Protein AF-0000000084924061 (afdb_homodimer)

Sequence (498 aa):
MNITATIIAKNEEKNISDCLASLDWADEIIVVDSGSSDRTPEICRKHPKVRYFEHEWEGFGKQKNFAADQAVNDWVFNIDADERVSPELRDSILSTDFARYDGFRVARENYFGRRWIKHCGWYPDHNLRLYNRSRCRFAERLVHESVECPGPVSTLQGNLIHFTYEGIGDYVARMDRYSTLAAEEIARSGRRPGVFSIVFRPCFTFFKMYVLRMGVLEGSTGLLLSLLYAVYTFLKYAKSVELIEERQRMNITATIIAKNEEKNISDCLASLDWADEIIVVDSGSSDRTPEICRKHPKVRYFEHEWEGFGKQKNFAADQAVNDWVFNIDADERVSPELRDSILSTDFARYDGFRVARENYFGRRWIKHCGWYPDHNLRLYNRSRCRFAERLVHESVECPGPVSTLQGNLIHFTYEGIGDYVARMDRYSTLAAEEIARSGRRPGVFSIVFRPCFTFFKMYVLRMGVLEGSTGLLLSLLYAVYTFLKYAKSVELIEERQR

Nearest PDB structures (foldseek):
  2z87-assembly2_A  TM=6.799E-01  e=1.524E-09  Escherichia coli
  2z86-assembly2_D  TM=6.685E-01  e=1.524E-09  Escherichia coli
  2z87-assembly3_B  TM=6.493E-01  e=1.596E-08  Escherichia coli
  8vh8-assembly2_B  TM=6.708E-01  e=5.841E-08  Pasteurella multocida
  7d46-assembly1_F  TM=7.046E-01  e=6.593E-04  Homo sapiens

Organism: Geobacter metallireducens (strain ATCC 53774 / DSM 7210 / GS-15) (NCBI:txid269799)

pLDDT: mean 93.76, std 6.55, range [52.44, 98.75]

Foldseek 3Di:
DAEEEEEEDAQLVVQQLQAVVLCPVHQAYEYEYADHPDCNVVSQVPDPRYDYHYDHDDADQVRRLVRCVVDPDQKYFYDYSQKHFDPQQSVQVVPDDVVQWFWEKAAAQEDAANDGDCWLPNPRDIATGIGGSVAKGFDPDHPDGHIDGPTHYYYTDGHIYGHDHNHDVRLVVVLLVVLLVLLVVCLVVVDADDPCQLPVVLVVQLCCRVPVRVLVVVPPVSNVVSNSRSVSSNSSNVNNNVVNVVVVD/DAEEEEEEDAQLVVQQLQAVVLCPVHQAYEYEYADHPDCNVVSQVPDPRYDYHYDHDDADQVRRLVRCVVDPDQKYFYDYSQKHFDPQQSVQVVPDDVPQWFWEKAAAQEDAANHGDCWLPNPRDIATGIGGSVAWGFDPDHPDGHIDGPTHYYYTDGHIYGHDHNHDVRLVVVLLVVLLVLLVVCLVVVDADDPCQLPVVLVVQLCCRVPVRVLVVVPPVSNVVSNSRSVSSNSSNVNNNVVNVVVVD

Radius of gyration: 28.19 Å; Cα contacts (8 Å, |Δi|>4): 1007; chains: 2; bounding box: 49×84×60 Å

Secondary structure (DSSP, 8-state):
--EEEEEEESS-TTTHHHHHHTTTT-SEEEEEES---SSHHHHHHHSTTEEEEE-----HHHHHHHHHHT-SSSEEEE--TTEEE-HHHHHHHHHS-TTT-SEEEEEEEEEETTEE--STT-SS-EEEEEEETTT-EE---SS---EE-SS-EEEEEEEEEEEEESSHHHHHHHHHHHHHHHHHHHHHHT----HHHHHHHHHHHHHIIIIIT-GGGGHHHHHHHHHHHHHHHHHHHHHHHHHHHHHH-/--EEEEEEESS-TTTHHHHHHTTTT-SEEEEEES---SSHHHHHHHSTTEEEEE-----HHHHHHHHHHH-SSSEEEE--TTEEE-HHHHHHHHHS-TTT-SEEEEEEEEEETTEE--STT-SS-EEEEEEETTT-EE---SS---EE-SS-EEEEEEEEEEEEESSHHHHHHHHHHHHHHHHHHHHHHT----HHHHHHHHHHHHHIIIIIT-GGGGHHHHHHHHHHHHHHHHHHHHHHHHHHHHHH-

Solvent-accessible surface area (backbone atoms only — not comparable to full-atom values): 25368 Å² total; per-residue (Å²): 134,65,35,20,32,32,28,61,42,60,60,36,55,90,31,38,64,61,22,53,62,43,44,70,84,43,74,34,34,37,37,35,26,48,72,48,86,54,58,32,61,60,56,44,64,67,36,88,60,42,47,73,42,80,45,82,81,70,46,59,15,50,45,54,43,53,42,57,68,69,44,90,42,56,31,34,36,57,46,53,38,54,27,32,54,32,72,56,22,51,53,34,61,76,66,52,71,71,86,79,36,43,29,31,25,36,27,34,44,32,17,56,41,91,40,76,43,63,40,51,69,37,39,81,39,70,39,68,31,35,31,28,57,88,68,27,47,51,35,72,45,79,84,50,85,46,60,46,58,86,57,52,67,46,75,50,53,47,36,34,40,26,61,72,27,76,38,67,68,54,44,51,59,48,40,56,56,51,20,51,54,49,11,50,52,42,44,69,70,65,59,77,74,51,71,62,50,37,56,49,49,13,53,46,43,23,47,42,27,28,58,76,32,38,6,59,80,51,49,71,58,17,52,49,52,17,48,51,50,13,49,41,47,25,46,19,44,48,46,20,43,52,51,47,56,59,72,71,105,134,65,34,21,33,32,30,59,43,62,58,36,56,91,30,38,62,61,24,54,62,42,45,70,83,44,74,33,34,37,37,34,26,49,74,48,84,53,58,33,61,60,57,44,63,67,36,89,61,42,47,74,43,80,45,81,80,71,46,59,16,49,46,55,42,52,42,57,68,70,44,90,42,56,32,34,36,58,47,53,39,54,28,33,53,31,71,57,22,50,54,34,62,75,65,53,69,71,88,77,36,44,30,30,25,37,27,33,43,33,18,55,41,90,41,75,43,61,40,51,68,38,39,82,38,70,40,67,31,37,31,29,57,89,68,28,48,51,35,70,45,82,83,53,85,46,62,46,60,85,59,52,66,46,77,50,52,48,37,35,39,27,62,73,26,77,36,66,68,54,43,48,58,49,39,55,56,51,21,51,54,50,10,50,52,42,43,69,70,66,58,77,74,52,72,63,50,36,54,50,50,14,54,47,43,23,46,42,26,26,59,76,32,38,6,59,82,50,48,70,57,18,51,50,50,17,49,52,51,13,49,41,47,25,46,19,44,47,46,20,43,52,51,48,54,60,71,72,106

Structure (mmCIF, N/CA/C/O backbone):
data_AF-0000000084924061-model_v1
#
loop_
_entity.id
_entity.type
_entity.pdbx_description
1 polymer 'UDP-glucose-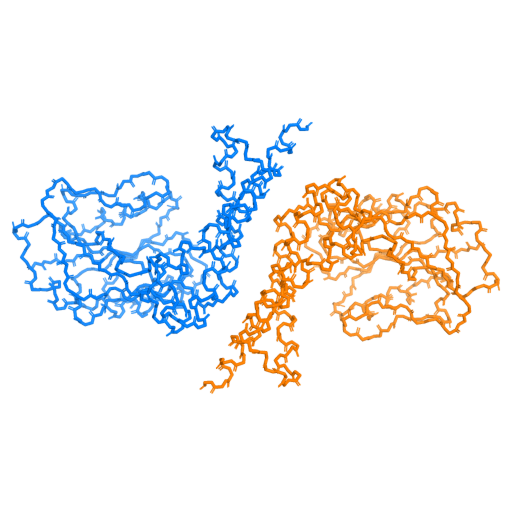-lipopolysaccharide core heptose I 4-beta-glucosyltransferase'
#
loop_
_atom_site.group_PDB
_atom_site.id
_atom_site.type_symbol
_atom_site.label_atom_id
_atom_site.label_alt_id
_atom_site.label_comp_id
_atom_site.label_asym_id
_atom_site.label_entity_id
_atom_site.label_seq_id
_atom_site.pdbx_PDB_ins_code
_atom_site.Cartn_x
_atom_site.Cartn_y
_atom_site.Cartn_z
_atom_site.occupancy
_atom_site.B_iso_or_equiv
_atom_site.auth_seq_id
_atom_site.auth_comp_id
_atom_site.auth_asym_id
_atom_site.auth_atom_id
_atom_site.pdbx_PDB_model_num
ATOM 1 N N . MET A 1 1 ? 3.895 -44.469 -11.18 1 85.31 1 MET A N 1
ATOM 2 C CA . MET A 1 1 ? 5.062 -43.906 -10.508 1 85.31 1 MET A CA 1
ATOM 3 C C . MET A 1 1 ? 4.652 -43.125 -9.25 1 85.31 1 MET A C 1
ATOM 5 O O . MET A 1 1 ? 3.576 -42.531 -9.195 1 85.31 1 MET A O 1
ATOM 9 N N . ASN A 1 2 ? 5.422 -43.312 -8.203 1 96 2 ASN A N 1
ATOM 10 C CA . ASN A 1 2 ? 5.129 -42.625 -6.953 1 96 2 ASN A CA 1
ATOM 11 C C . ASN A 1 2 ? 5.602 -41.188 -6.992 1 96 2 ASN A C 1
ATOM 13 O O . ASN A 1 2 ? 6.688 -40.875 -7.496 1 96 2 ASN A O 1
ATOM 17 N N . ILE A 1 3 ? 4.742 -40.312 -6.52 1 98 3 ILE A N 1
ATOM 18 C CA . ILE A 1 3 ? 5.031 -38.875 -6.59 1 98 3 ILE A CA 1
ATOM 19 C C . ILE A 1 3 ? 4.938 -38.281 -5.199 1 98 3 ILE A C 1
ATOM 21 O O . ILE A 1 3 ? 4.031 -38.594 -4.43 1 98 3 ILE A O 1
ATOM 25 N N . THR A 1 4 ? 5.949 -37.438 -4.867 1 98.56 4 THR A N 1
ATOM 26 C CA . THR A 1 4 ? 5.902 -36.625 -3.658 1 98.56 4 THR A CA 1
ATOM 27 C C . THR A 1 4 ? 5.512 -35.188 -3.988 1 98.56 4 THR A C 1
ATOM 29 O O . THR A 1 4 ? 6.145 -34.562 -4.828 1 98.56 4 THR A O 1
ATOM 32 N N . ALA A 1 5 ? 4.457 -34.688 -3.375 1 98.75 5 ALA A N 1
ATOM 33 C CA . ALA A 1 5 ? 4.121 -33.25 -3.486 1 98.75 5 ALA A CA 1
ATOM 34 C C . ALA A 1 5 ? 4.812 -32.438 -2.398 1 98.75 5 ALA A C 1
ATOM 36 O O . ALA A 1 5 ? 4.875 -32.875 -1.241 1 98.75 5 ALA A O 1
ATOM 37 N N . THR A 1 6 ? 5.383 -31.312 -2.795 1 98.5 6 THR A N 1
ATOM 38 C CA . THR A 1 6 ? 6.074 -30.469 -1.833 1 98.5 6 THR A CA 1
ATOM 39 C C . THR A 1 6 ? 5.438 -29.078 -1.778 1 98.5 6 THR A C 1
ATOM 41 O O . THR A 1 6 ? 5.066 -28.531 -2.812 1 98.5 6 THR A O 1
ATOM 44 N N . ILE A 1 7 ? 5.266 -28.547 -0.544 1 98.38 7 ILE A N 1
ATOM 45 C CA . ILE A 1 7 ? 4.688 -27.234 -0.294 1 98.38 7 ILE A CA 1
ATOM 46 C C . ILE A 1 7 ? 5.562 -26.469 0.694 1 98.38 7 ILE A C 1
ATOM 48 O O . ILE A 1 7 ? 5.965 -27.016 1.729 1 98.38 7 ILE A O 1
ATOM 52 N N . ILE A 1 8 ? 5.891 -25.297 0.336 1 97.19 8 ILE A N 1
ATOM 53 C CA . ILE A 1 8 ? 6.453 -24.391 1.33 1 97.19 8 ILE A CA 1
ATOM 54 C C . ILE A 1 8 ? 5.383 -23.406 1.796 1 97.19 8 ILE A C 1
ATOM 56 O O . ILE A 1 8 ? 4.57 -22.938 0.995 1 97.19 8 ILE A O 1
ATOM 60 N N . ALA A 1 9 ? 5.324 -23.203 3.127 1 96.75 9 ALA A N 1
ATOM 61 C CA . ALA A 1 9 ? 4.191 -22.438 3.625 1 96.75 9 ALA A CA 1
ATOM 62 C C . ALA A 1 9 ? 4.617 -21.5 4.762 1 96.75 9 ALA A C 1
ATOM 64 O O . ALA A 1 9 ? 5.562 -21.812 5.492 1 96.75 9 ALA A O 1
ATOM 65 N N . LYS A 1 10 ? 4.027 -20.406 4.836 1 96.75 10 LYS A N 1
ATOM 66 C CA . LYS A 1 10 ? 4.066 -19.469 5.961 1 96.75 10 LYS A CA 1
ATOM 67 C C . LYS A 1 10 ? 2.727 -18.766 6.125 1 96.75 10 LYS A C 1
ATOM 69 O O . LYS A 1 10 ? 2.326 -17.969 5.266 1 96.75 10 LYS A O 1
ATOM 74 N N . ASN A 1 11 ? 2.016 -18.953 7.168 1 96.44 11 ASN A N 1
ATOM 75 C CA . ASN A 1 11 ? 0.732 -18.344 7.496 1 96.44 11 ASN A CA 1
ATOM 76 C C . ASN A 1 11 ? -0.276 -18.516 6.363 1 96.44 11 ASN A C 1
ATOM 78 O O . ASN A 1 11 ? -0.829 -17.531 5.863 1 96.44 11 ASN A O 1
ATOM 82 N N . GLU A 1 12 ? -0.543 -19.75 6.012 1 96.94 12 GLU A N 1
ATOM 83 C CA . GLU A 1 12 ? -1.422 -20.078 4.891 1 96.94 12 GLU A CA 1
ATOM 84 C C . GLU A 1 12 ? -2.686 -20.781 5.371 1 96.94 12 GLU A C 1
ATOM 86 O O . GLU A 1 12 ? -3.205 -21.672 4.688 1 96.94 12 GLU A O 1
ATOM 91 N N . GLU A 1 13 ? -3.143 -20.406 6.531 1 96.69 13 GLU A N 1
ATOM 92 C CA . GLU A 1 13 ? -4.301 -21.078 7.125 1 96.69 13 GLU A CA 1
ATOM 93 C C . GLU A 1 13 ? -5.504 -21.031 6.184 1 96.69 13 GLU A C 1
ATOM 95 O O . GLU A 1 13 ? -6.289 -21.969 6.129 1 96.69 13 GLU A O 1
ATOM 100 N N . LYS A 1 14 ? -5.617 -20.047 5.383 1 94.81 14 LYS A N 1
ATOM 101 C CA . LYS A 1 14 ? -6.781 -19.844 4.527 1 94.81 14 LYS A CA 1
ATOM 102 C C . LYS A 1 14 ? -6.719 -20.734 3.289 1 94.81 14 LYS A C 1
ATOM 104 O O . LYS A 1 14 ? -7.746 -21.031 2.672 1 94.81 14 LYS A O 1
ATOM 109 N N . ASN A 1 15 ? -5.488 -21.156 2.943 1 96.62 15 ASN A N 1
ATOM 110 C CA . ASN A 1 15 ? -5.332 -21.797 1.641 1 96.62 15 ASN A CA 1
ATOM 111 C C . ASN A 1 15 ? -4.906 -23.25 1.778 1 96.62 15 ASN A C 1
ATOM 113 O O . ASN A 1 15 ? -5.191 -24.078 0.904 1 96.62 15 ASN A O 1
ATOM 117 N N . ILE A 1 16 ? -4.254 -23.578 2.836 1 97.81 16 ILE A N 1
ATOM 118 C CA . ILE A 1 16 ? -3.484 -24.812 2.93 1 97.81 16 ILE A CA 1
ATOM 119 C C . ILE A 1 16 ? -4.426 -26.016 2.867 1 97.81 16 ILE A C 1
ATOM 121 O O . ILE A 1 16 ? -4.098 -27.047 2.262 1 97.81 16 ILE A O 1
ATOM 125 N N . SER A 1 17 ? -5.609 -25.938 3.48 1 97.5 17 SER A N 1
ATOM 126 C CA . SER A 1 17 ? -6.539 -27.062 3.51 1 97.5 17 SER A CA 1
ATOM 127 C C . SER A 1 17 ? -6.98 -27.453 2.104 1 97.5 17 SER A C 1
ATOM 129 O O . SER A 1 17 ? -6.941 -28.625 1.737 1 97.5 17 SER A O 1
ATOM 131 N N . ASP A 1 18 ? -7.395 -26.453 1.357 1 97.38 18 ASP A N 1
ATOM 132 C CA . ASP A 1 18 ? -7.855 -26.703 -0.006 1 97.38 18 ASP A CA 1
ATOM 133 C C . ASP A 1 18 ? -6.707 -27.188 -0.89 1 97.38 18 ASP A C 1
ATOM 135 O O . ASP A 1 18 ? -6.914 -28.016 -1.787 1 97.38 18 ASP A O 1
ATOM 139 N N . CYS A 1 19 ? -5.543 -26.656 -0.672 1 98.31 19 CYS A N 1
ATOM 140 C CA . CYS A 1 19 ? -4.371 -27.109 -1.41 1 98.31 19 CYS A CA 1
ATOM 141 C C . CYS A 1 19 ? -4.109 -28.578 -1.16 1 98.31 19 CYS A C 1
ATOM 143 O O . CYS A 1 19 ? -3.984 -29.359 -2.105 1 98.31 19 CYS A O 1
ATOM 145 N N . LEU A 1 20 ? -4.164 -28.969 0.094 1 98.19 20 LEU A N 1
ATOM 146 C CA . LEU A 1 20 ? -3.918 -30.344 0.475 1 98.19 20 LEU A CA 1
ATOM 147 C C . LEU A 1 20 ? -4.988 -31.266 -0.103 1 98.19 20 LEU A C 1
ATOM 149 O O . LEU A 1 20 ? -4.684 -32.375 -0.554 1 98.19 20 LEU A O 1
ATOM 153 N N . ALA A 1 21 ? -6.188 -30.781 -0.096 1 97.75 21 ALA A N 1
ATOM 154 C CA . ALA A 1 21 ? -7.293 -31.578 -0.624 1 97.75 21 ALA A CA 1
ATOM 155 C C . ALA A 1 21 ? -7.086 -31.891 -2.105 1 97.75 21 ALA A C 1
ATOM 157 O O . ALA A 1 21 ? -7.488 -32.938 -2.588 1 97.75 21 ALA A O 1
ATOM 158 N N . SER A 1 22 ? -6.453 -30.984 -2.801 1 98.12 22 SER A N 1
ATOM 159 C CA . SER A 1 22 ? -6.238 -31.156 -4.234 1 98.12 22 SER A CA 1
ATOM 160 C C . SER A 1 22 ? -5.082 -32.125 -4.512 1 98.12 22 SER A C 1
ATOM 162 O O . SER A 1 22 ? -4.805 -32.438 -5.668 1 98.12 22 SER A O 1
ATOM 164 N N . LEU A 1 23 ? -4.395 -32.594 -3.471 1 98.19 23 LEU A N 1
ATOM 165 C CA . LEU A 1 23 ? -3.203 -33.406 -3.619 1 98.19 23 LEU A CA 1
ATOM 166 C C . LEU A 1 23 ? -3.473 -34.844 -3.162 1 98.19 23 LEU A C 1
ATOM 168 O O . LEU A 1 23 ? -2.539 -35.594 -2.855 1 98.19 23 LEU A O 1
ATOM 172 N N . ASP A 1 24 ? -4.711 -35.188 -3.115 1 95 24 ASP A N 1
ATOM 173 C CA . ASP A 1 24 ? -5.105 -36.5 -2.623 1 95 24 ASP A CA 1
ATOM 174 C C . ASP A 1 24 ? -4.473 -37.594 -3.457 1 95 24 ASP A C 1
ATOM 176 O O . ASP A 1 24 ? -4.266 -38.719 -2.965 1 95 24 ASP A O 1
ATOM 180 N N . TRP A 1 25 ? -4.098 -37.344 -4.645 1 96.5 25 TRP A N 1
ATOM 181 C CA . TRP A 1 25 ? -3.561 -38.312 -5.59 1 96.5 25 TRP A CA 1
ATOM 182 C C . TRP A 1 25 ? -2.078 -38.562 -5.328 1 96.5 25 TRP A C 1
ATOM 184 O O . TRP A 1 25 ? -1.51 -39.531 -5.828 1 96.5 25 TRP A O 1
ATOM 194 N N . ALA A 1 26 ? -1.376 -37.719 -4.637 1 97.75 26 ALA A N 1
ATOM 195 C CA . ALA A 1 26 ? 0.053 -37.844 -4.363 1 97.75 26 ALA A CA 1
ATOM 196 C C . ALA A 1 26 ? 0.313 -38.969 -3.363 1 97.75 26 ALA A C 1
ATOM 198 O O . ALA A 1 26 ? -0.487 -39.188 -2.453 1 97.75 26 ALA A O 1
ATOM 199 N N . ASP A 1 27 ? 1.451 -39.594 -3.475 1 97.69 27 ASP A N 1
ATOM 200 C CA . ASP A 1 27 ? 1.808 -40.719 -2.596 1 97.69 27 ASP A CA 1
ATOM 201 C C . ASP A 1 27 ? 2.354 -40.188 -1.264 1 97.69 27 ASP A C 1
ATOM 203 O O . ASP A 1 27 ? 2.273 -40.906 -0.249 1 97.69 27 ASP A O 1
ATOM 207 N N . GLU A 1 28 ? 2.932 -39.062 -1.366 1 97.62 28 GLU A N 1
ATOM 208 C CA . GLU A 1 28 ? 3.52 -38.375 -0.219 1 97.62 28 GLU A CA 1
ATOM 209 C C . GLU A 1 28 ? 3.377 -36.844 -0.348 1 97.62 28 GLU A C 1
ATOM 211 O O . GLU A 1 28 ? 3.438 -36.312 -1.454 1 97.62 28 GLU A O 1
ATOM 216 N N . ILE A 1 29 ? 3.098 -36.219 0.812 1 98.69 29 ILE A N 1
ATOM 217 C CA . ILE A 1 29 ? 3.037 -34.75 0.818 1 98.69 29 ILE A CA 1
ATOM 218 C C . ILE A 1 29 ? 4.004 -34.188 1.864 1 98.69 29 ILE A C 1
ATOM 220 O O . ILE A 1 29 ? 3.961 -34.594 3.029 1 98.69 29 ILE A O 1
ATOM 224 N N . ILE A 1 30 ? 4.875 -33.344 1.433 1 98.69 30 ILE A N 1
ATOM 225 C CA . ILE A 1 30 ? 5.816 -32.688 2.33 1 98.69 30 ILE A CA 1
ATOM 226 C C . ILE A 1 30 ? 5.477 -31.203 2.438 1 98.69 30 ILE A C 1
ATOM 228 O O . ILE A 1 30 ? 5.348 -30.5 1.424 1 98.69 30 ILE A O 1
ATOM 232 N N . VAL A 1 31 ? 5.285 -30.75 3.641 1 98.69 31 VAL A N 1
ATOM 233 C CA . VAL A 1 31 ? 5.074 -29.328 3.891 1 98.69 31 VAL A CA 1
ATOM 234 C C . VAL A 1 31 ? 6.23 -28.766 4.719 1 98.69 31 VAL A C 1
ATOM 236 O O . VAL A 1 31 ? 6.547 -29.297 5.785 1 98.69 31 VAL A O 1
ATOM 239 N N . VAL A 1 32 ? 6.891 -27.812 4.176 1 98.38 32 VAL A N 1
ATOM 240 C CA . VAL A 1 32 ? 7.949 -27.125 4.898 1 98.38 32 VAL A CA 1
ATOM 241 C C . VAL A 1 32 ? 7.461 -25.75 5.328 1 98.38 32 VAL A C 1
ATOM 243 O O . VAL A 1 32 ? 7.188 -24.891 4.484 1 98.38 32 VAL A O 1
ATOM 246 N N . ASP A 1 33 ? 7.402 -25.562 6.621 1 98.06 33 ASP A N 1
ATOM 247 C CA . ASP A 1 33 ? 6.902 -24.328 7.207 1 98.06 33 ASP A CA 1
ATOM 248 C C . ASP A 1 33 ? 8.047 -23.484 7.773 1 98.06 33 ASP A C 1
ATOM 250 O O . ASP A 1 33 ? 8.969 -24.016 8.398 1 98.06 33 ASP A O 1
ATOM 254 N N . SER A 1 34 ? 7.969 -22.234 7.488 1 96.31 34 SER A N 1
ATOM 255 C CA . SER A 1 34 ? 9.031 -21.344 7.934 1 96.31 34 SER A CA 1
ATOM 256 C C . SER A 1 34 ? 8.562 -20.453 9.086 1 96.31 34 SER A C 1
ATOM 258 O O . SER A 1 34 ? 8.773 -19.234 9.062 1 96.31 34 SER A O 1
ATOM 260 N N . GLY A 1 35 ? 7.879 -21.016 9.969 1 95.75 35 GLY A N 1
ATOM 261 C CA . GLY A 1 35 ? 7.512 -20.312 11.188 1 95.75 35 GLY A CA 1
ATOM 262 C C . GLY A 1 35 ? 6.141 -19.672 11.109 1 95.75 35 GLY A C 1
ATOM 263 O O . GLY A 1 35 ? 5.992 -18.469 11.383 1 95.75 35 GLY A O 1
ATOM 264 N N . SER A 1 36 ? 5.141 -20.391 10.781 1 96.44 36 SER A N 1
ATOM 265 C CA . SER A 1 36 ? 3.768 -19.891 10.773 1 96.44 36 SER A CA 1
ATOM 266 C C . SER A 1 36 ? 3.273 -19.625 12.188 1 96.44 36 SER A C 1
ATOM 268 O O . SER A 1 36 ? 3.584 -20.359 13.117 1 96.44 36 SER A O 1
ATOM 270 N N . SER A 1 37 ? 2.559 -18.5 12.297 1 96.38 37 SER A N 1
ATOM 271 C CA . SER A 1 37 ? 1.979 -18.141 13.586 1 96.38 37 SER A CA 1
ATOM 272 C C . SER A 1 37 ? 0.48 -18.422 13.617 1 96.38 37 SER A C 1
ATOM 274 O O . SER A 1 37 ? -0.173 -18.234 14.641 1 96.38 37 SER A O 1
ATOM 276 N N . ASP A 1 38 ? -0.07 -18.844 12.57 1 96.69 38 ASP A N 1
ATOM 277 C CA . ASP A 1 38 ? -1.495 -19.141 12.477 1 96.69 38 ASP A CA 1
ATOM 278 C C . ASP A 1 38 ? -1.747 -20.641 12.562 1 96.69 38 ASP A C 1
ATOM 280 O O . ASP A 1 38 ? -0.943 -21.375 13.141 1 96.69 38 ASP A O 1
ATOM 284 N N . ARG A 1 39 ? -2.906 -21.094 12.133 1 96.75 39 ARG A N 1
ATOM 285 C CA . ARG A 1 39 ? -3.303 -22.484 12.305 1 96.75 39 ARG A CA 1
ATOM 286 C C . ARG A 1 39 ? -2.68 -23.375 11.234 1 96.75 39 ARG A C 1
ATOM 288 O O . ARG A 1 39 ? -2.975 -24.562 11.156 1 96.75 39 ARG A O 1
ATOM 295 N N . THR A 1 40 ? -1.722 -22.891 10.375 1 98.19 40 THR A N 1
ATOM 296 C CA . THR A 1 40 ? -1.124 -23.641 9.273 1 98.19 40 THR A CA 1
ATOM 297 C C . THR A 1 40 ? -0.47 -24.922 9.773 1 98.19 40 THR A C 1
ATOM 299 O O . THR A 1 40 ? -0.755 -26.016 9.266 1 98.19 40 THR A O 1
ATOM 302 N N . PRO A 1 41 ? 0.288 -24.891 10.82 1 97.88 41 PRO A N 1
ATOM 303 C CA . PRO A 1 41 ? 0.912 -26.125 11.305 1 97.88 41 PRO A CA 1
ATOM 304 C C . PRO A 1 41 ? -0.109 -27.156 11.766 1 97.88 41 PRO A C 1
ATOM 306 O O . PRO A 1 41 ? 0.028 -28.344 11.469 1 97.88 41 PRO A O 1
ATOM 309 N N . GLU A 1 42 ? -1.055 -26.703 12.477 1 97.88 42 GLU A N 1
ATOM 310 C CA . GLU A 1 42 ? -2.082 -27.594 13.008 1 97.88 42 GLU A CA 1
ATOM 311 C C . GLU A 1 42 ? -2.799 -28.328 11.883 1 97.88 42 GLU A C 1
ATOM 313 O O . GLU A 1 42 ? -2.996 -29.547 11.961 1 97.88 42 GLU A O 1
ATOM 318 N N . ILE A 1 43 ? -3.176 -27.594 10.883 1 97.75 43 ILE A N 1
ATOM 319 C CA . ILE A 1 43 ? -3.896 -28.172 9.75 1 97.75 43 ILE A CA 1
ATOM 320 C C . ILE A 1 43 ? -3.021 -29.203 9.055 1 97.75 43 ILE A C 1
ATOM 322 O O . ILE A 1 43 ? -3.488 -30.297 8.727 1 97.75 43 ILE A O 1
ATOM 326 N N . CYS A 1 44 ? -1.794 -28.875 8.867 1 97.88 44 CYS A N 1
ATOM 327 C CA . CYS A 1 44 ? -0.865 -29.766 8.18 1 97.88 44 CYS A CA 1
ATOM 328 C C . CYS A 1 44 ? -0.616 -31.031 8.992 1 97.88 44 CYS A C 1
ATOM 330 O O . CYS A 1 44 ? -0.641 -32.125 8.445 1 97.88 44 CYS A O 1
ATOM 332 N N . ARG A 1 45 ? -0.407 -30.953 10.242 1 97.12 45 ARG A N 1
ATOM 333 C CA . ARG A 1 45 ? -0.07 -32.062 11.102 1 97.12 45 ARG A CA 1
ATOM 334 C C . ARG A 1 45 ? -1.244 -33.031 11.227 1 97.12 45 ARG A C 1
ATOM 336 O O . ARG A 1 45 ? -1.05 -34.25 11.43 1 97.12 45 ARG A O 1
ATOM 343 N N . LYS A 1 46 ? -2.402 -32.531 11.055 1 96.31 46 LYS A N 1
ATOM 344 C CA . LYS A 1 46 ? -3.604 -33.375 11.188 1 96.31 46 LYS A CA 1
ATOM 345 C C . LYS A 1 46 ? -3.852 -34.188 9.922 1 96.31 46 LYS A C 1
ATOM 347 O O . LYS A 1 46 ? -4.613 -35.156 9.945 1 96.31 46 LYS A O 1
ATOM 352 N N . HIS A 1 47 ? -3.287 -33.781 8.914 1 95.69 47 HIS A N 1
ATOM 353 C CA . HIS A 1 47 ? -3.494 -34.469 7.652 1 95.69 47 HIS A CA 1
ATOM 354 C C . HIS A 1 47 ? -2.709 -35.781 7.613 1 95.69 47 HIS A C 1
ATOM 356 O O . HIS A 1 47 ? -1.498 -35.781 7.848 1 95.69 47 HIS A O 1
ATOM 362 N N . PRO A 1 48 ? -3.256 -36.844 7.254 1 93.56 48 PRO A N 1
ATOM 363 C CA . PRO A 1 48 ? -2.631 -38.156 7.387 1 93.56 48 PRO A CA 1
ATOM 364 C C . PRO A 1 48 ? -1.473 -38.375 6.414 1 93.56 48 PRO A C 1
ATOM 366 O O . PRO A 1 48 ? -0.558 -39.156 6.691 1 93.56 48 PRO A O 1
ATOM 369 N N . LYS A 1 49 ? -1.459 -37.719 5.34 1 94.56 49 LYS A N 1
ATOM 370 C CA . LYS A 1 49 ? -0.429 -37.969 4.328 1 94.56 49 LYS A CA 1
ATOM 371 C C . LYS A 1 49 ? 0.689 -36.938 4.441 1 94.56 49 LYS A C 1
ATOM 373 O O . LYS A 1 49 ? 1.693 -37 3.73 1 94.56 49 LYS A O 1
ATOM 378 N N . VAL A 1 50 ? 0.562 -36 5.301 1 97.81 50 VAL A N 1
ATOM 379 C CA . VAL A 1 50 ? 1.483 -34.875 5.316 1 97.81 50 VAL A CA 1
ATOM 380 C C . VAL A 1 50 ? 2.633 -35.156 6.277 1 97.81 50 VAL A C 1
ATOM 382 O O . VAL A 1 50 ? 2.408 -35.531 7.438 1 97.81 50 VAL A O 1
ATOM 385 N N . ARG A 1 51 ? 3.803 -35.125 5.824 1 98.19 51 ARG A N 1
ATOM 386 C CA . ARG A 1 51 ? 4.988 -34.969 6.664 1 98.19 51 ARG A CA 1
ATOM 387 C C . ARG A 1 51 ? 5.359 -33.5 6.82 1 98.19 51 ARG A C 1
ATOM 389 O O . ARG A 1 51 ? 5.73 -32.844 5.848 1 98.19 51 ARG A O 1
ATOM 396 N N . TYR A 1 52 ? 5.258 -33.062 8.008 1 98.19 52 TYR A N 1
ATOM 397 C CA . TYR A 1 52 ? 5.406 -31.625 8.32 1 98.19 52 TYR A CA 1
ATOM 398 C C . TYR A 1 52 ? 6.801 -31.328 8.852 1 98.19 52 TYR A C 1
ATOM 400 O O . TYR A 1 52 ? 7.277 -32 9.773 1 98.19 52 TYR A O 1
ATOM 408 N N . PHE A 1 53 ? 7.496 -30.359 8.258 1 98.06 53 PHE A N 1
ATOM 409 C CA . PHE A 1 53 ? 8.82 -29.922 8.68 1 98.06 53 PHE A CA 1
ATOM 410 C C . PHE A 1 53 ? 8.836 -28.438 8.992 1 98.06 53 PHE A C 1
ATOM 412 O O . PHE A 1 53 ? 8.195 -27.641 8.297 1 98.06 53 PHE A O 1
ATOM 419 N N . GLU A 1 54 ? 9.516 -28.078 10.031 1 97.31 54 GLU A N 1
ATOM 420 C CA . GLU A 1 54 ? 9.836 -26.672 10.297 1 97.31 54 GLU A CA 1
ATOM 421 C C . GLU A 1 54 ? 11.281 -26.359 9.906 1 97.31 54 GLU A C 1
ATOM 423 O O . GLU A 1 54 ? 12.203 -27.094 10.258 1 97.31 54 GLU A O 1
ATOM 428 N N . HIS A 1 55 ? 11.398 -25.375 9.125 1 96.75 55 HIS A N 1
ATOM 429 C CA . HIS A 1 55 ? 12.727 -24.984 8.648 1 96.75 55 HIS A CA 1
ATOM 430 C C . HIS A 1 55 ? 12.836 -23.469 8.508 1 96.75 55 HIS A C 1
ATOM 432 O O . HIS A 1 55 ? 11.891 -22.812 8.078 1 96.75 55 HIS A O 1
ATOM 438 N N . GLU A 1 56 ? 13.992 -22.953 8.891 1 94.94 56 GLU A N 1
ATOM 439 C CA . GLU A 1 56 ? 14.227 -21.516 8.766 1 94.94 56 GLU A CA 1
ATOM 440 C C . GLU A 1 56 ? 14.18 -21.078 7.309 1 94.94 56 GLU A C 1
ATOM 442 O O . GLU A 1 56 ? 14.602 -21.812 6.414 1 94.94 56 GLU A O 1
ATOM 447 N N . TRP A 1 57 ? 13.781 -19.875 7.188 1 92.31 57 TRP A N 1
ATOM 448 C CA . TRP A 1 57 ? 13.648 -19.344 5.836 1 92.31 57 TRP A CA 1
ATOM 449 C C . TRP A 1 57 ? 15.016 -18.984 5.258 1 92.31 57 TRP A C 1
ATOM 451 O O . TRP A 1 57 ? 15.727 -18.141 5.816 1 92.31 57 TRP A O 1
ATOM 461 N N . GLU A 1 58 ? 15.352 -19.531 4.188 1 87.5 58 GLU A N 1
ATOM 462 C CA . GLU A 1 58 ? 16.641 -19.266 3.568 1 87.5 58 GLU A CA 1
ATOM 463 C C . GLU A 1 58 ? 16.484 -18.797 2.127 1 87.5 58 GLU A C 1
ATOM 465 O O . GLU A 1 58 ? 17.453 -18.75 1.369 1 87.5 58 GLU A O 1
ATOM 470 N N . GLY A 1 59 ? 15.281 -18.5 1.734 1 87.19 59 GLY A N 1
ATOM 471 C CA . GLY A 1 59 ? 14.977 -18.125 0.36 1 87.19 59 GLY A CA 1
ATOM 472 C C . GLY A 1 59 ? 14.172 -19.188 -0.374 1 87.19 59 GLY A C 1
ATOM 473 O O . GLY A 1 59 ? 14.117 -20.344 0.051 1 87.19 59 GLY A O 1
ATOM 474 N N . PHE A 1 60 ? 13.648 -18.797 -1.478 1 88.12 60 PHE A N 1
ATOM 475 C CA . PHE A 1 60 ? 12.719 -19.672 -2.182 1 88.12 60 PHE A CA 1
ATOM 476 C C . PHE A 1 60 ? 13.43 -20.906 -2.709 1 88.12 60 PHE A C 1
ATOM 478 O O . PHE A 1 60 ? 13.039 -22.031 -2.4 1 88.12 60 PHE A O 1
ATOM 485 N N . GLY A 1 61 ? 14.445 -20.672 -3.434 1 89.06 61 GLY A N 1
ATOM 486 C CA . GLY A 1 61 ? 15.156 -21.781 -4.035 1 89.06 61 GLY A CA 1
ATOM 487 C C . GLY A 1 61 ? 15.656 -22.797 -3.016 1 89.06 61 GLY A C 1
ATOM 488 O O . GLY A 1 61 ? 15.391 -23.984 -3.141 1 89.06 61 GLY A O 1
ATOM 489 N N . LYS A 1 62 ? 16.234 -22.297 -1.979 1 91.62 62 LYS A N 1
ATOM 490 C CA . LYS A 1 62 ? 16.781 -23.156 -0.941 1 91.62 62 LYS A CA 1
ATOM 491 C C . LYS A 1 62 ? 15.672 -23.891 -0.185 1 91.62 62 LYS A C 1
ATOM 493 O O . LYS A 1 62 ? 15.812 -25.078 0.144 1 91.62 62 LYS A O 1
ATOM 498 N N . GLN A 1 63 ? 14.609 -23.188 0.041 1 93.56 63 GLN A N 1
ATOM 499 C CA . GLN A 1 63 ? 13.492 -23.781 0.768 1 93.56 63 GLN A CA 1
ATOM 500 C C . GLN A 1 63 ? 12.852 -24.906 -0.036 1 93.56 63 GLN A C 1
ATOM 502 O O . GLN A 1 63 ? 12.516 -25.953 0.516 1 93.56 63 GLN A O 1
ATOM 507 N N . LYS A 1 64 ? 12.68 -24.672 -1.341 1 95.25 64 LYS A N 1
ATOM 508 C CA . LYS A 1 64 ? 12.047 -25.672 -2.203 1 95.25 64 LYS A CA 1
ATOM 509 C C . LYS A 1 64 ? 12.953 -26.891 -2.385 1 95.25 64 LYS A C 1
ATOM 511 O O . LYS A 1 64 ? 12.477 -28.016 -2.436 1 95.25 64 LYS A O 1
ATOM 516 N N . ASN A 1 65 ? 14.258 -26.625 -2.434 1 95.12 65 ASN A N 1
ATOM 517 C CA . ASN A 1 65 ? 15.195 -27.734 -2.5 1 95.12 65 ASN A CA 1
ATOM 518 C C . ASN A 1 65 ? 15.203 -28.531 -1.202 1 95.12 65 ASN A C 1
ATOM 520 O O . ASN A 1 65 ? 15.281 -29.766 -1.23 1 95.12 65 ASN A O 1
ATOM 524 N N . PHE A 1 66 ? 15.141 -27.828 -0.119 1 96.25 66 PHE A N 1
ATOM 525 C CA . PHE A 1 66 ? 15.055 -28.516 1.162 1 96.25 66 PHE A CA 1
ATOM 526 C C . PHE A 1 66 ? 13.852 -29.453 1.194 1 96.25 66 PHE A C 1
ATOM 528 O O . PHE A 1 66 ? 13.961 -30.594 1.632 1 96.25 66 PHE A O 1
ATOM 535 N N . ALA A 1 67 ? 12.734 -28.938 0.761 1 97.5 67 ALA A N 1
ATOM 536 C CA . ALA A 1 67 ? 11.523 -29.75 0.716 1 97.5 67 ALA A CA 1
ATOM 537 C C . ALA A 1 67 ? 11.719 -30.984 -0.177 1 97.5 67 ALA A C 1
ATOM 539 O O . ALA A 1 67 ? 11.383 -32.094 0.213 1 97.5 67 ALA A O 1
ATOM 540 N N . ALA A 1 68 ? 12.242 -30.797 -1.327 1 97.25 68 ALA A N 1
ATOM 541 C CA . ALA A 1 68 ? 12.484 -31.875 -2.273 1 97.25 68 ALA A CA 1
ATOM 542 C C . ALA A 1 68 ? 13.43 -32.938 -1.682 1 97.25 68 ALA A C 1
ATOM 544 O O . ALA A 1 68 ? 13.281 -34.125 -1.94 1 97.25 68 ALA A O 1
ATOM 545 N N . ASP A 1 69 ? 14.352 -32.438 -0.913 1 97.38 69 ASP A N 1
ATOM 546 C CA . ASP A 1 69 ? 15.359 -33.344 -0.33 1 97.38 69 ASP A CA 1
ATOM 547 C C . ASP A 1 69 ? 14.742 -34.25 0.721 1 97.38 69 ASP A C 1
ATOM 549 O O . ASP A 1 69 ? 15.32 -35.281 1.062 1 97.38 69 ASP A O 1
ATOM 553 N N . GLN A 1 70 ? 13.625 -33.875 1.274 1 98 70 GLN A N 1
ATOM 554 C CA . GLN A 1 70 ? 12.969 -34.719 2.281 1 98 70 GLN A CA 1
ATOM 555 C C . GLN A 1 70 ? 12.133 -35.812 1.632 1 98 70 GLN A C 1
ATOM 557 O O . GLN A 1 70 ? 11.688 -36.75 2.305 1 98 70 GLN A O 1
ATOM 562 N N . ALA A 1 71 ? 11.922 -35.75 0.346 1 98 71 ALA A N 1
ATOM 563 C CA . ALA A 1 71 ? 11.039 -36.656 -0.365 1 98 71 ALA A CA 1
ATOM 564 C C . ALA A 1 71 ? 11.625 -38.062 -0.399 1 98 71 ALA A C 1
ATOM 566 O O . ALA A 1 71 ? 12.836 -38.25 -0.497 1 98 71 ALA A O 1
ATOM 567 N N . VAL A 1 72 ? 10.797 -39.031 -0.354 1 97.19 72 VAL A N 1
ATOM 568 C CA . VAL A 1 72 ? 11.242 -40.438 -0.469 1 97.19 72 VAL A CA 1
ATOM 569 C C . VAL A 1 72 ? 11.195 -40.875 -1.931 1 97.19 72 VAL A C 1
ATOM 571 O O . VAL A 1 72 ? 11.898 -41.812 -2.328 1 97.19 72 VAL A O 1
ATOM 574 N N . ASN A 1 73 ? 10.305 -40.219 -2.713 1 97.69 73 ASN A N 1
ATOM 575 C CA . ASN A 1 73 ? 10.164 -40.531 -4.129 1 97.69 73 ASN A CA 1
ATOM 576 C C . ASN A 1 73 ? 11.039 -39.656 -5 1 97.69 73 ASN A C 1
ATOM 578 O O . ASN A 1 73 ? 11.32 -38.5 -4.633 1 97.69 73 ASN A O 1
ATOM 582 N N . ASP A 1 74 ? 11.414 -40.156 -6.117 1 97.12 74 ASP A N 1
ATOM 583 C CA . ASP A 1 74 ? 12.273 -39.406 -7.023 1 97.12 74 ASP A CA 1
ATOM 584 C C . ASP A 1 74 ? 11.492 -38.281 -7.73 1 97.12 74 ASP A C 1
ATOM 586 O O . ASP A 1 74 ? 12.031 -37.219 -8.023 1 97.12 74 ASP A O 1
ATOM 590 N N . TRP A 1 75 ? 10.227 -38.531 -8.039 1 98.06 75 TRP A N 1
ATOM 591 C CA . TRP A 1 75 ? 9.406 -37.5 -8.703 1 98.06 75 TRP A CA 1
ATOM 592 C C . TRP A 1 75 ? 8.734 -36.594 -7.684 1 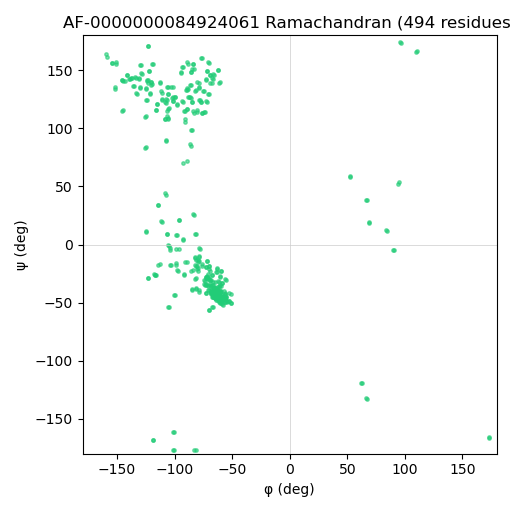98.06 75 TRP A C 1
ATOM 594 O O . TRP A 1 75 ? 8.094 -37.062 -6.742 1 98.06 75 TRP A O 1
ATOM 604 N N . VAL A 1 76 ? 8.984 -35.312 -7.949 1 98.31 76 VAL A N 1
ATOM 605 C CA . VAL A 1 76 ? 8.484 -34.281 -7.027 1 98.31 76 VAL A CA 1
ATOM 606 C C . VAL A 1 76 ? 7.57 -33.312 -7.77 1 98.31 76 VAL A C 1
ATOM 608 O O . VAL A 1 76 ? 7.879 -32.906 -8.883 1 98.31 76 VAL A O 1
ATOM 611 N N . PHE A 1 77 ? 6.414 -33.094 -7.223 1 98.5 77 PHE A N 1
ATOM 612 C CA . PHE A 1 77 ? 5.508 -32.031 -7.695 1 98.5 77 PHE A CA 1
ATOM 613 C C . PHE A 1 77 ? 5.5 -30.859 -6.734 1 98.5 77 PHE A C 1
ATOM 615 O O . PHE A 1 77 ? 4.945 -30.938 -5.641 1 98.5 77 PHE A O 1
ATOM 622 N N . ASN A 1 78 ? 6.098 -29.781 -7.168 1 97.81 78 ASN A N 1
ATOM 623 C CA . ASN A 1 78 ? 6.148 -28.578 -6.344 1 97.81 78 ASN A CA 1
ATOM 624 C C . ASN A 1 78 ? 4.898 -27.719 -6.531 1 97.81 78 ASN A C 1
ATOM 626 O O . ASN A 1 78 ? 4.531 -27.375 -7.66 1 97.81 78 ASN A O 1
ATOM 630 N N . ILE A 1 79 ? 4.238 -27.391 -5.445 1 98.06 79 ILE A N 1
ATOM 631 C CA . ILE A 1 79 ? 3.018 -26.594 -5.508 1 98.06 79 ILE A CA 1
ATOM 632 C C . ILE A 1 79 ? 3.008 -25.562 -4.375 1 98.06 79 ILE A C 1
ATOM 634 O O . ILE A 1 79 ? 3.473 -25.859 -3.27 1 98.06 79 ILE A O 1
ATOM 638 N N . ASP A 1 80 ? 2.506 -24.391 -4.672 1 96.56 80 ASP A N 1
ATOM 639 C CA . ASP A 1 80 ? 2.359 -23.375 -3.635 1 96.56 80 ASP A CA 1
ATOM 640 C C . ASP A 1 80 ? 1.057 -23.562 -2.859 1 96.56 80 ASP A C 1
ATOM 642 O O . ASP A 1 80 ? 0.083 -24.109 -3.395 1 96.56 80 ASP A O 1
ATOM 646 N N . ALA A 1 81 ? 1.07 -23.078 -1.663 1 97 81 ALA A N 1
ATOM 647 C CA . ALA A 1 81 ? -0.065 -23.297 -0.771 1 97 81 ALA A CA 1
ATOM 648 C C . ALA A 1 81 ? -1.326 -22.641 -1.315 1 97 81 ALA A C 1
ATOM 650 O O . ALA A 1 81 ? -2.441 -23.047 -0.987 1 97 81 ALA A O 1
ATOM 651 N N . ASP A 1 82 ? -1.103 -21.625 -2.154 1 96.44 82 ASP A N 1
ATOM 652 C CA . ASP A 1 82 ? -2.256 -20.922 -2.693 1 96.44 82 ASP A CA 1
ATOM 653 C C . ASP A 1 82 ? -2.645 -21.453 -4.066 1 96.44 82 ASP A C 1
ATOM 655 O O . ASP A 1 82 ? -3.316 -20.766 -4.84 1 96.44 82 ASP A O 1
ATOM 659 N N . GLU A 1 83 ? -2.229 -22.641 -4.352 1 97.88 83 GLU A N 1
ATOM 660 C CA . GLU A 1 83 ? -2.545 -23.297 -5.617 1 97.88 83 GLU A CA 1
ATOM 661 C C . GLU A 1 83 ? -3.338 -24.578 -5.398 1 97.88 83 GLU A C 1
ATOM 663 O O . GLU A 1 83 ? -3.326 -25.141 -4.301 1 97.88 83 GLU A O 1
ATOM 668 N N . ARG A 1 84 ? -4.102 -24.969 -6.441 1 98.19 84 ARG A N 1
ATOM 669 C CA . ARG A 1 84 ? -4.855 -26.219 -6.453 1 98.19 84 ARG A CA 1
ATOM 670 C C . ARG A 1 84 ? -4.672 -26.953 -7.773 1 98.19 84 ARG A C 1
ATOM 672 O O . ARG A 1 84 ? -4.609 -26.344 -8.836 1 98.19 84 ARG A O 1
ATOM 679 N N . VAL A 1 85 ? -4.641 -28.266 -7.621 1 98.62 85 VAL A N 1
ATOM 680 C CA . VAL A 1 85 ? -4.535 -29.094 -8.82 1 98.62 85 VAL A CA 1
ATOM 681 C C . VAL A 1 85 ? -5.926 -29.328 -9.398 1 98.62 85 VAL A C 1
ATOM 683 O O . VAL A 1 85 ? -6.809 -29.844 -8.711 1 98.62 85 VAL A O 1
ATOM 686 N N . SER A 1 86 ? -6.129 -28.953 -10.648 1 98.06 86 SER A N 1
ATOM 687 C CA . SER A 1 86 ? -7.395 -29.25 -11.305 1 98.06 86 SER A CA 1
ATOM 688 C C . SER A 1 86 ? -7.531 -30.75 -11.594 1 98.06 86 SER A C 1
ATOM 690 O O . SER A 1 86 ? -6.531 -31.469 -11.672 1 98.06 86 SER A O 1
ATOM 692 N N . PRO A 1 87 ? -8.773 -31.172 -11.727 1 97.69 87 PRO A N 1
ATOM 693 C CA . PRO A 1 87 ? -8.977 -32.562 -12.078 1 97.69 87 PRO A CA 1
ATOM 694 C C . PRO A 1 87 ? -8.273 -32.969 -13.383 1 97.69 87 PRO A C 1
ATOM 696 O O . PRO A 1 87 ? -7.691 -34.031 -13.477 1 97.69 87 PRO A O 1
ATOM 699 N N . GLU A 1 88 ? -8.336 -32.062 -14.336 1 98.06 88 GLU A N 1
ATOM 700 C CA . GLU A 1 88 ? -7.68 -32.312 -15.609 1 98.06 88 GLU A CA 1
ATOM 701 C C . GLU A 1 88 ? -6.172 -32.469 -15.438 1 98.06 88 GLU A C 1
ATOM 703 O O . GLU A 1 88 ? -5.555 -33.344 -16.047 1 98.06 88 GLU A O 1
ATOM 708 N N . LEU A 1 89 ? -5.613 -31.625 -14.688 1 98.25 89 LEU A N 1
ATOM 709 C CA . LEU A 1 89 ? -4.18 -31.688 -14.438 1 98.25 89 LEU A CA 1
ATOM 710 C C . LEU A 1 89 ? -3.812 -32.969 -13.703 1 98.25 89 LEU A C 1
ATOM 712 O O . LEU A 1 89 ? -2.82 -33.625 -14.039 1 98.25 89 LEU A O 1
ATOM 716 N N . ARG A 1 90 ? -4.57 -33.312 -12.672 1 98 90 ARG A N 1
ATOM 717 C CA . ARG A 1 90 ? -4.367 -34.562 -11.953 1 98 90 ARG A CA 1
ATOM 718 C C . ARG A 1 90 ? -4.309 -35.75 -12.914 1 98 90 ARG A C 1
ATOM 720 O O . ARG A 1 90 ? -3.371 -36.531 -12.867 1 98 90 ARG A O 1
ATOM 727 N N . ASP A 1 91 ? -5.301 -35.812 -13.789 1 97.88 91 ASP A N 1
ATOM 728 C CA . ASP A 1 91 ? -5.375 -36.906 -14.742 1 97.88 91 ASP A CA 1
ATOM 729 C C . ASP A 1 91 ? -4.164 -36.938 -15.672 1 97.88 91 ASP A C 1
ATOM 731 O O . ASP A 1 91 ? -3.631 -38 -15.992 1 97.88 91 ASP A O 1
ATOM 735 N N . SER A 1 92 ? -3.771 -35.75 -16.078 1 97.94 92 SER A N 1
ATOM 736 C CA . SER A 1 92 ? -2.611 -35.625 -16.953 1 97.94 92 SER A CA 1
ATOM 737 C C . SER A 1 92 ? -1.336 -36.094 -16.25 1 97.94 92 SER A C 1
ATOM 739 O O . SER A 1 92 ? -0.486 -36.719 -16.859 1 97.94 92 SER A O 1
ATOM 741 N N . ILE A 1 93 ? -1.2 -35.719 -15 1 97.69 93 ILE A N 1
ATOM 742 C CA . ILE A 1 93 ? -0.04 -36.125 -14.211 1 97.69 93 ILE A CA 1
ATOM 743 C C . ILE A 1 93 ? 0.017 -37.625 -14.102 1 97.69 93 ILE A C 1
ATOM 745 O O . ILE A 1 93 ? 1.063 -38.25 -14.344 1 97.69 93 ILE A O 1
ATOM 749 N N . LEU A 1 94 ? -1.081 -38.25 -13.805 1 96 94 LEU A N 1
ATOM 750 C CA . LEU A 1 94 ? -1.144 -39.688 -13.523 1 96 94 LEU A CA 1
ATOM 751 C C . LEU A 1 94 ? -0.963 -40.5 -14.805 1 96 94 LEU A C 1
ATOM 753 O O . LEU A 1 94 ? -0.6 -41.656 -14.75 1 96 94 LEU A O 1
ATOM 757 N N . SER A 1 95 ? -1.201 -39.812 -15.93 1 95.31 95 SER A N 1
ATOM 758 C CA . SER A 1 95 ? -1.149 -40.562 -17.188 1 95.31 95 SER A CA 1
ATOM 759 C C . SER A 1 95 ? 0.125 -40.25 -17.953 1 95.31 95 SER A C 1
ATOM 761 O O . SER A 1 95 ? 0.339 -40.781 -19.047 1 95.31 95 SER A O 1
ATOM 763 N N . THR A 1 96 ? 0.919 -39.406 -17.422 1 93.31 96 THR A N 1
ATOM 764 C CA . THR A 1 96 ? 2.061 -38.938 -18.203 1 93.31 96 THR A CA 1
ATOM 765 C C . THR A 1 96 ? 3.156 -40 -18.25 1 93.31 96 THR A C 1
ATOM 767 O O . THR A 1 96 ? 3.141 -40.938 -17.453 1 93.31 96 THR A O 1
ATOM 770 N N . ASP A 1 97 ? 4.074 -39.875 -19.266 1 90.94 97 ASP A N 1
ATOM 771 C CA . ASP A 1 97 ? 5.172 -40.812 -19.453 1 90.94 97 ASP A CA 1
ATOM 772 C C . ASP A 1 97 ? 6.418 -40.344 -18.688 1 90.94 97 ASP A C 1
ATOM 774 O O . ASP A 1 97 ? 7.172 -39.5 -19.172 1 90.94 97 ASP A O 1
ATOM 778 N N . PHE A 1 98 ? 6.746 -41 -17.641 1 93.94 98 PHE A N 1
ATOM 779 C CA . PHE A 1 98 ? 7.836 -40.625 -16.75 1 93.94 98 PHE A CA 1
ATOM 780 C C . PHE A 1 98 ? 9.172 -41.094 -17.297 1 93.94 98 PHE A C 1
ATOM 782 O O . PHE A 1 98 ? 10.234 -40.656 -16.844 1 93.94 98 PHE A O 1
ATOM 789 N N . ALA A 1 99 ? 9.125 -41.938 -18.25 1 93.25 99 ALA A N 1
ATOM 790 C CA . ALA A 1 99 ? 10.359 -42.531 -18.781 1 93.25 99 ALA A CA 1
ATOM 791 C C . ALA A 1 99 ? 10.969 -41.625 -19.844 1 93.25 99 ALA A C 1
ATOM 793 O O . ALA A 1 99 ? 12.18 -41.656 -20.078 1 93.25 99 ALA A O 1
ATOM 794 N N . ARG A 1 100 ? 10.203 -40.781 -20.453 1 94.38 100 ARG A N 1
ATOM 795 C CA . ARG A 1 100 ? 10.641 -40.031 -21.625 1 94.38 100 ARG A CA 1
ATOM 796 C C . ARG A 1 100 ? 11.125 -38.625 -21.219 1 94.38 100 ARG A C 1
ATOM 798 O O . ARG A 1 100 ? 11.891 -38 -21.953 1 94.38 100 ARG A O 1
ATOM 805 N N . TYR A 1 101 ? 10.695 -38.156 -20.125 1 95.81 101 TYR A N 1
ATOM 806 C CA . TYR A 1 101 ? 10.961 -36.781 -19.75 1 95.81 101 TYR A CA 1
ATOM 807 C C . TYR A 1 101 ? 11.531 -36.688 -18.344 1 95.81 101 TYR A C 1
ATOM 809 O O . TYR A 1 101 ? 11.312 -37.594 -17.516 1 95.81 101 TYR A O 1
ATOM 817 N N . ASP A 1 102 ? 12.297 -35.594 -18.094 1 96.19 102 ASP A N 1
ATOM 818 C CA . ASP A 1 102 ? 12.859 -35.375 -16.766 1 96.19 102 ASP A CA 1
ATOM 819 C C . ASP A 1 102 ? 12.008 -34.375 -15.977 1 96.19 102 ASP A C 1
ATOM 821 O O . ASP A 1 102 ? 12.164 -34.281 -14.758 1 96.19 102 ASP A O 1
ATOM 825 N N . GLY A 1 103 ? 11.148 -33.656 -16.688 1 97 103 GLY A N 1
ATOM 826 C CA . GLY A 1 103 ? 10.281 -32.719 -16.031 1 97 103 GLY A CA 1
ATOM 827 C C . GLY A 1 103 ? 9.062 -32.344 -16.859 1 97 103 GLY A C 1
ATOM 828 O O . GLY A 1 103 ? 9.031 -32.594 -18.062 1 97 103 GLY A O 1
ATOM 829 N N . PHE A 1 104 ? 8.102 -31.781 -16.203 1 97.81 104 PHE A N 1
ATOM 830 C CA . PHE A 1 104 ? 6.855 -31.406 -16.859 1 97.81 104 PHE A CA 1
ATOM 831 C C . PHE A 1 104 ? 6.422 -30.016 -16.406 1 97.81 104 PHE A C 1
ATOM 833 O O . PHE A 1 104 ? 6.465 -29.688 -15.219 1 97.81 104 PHE A O 1
ATOM 840 N N . ARG A 1 105 ? 5.988 -29.219 -17.391 1 97.19 105 ARG A N 1
ATOM 841 C CA . ARG A 1 105 ? 5.457 -27.891 -17.141 1 97.19 105 ARG A CA 1
ATOM 842 C C . ARG A 1 105 ? 3.938 -27.922 -17.016 1 97.19 105 ARG A C 1
ATOM 844 O O . ARG A 1 105 ? 3.273 -28.75 -17.641 1 97.19 105 ARG A O 1
ATOM 851 N N . VAL A 1 106 ? 3.523 -27.016 -16.203 1 97.25 106 VAL A N 1
ATOM 852 C CA . VAL A 1 106 ? 2.088 -26.859 -16 1 97.25 106 VAL A CA 1
ATOM 853 C C . VAL A 1 106 ? 1.694 -25.391 -16.141 1 97.25 106 VAL A C 1
ATOM 855 O O . VAL A 1 106 ? 2.463 -24.5 -15.766 1 97.25 106 VAL A O 1
ATOM 858 N N . ALA A 1 107 ? 0.507 -25.172 -16.734 1 97.06 107 ALA A N 1
ATOM 859 C CA . ALA A 1 107 ? 0 -23.812 -16.828 1 97.06 107 ALA A CA 1
ATOM 860 C C . ALA A 1 107 ? -0.754 -23.422 -15.562 1 97.06 107 ALA A C 1
ATOM 862 O O . ALA A 1 107 ? -1.425 -24.25 -14.945 1 97.06 107 ALA A O 1
ATOM 863 N N . ARG A 1 108 ? -0.666 -22.156 -15.273 1 97.12 108 ARG A N 1
ATOM 864 C CA . ARG A 1 108 ? -1.386 -21.656 -14.109 1 97.12 108 ARG A CA 1
ATOM 865 C C . ARG A 1 108 ? -2.615 -20.859 -14.531 1 97.12 108 ARG A C 1
ATOM 867 O O . ARG A 1 108 ? -2.547 -20.047 -15.461 1 97.12 108 ARG A O 1
ATOM 874 N N . GLU A 1 109 ? -3.697 -21.219 -13.945 1 96.81 109 GLU A N 1
ATOM 875 C CA . GLU A 1 109 ? -4.91 -20.406 -13.969 1 96.81 109 GLU A CA 1
ATOM 876 C C . GLU A 1 109 ? -4.891 -19.359 -12.867 1 96.81 109 GLU A C 1
ATOM 878 O O . GLU A 1 109 ? -5.312 -19.625 -11.742 1 96.81 109 GLU A O 1
ATOM 883 N N . ASN A 1 110 ? -4.508 -18.156 -13.281 1 97.06 110 ASN A N 1
ATOM 884 C CA . ASN A 1 110 ? -4.336 -17.094 -12.281 1 97.06 110 ASN A CA 1
ATOM 885 C C . ASN A 1 110 ? -5.633 -16.328 -12.055 1 97.06 110 ASN A C 1
ATOM 887 O O . ASN A 1 110 ? -6.309 -15.938 -13.016 1 97.06 110 ASN A O 1
ATOM 891 N N . TYR A 1 111 ? -5.918 -16.156 -10.758 1 96.31 111 TYR A N 1
ATOM 892 C CA . TYR A 1 111 ? -7.168 -15.492 -10.406 1 96.31 111 TYR A CA 1
ATOM 893 C C . TYR A 1 111 ? -6.902 -14.141 -9.758 1 96.31 111 TYR A C 1
ATOM 895 O O . TYR A 1 111 ? -5.977 -14 -8.953 1 96.31 111 TYR A O 1
ATOM 903 N N . PHE A 1 112 ? -7.668 -13.156 -10.094 1 95.25 112 PHE A N 1
ATOM 904 C CA . PHE A 1 112 ? -7.82 -11.898 -9.375 1 95.25 112 PHE A CA 1
ATOM 905 C C . PHE A 1 112 ? -9.18 -11.82 -8.688 1 95.25 112 PHE A C 1
ATOM 907 O O . PHE A 1 112 ? -10.211 -11.656 -9.352 1 95.25 112 PHE A O 1
ATOM 914 N N . GLY A 1 113 ? -9.102 -11.945 -7.41 1 90.88 113 GLY A N 1
ATOM 915 C CA . GLY A 1 113 ? -10.367 -12.227 -6.754 1 90.88 113 GLY A CA 1
ATOM 916 C C . GLY A 1 113 ? -10.977 -13.547 -7.184 1 90.88 113 GLY A C 1
ATOM 917 O O . GLY A 1 113 ? -10.344 -14.594 -7.086 1 90.88 113 GLY A O 1
ATOM 918 N N . ARG A 1 114 ? -12.094 -13.492 -7.727 1 89.06 114 ARG A N 1
ATOM 919 C CA . ARG A 1 114 ? -12.781 -14.711 -8.156 1 89.06 114 ARG A CA 1
ATOM 920 C C . ARG A 1 114 ? -12.75 -14.852 -9.672 1 89.06 114 ARG A C 1
ATOM 922 O O . ARG A 1 114 ? -13.344 -15.773 -10.227 1 89.06 114 ARG A O 1
ATOM 929 N N . ARG A 1 115 ? -12.008 -14.008 -10.234 1 93 115 ARG A N 1
ATOM 930 C CA . ARG A 1 115 ? -12.023 -13.984 -11.688 1 93 115 ARG A CA 1
ATOM 931 C C . ARG A 1 115 ? -10.75 -14.586 -12.266 1 93 115 ARG A C 1
ATOM 933 O O . ARG A 1 115 ? -9.641 -14.156 -11.922 1 93 115 ARG A O 1
ATOM 940 N N . TRP A 1 116 ? -10.898 -15.57 -13.109 1 96.06 116 TRP A N 1
ATOM 941 C CA . TRP A 1 116 ? -9.781 -16.109 -13.875 1 96.06 116 TRP A CA 1
ATOM 942 C C . TRP A 1 116 ? -9.344 -15.133 -14.961 1 96.06 116 TRP A C 1
ATOM 944 O O . TRP A 1 116 ? -10.133 -14.781 -15.844 1 96.06 116 TRP A O 1
ATOM 954 N N . ILE A 1 117 ? -8.117 -14.727 -14.977 1 96.38 117 ILE A N 1
ATOM 955 C CA . ILE A 1 117 ? -7.586 -13.781 -15.961 1 96.38 117 ILE A CA 1
ATOM 956 C C . ILE A 1 117 ? -6.867 -14.547 -17.078 1 96.38 117 ILE A C 1
ATOM 958 O O . ILE A 1 117 ? -5.852 -15.203 -16.828 1 96.38 117 ILE A O 1
ATOM 962 N N . LYS A 1 118 ? -7.281 -14.414 -18.203 1 96.38 118 LYS A N 1
ATOM 963 C CA . LYS A 1 118 ? -6.762 -15.188 -19.328 1 96.38 118 LYS A CA 1
ATOM 964 C C . LYS A 1 118 ? -5.816 -14.352 -20.188 1 96.38 118 LYS A C 1
ATOM 966 O O . LYS A 1 118 ? -5.062 -14.891 -21 1 96.38 118 LYS A O 1
ATOM 971 N N . HIS A 1 119 ? -5.906 -13.102 -20.031 1 96 119 HIS A N 1
ATOM 972 C CA . HIS A 1 119 ? -5.09 -12.172 -20.797 1 96 119 HIS A CA 1
ATOM 973 C C . HIS A 1 119 ? -4.195 -11.344 -19.891 1 96 119 HIS A C 1
ATOM 975 O O . HIS A 1 119 ? -3.803 -11.805 -18.812 1 96 119 HIS A O 1
ATOM 981 N N . CYS A 1 120 ? -3.535 -10.258 -20.406 1 94.06 120 CYS A N 1
ATOM 982 C CA . CYS A 1 120 ? -2.621 -9.422 -19.641 1 94.06 120 CYS A CA 1
ATOM 983 C C . CYS A 1 120 ? -1.345 -10.18 -19.297 1 94.06 120 CYS A C 1
ATOM 985 O O . CYS A 1 120 ? -0.705 -9.898 -18.281 1 94.06 120 CYS A O 1
ATOM 987 N N . GLY A 1 121 ? -1.104 -11.234 -20.031 1 91.31 121 GLY A N 1
ATOM 988 C CA . GLY A 1 121 ? 0.108 -12.008 -19.812 1 91.31 121 GLY A CA 1
ATOM 989 C C . GLY A 1 121 ? -0.03 -13.031 -18.703 1 91.31 121 GLY A C 1
ATOM 990 O O . GLY A 1 121 ? 0.955 -13.648 -18.297 1 91.31 121 GLY A O 1
ATOM 991 N N . TRP A 1 122 ? -1.239 -13.242 -18.266 1 94.94 122 TRP A N 1
ATOM 992 C CA . TRP A 1 122 ? -1.446 -14.102 -17.109 1 94.94 122 TRP A CA 1
ATOM 993 C C . TRP A 1 122 ? -1.628 -15.555 -17.531 1 94.94 122 TRP A C 1
ATOM 995 O O . TRP A 1 122 ? -1.543 -16.469 -16.703 1 94.94 122 TRP A O 1
ATOM 1005 N N . TYR A 1 123 ? -1.886 -15.758 -18.844 1 94.25 123 TYR A N 1
ATOM 1006 C CA . TYR A 1 123 ? -2.105 -17.125 -19.312 1 94.25 123 TYR A CA 1
ATOM 1007 C C . TYR A 1 123 ? -1.705 -17.266 -20.766 1 94.25 123 TYR A C 1
ATOM 1009 O O . TYR A 1 123 ? -2.008 -16.391 -21.594 1 94.25 123 TYR A O 1
ATOM 1017 N N . PRO A 1 124 ? -1.012 -18.281 -21.188 1 92.94 124 PRO A N 1
ATOM 1018 C CA . PRO A 1 124 ? -0.531 -19.344 -20.312 1 92.94 124 PRO A CA 1
ATOM 1019 C C . PRO A 1 124 ? 0.751 -18.969 -19.578 1 92.94 124 PRO A C 1
ATOM 1021 O O . PRO A 1 124 ? 1.62 -18.297 -20.141 1 92.94 124 PRO A O 1
ATOM 1024 N N . ASP A 1 125 ? 0.735 -19.219 -18.359 1 92.94 125 ASP A N 1
ATOM 1025 C CA . ASP A 1 125 ? 1.894 -19.062 -17.484 1 92.94 125 ASP A CA 1
ATOM 1026 C C . ASP A 1 125 ? 2.461 -20.406 -17.078 1 92.94 125 ASP A C 1
ATOM 1028 O O . ASP A 1 125 ? 2.121 -20.938 -16.016 1 92.94 125 ASP A O 1
ATOM 1032 N N . HIS A 1 126 ? 3.383 -20.906 -17.875 1 94.81 126 HIS A N 1
ATOM 1033 C CA . HIS A 1 126 ? 3.902 -22.25 -17.656 1 94.81 126 HIS A CA 1
ATOM 1034 C C . HIS A 1 126 ? 5.062 -22.234 -16.656 1 94.81 126 HIS A C 1
ATOM 1036 O O . HIS A 1 126 ? 5.922 -21.344 -16.719 1 94.81 126 HIS A O 1
ATOM 1042 N N . ASN A 1 127 ? 5.051 -23.141 -15.82 1 94.19 127 ASN A N 1
ATOM 1043 C CA . ASN A 1 127 ? 6.133 -23.359 -14.867 1 94.19 127 ASN A CA 1
ATOM 1044 C C . ASN A 1 127 ? 6.457 -24.844 -14.719 1 94.19 127 ASN A C 1
ATOM 1046 O O . ASN A 1 127 ? 5.562 -25.688 -14.75 1 94.19 127 ASN A O 1
ATOM 1050 N N . LEU A 1 128 ? 7.711 -25.094 -14.562 1 96.06 128 LEU A N 1
ATOM 1051 C CA . LEU A 1 128 ? 8.117 -26.469 -14.297 1 96.06 128 LEU A CA 1
ATOM 1052 C C . LEU A 1 128 ? 7.812 -26.859 -12.859 1 96.06 128 LEU A C 1
ATOM 1054 O O . LEU A 1 128 ? 8.406 -26.312 -11.922 1 96.06 128 LEU A O 1
ATOM 1058 N N . ARG A 1 129 ? 6.852 -27.812 -12.727 1 97 129 ARG A N 1
ATOM 1059 C CA . ARG A 1 129 ? 6.379 -28.094 -11.375 1 97 129 ARG A CA 1
ATOM 1060 C C . ARG A 1 129 ? 6.566 -29.578 -11.031 1 97 129 ARG A C 1
ATOM 1062 O O . ARG A 1 129 ? 6.605 -29.938 -9.859 1 97 129 ARG A O 1
ATOM 1069 N N . LEU A 1 130 ? 6.535 -30.438 -12.039 1 98 130 LEU A N 1
ATOM 1070 C CA . LEU A 1 130 ? 6.789 -31.859 -11.844 1 98 130 LEU A CA 1
ATOM 1071 C C . LEU A 1 130 ? 8.148 -32.25 -12.422 1 98 130 LEU A C 1
ATOM 1073 O O . LEU A 1 130 ? 8.391 -32.062 -13.617 1 98 130 LEU A O 1
ATOM 1077 N N . TYR A 1 131 ? 8.992 -32.812 -11.555 1 97.69 131 TYR A N 1
ATOM 1078 C CA . TYR A 1 131 ? 10.344 -33.062 -12.039 1 97.69 131 TYR A CA 1
ATOM 1079 C C . TYR A 1 131 ? 10.984 -34.219 -11.25 1 97.69 131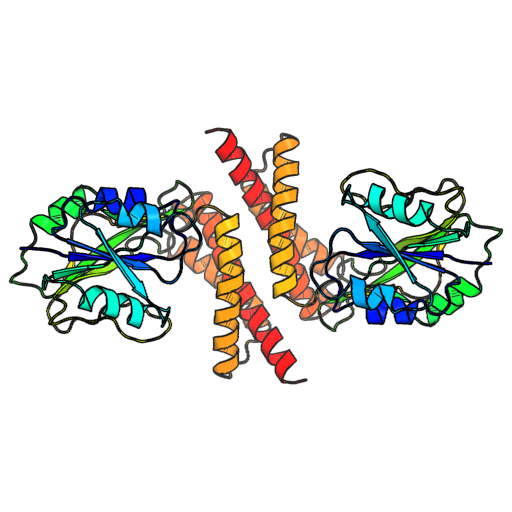 TYR A C 1
ATOM 1081 O O . TYR A 1 131 ? 10.555 -34.531 -10.141 1 97.69 131 TYR A O 1
ATOM 1089 N N . ASN A 1 132 ? 11.938 -34.844 -11.852 1 97.38 132 ASN A N 1
ATOM 1090 C CA . ASN A 1 132 ? 12.781 -35.812 -11.164 1 97.38 132 ASN A CA 1
ATOM 1091 C C . ASN A 1 132 ? 13.883 -35.125 -10.359 1 97.38 132 ASN A C 1
ATOM 1093 O O . ASN A 1 132 ? 14.805 -34.562 -10.93 1 97.38 132 ASN A O 1
ATOM 1097 N N . ARG A 1 133 ? 13.82 -35.281 -9.102 1 96.12 133 ARG A N 1
ATOM 1098 C CA . ARG A 1 133 ? 14.688 -34.5 -8.211 1 96.12 133 ARG A CA 1
ATOM 1099 C C . ARG A 1 133 ? 16.141 -34.938 -8.328 1 96.12 133 ARG A C 1
ATOM 1101 O O . ARG A 1 133 ? 17.047 -34.281 -7.828 1 96.12 133 ARG A O 1
ATOM 1108 N N . SER A 1 134 ? 16.406 -36.125 -8.859 1 94.94 134 SER A N 1
ATOM 1109 C CA . SER A 1 134 ? 17.781 -36.594 -9.055 1 94.94 134 SER A CA 1
ATOM 1110 C C . SER A 1 134 ? 18.422 -35.906 -10.266 1 94.94 134 SER A C 1
ATOM 1112 O O . SER A 1 134 ? 19.656 -35.906 -10.398 1 94.94 134 SER A O 1
ATOM 1114 N N . ARG A 1 135 ? 17.609 -35.375 -11.078 1 95.06 135 ARG A N 1
ATOM 1115 C CA . ARG A 1 135 ? 18.109 -34.812 -12.328 1 95.06 135 ARG A CA 1
ATOM 1116 C C . ARG A 1 135 ? 17.859 -33.281 -12.383 1 95.06 135 ARG A C 1
ATOM 1118 O O . ARG A 1 135 ? 18.531 -32.594 -13.141 1 95.06 135 ARG A O 1
ATOM 1125 N N . CYS A 1 136 ? 16.906 -32.844 -11.719 1 95.12 136 CYS A N 1
ATOM 1126 C CA . CYS A 1 136 ? 16.5 -31.438 -11.75 1 95.12 136 CYS A CA 1
ATOM 1127 C C . CYS A 1 136 ? 16.547 -30.828 -10.352 1 95.12 136 CYS A C 1
ATOM 1129 O O . CYS A 1 136 ? 16.328 -31.531 -9.359 1 95.12 136 CYS A O 1
ATOM 1131 N N . ARG A 1 137 ? 16.844 -29.484 -10.344 1 92.06 137 ARG A N 1
ATOM 1132 C CA . ARG A 1 137 ? 16.859 -28.781 -9.07 1 92.06 137 ARG A CA 1
ATOM 1133 C C . ARG A 1 137 ? 16.5 -27.312 -9.242 1 92.06 137 ARG A C 1
ATOM 1135 O O . ARG A 1 137 ? 16.656 -26.75 -10.328 1 92.06 137 ARG A O 1
ATOM 1142 N N . PHE A 1 138 ? 16.016 -26.719 -8.133 1 91.94 138 PHE A N 1
ATOM 1143 C CA . PHE A 1 138 ? 15.758 -25.281 -8.164 1 91.94 138 PHE A CA 1
ATOM 1144 C C . PHE A 1 138 ? 17.062 -24.5 -8.156 1 91.94 138 PHE A C 1
ATOM 1146 O O . PHE A 1 138 ? 18.016 -24.875 -7.453 1 91.94 138 PHE A O 1
ATOM 1153 N N . ALA A 1 139 ? 16.922 -23.406 -9 1 83.88 139 ALA A N 1
ATOM 1154 C CA . ALA A 1 139 ? 18.047 -22.484 -8.945 1 83.88 139 ALA A CA 1
ATOM 1155 C C . ALA A 1 139 ? 18.078 -21.734 -7.617 1 83.88 139 ALA A C 1
ATOM 1157 O O . ALA A 1 139 ? 17.031 -21.406 -7.059 1 83.88 139 ALA A O 1
ATOM 1158 N N . GLU A 1 140 ? 19.141 -21.734 -7.016 1 72.38 140 GLU A N 1
ATOM 1159 C CA . GLU A 1 140 ? 19.219 -21.109 -5.699 1 72.38 140 GLU A CA 1
ATOM 1160 C C . GLU A 1 140 ? 19.453 -19.594 -5.824 1 72.38 140 GLU A C 1
ATOM 1162 O O . GLU A 1 140 ? 19.828 -18.938 -4.852 1 72.38 140 GLU A O 1
ATOM 1167 N N . ARG A 1 141 ? 19.016 -19.078 -6.938 1 62.31 141 ARG A N 1
ATOM 1168 C CA . ARG A 1 141 ? 19.078 -17.625 -7.039 1 62.31 141 ARG A CA 1
ATOM 1169 C C . ARG A 1 141 ? 17.938 -16.969 -6.285 1 62.31 141 ARG A C 1
ATOM 1171 O O . ARG A 1 141 ? 16.875 -17.562 -6.109 1 62.31 141 ARG A O 1
ATOM 1178 N N . LEU A 1 142 ? 18.109 -15.859 -5.535 1 53.03 142 LEU A N 1
ATOM 1179 C CA . LEU A 1 142 ? 17.25 -15.18 -4.566 1 53.03 142 LEU A CA 1
ATOM 1180 C C . LEU A 1 142 ? 15.875 -14.922 -5.152 1 53.03 142 LEU A C 1
ATOM 1182 O O . LEU A 1 142 ? 14.867 -15 -4.441 1 53.03 142 LEU A O 1
ATOM 1186 N N . VAL A 1 143 ? 15.758 -14.461 -6.461 1 54.16 143 VAL A N 1
ATOM 1187 C CA . VAL A 1 143 ? 14.461 -13.906 -6.824 1 54.16 143 VAL A CA 1
ATOM 1188 C C . VAL A 1 143 ? 13.781 -14.797 -7.859 1 54.16 143 VAL A C 1
ATOM 1190 O O . VAL A 1 143 ? 12.57 -14.711 -8.062 1 54.16 143 VAL A O 1
ATOM 1193 N N . HIS A 1 144 ? 14.578 -15.719 -8.539 1 58.28 144 HIS A N 1
ATOM 1194 C CA . HIS A 1 144 ? 13.938 -16.516 -9.578 1 58.28 144 HIS A CA 1
ATOM 1195 C C . HIS A 1 144 ? 13.734 -17.953 -9.117 1 58.28 144 HIS A C 1
ATOM 1197 O O . HIS A 1 144 ? 14.68 -18.609 -8.68 1 58.28 144 HIS A O 1
ATOM 1203 N N . GLU A 1 145 ? 12.43 -18.328 -8.992 1 69.75 145 GLU A N 1
ATOM 1204 C CA . GLU A 1 145 ? 12.039 -19.672 -8.586 1 69.75 145 GLU A CA 1
ATOM 1205 C C . GLU A 1 145 ? 11.82 -20.578 -9.797 1 69.75 145 GLU A C 1
ATOM 1207 O O . GLU A 1 145 ? 10.68 -20.844 -10.18 1 69.75 145 GLU A O 1
ATOM 1212 N N . SER A 1 146 ? 12.953 -20.922 -10.469 1 81.5 146 SER A N 1
ATOM 1213 C CA . SER A 1 146 ? 12.766 -21.812 -11.602 1 81.5 146 SER A CA 1
ATOM 1214 C C . SER A 1 146 ? 13.555 -23.109 -11.414 1 81.5 146 SER A C 1
ATOM 1216 O O . SER A 1 146 ? 14.672 -23.094 -10.883 1 81.5 146 SER A O 1
ATOM 1218 N N . VAL A 1 147 ? 12.953 -24.188 -11.797 1 90.25 147 VAL A N 1
ATOM 1219 C CA . VAL A 1 147 ? 13.602 -25.484 -11.773 1 90.25 147 VAL A CA 1
ATOM 1220 C C . VAL A 1 147 ? 14.531 -25.641 -12.977 1 90.25 147 VAL A C 1
ATOM 1222 O O . VAL A 1 147 ? 14.117 -25.406 -14.117 1 90.25 147 VAL A O 1
ATOM 1225 N N . GLU A 1 148 ? 15.742 -25.922 -12.711 1 90.94 148 GLU A N 1
ATOM 1226 C CA . GLU A 1 148 ? 16.688 -26.219 -13.781 1 90.94 148 GLU A CA 1
ATOM 1227 C C . GLU A 1 148 ? 16.688 -27.719 -14.109 1 90.94 148 GLU A C 1
ATOM 1229 O O . GLU A 1 148 ? 17.016 -28.547 -13.25 1 90.94 148 GLU A O 1
ATOM 1234 N N . CYS A 1 149 ? 16.297 -28.062 -15.305 1 93.25 149 CYS A N 1
ATOM 1235 C CA . CYS A 1 149 ? 16.219 -29.438 -15.766 1 93.25 149 CYS A CA 1
ATOM 1236 C C . CYS A 1 149 ? 17.016 -29.641 -17.062 1 93.25 149 CYS A C 1
ATOM 1238 O O . CYS A 1 149 ? 16.609 -29.156 -18.109 1 93.25 149 CYS A O 1
ATOM 1240 N N . PRO A 1 150 ? 18.172 -30.375 -17.031 1 90.5 150 PRO A N 1
ATOM 1241 C CA . PRO A 1 150 ? 19 -30.578 -18.219 1 90.5 150 PRO A CA 1
ATOM 1242 C C . PRO A 1 150 ? 18.328 -31.469 -19.266 1 90.5 150 PRO A C 1
ATOM 1244 O O . PRO A 1 150 ? 18.578 -31.312 -20.453 1 90.5 150 PRO A O 1
ATOM 1247 N N . GLY A 1 151 ? 17.531 -32.375 -18.844 1 93 151 GLY A N 1
ATOM 1248 C CA . GLY A 1 151 ? 16.891 -33.312 -19.75 1 93 151 GLY A CA 1
ATOM 1249 C C . GLY A 1 151 ? 15.648 -32.781 -20.406 1 93 151 GLY A C 1
ATOM 1250 O O . GLY A 1 151 ? 15.367 -31.578 -20.297 1 93 151 GLY A O 1
ATOM 1251 N N . PRO A 1 152 ? 14.984 -33.625 -21.203 1 95.94 152 PRO A N 1
ATOM 1252 C CA . PRO A 1 152 ? 13.789 -33.156 -21.922 1 95.94 152 PRO A CA 1
ATOM 1253 C C . PRO A 1 152 ? 12.625 -32.844 -20.984 1 95.94 152 PRO A C 1
ATOM 1255 O O . PRO A 1 152 ? 12.422 -33.531 -19.984 1 95.94 152 PRO A O 1
ATOM 1258 N N . VAL A 1 153 ? 11.914 -31.812 -21.344 1 96.38 153 VAL A N 1
ATOM 1259 C CA . VAL A 1 153 ? 10.75 -31.359 -20.562 1 96.38 153 VAL A CA 1
ATOM 1260 C C . VAL A 1 153 ? 9.516 -31.344 -21.469 1 96.38 153 VAL A C 1
ATOM 1262 O O . VAL A 1 153 ? 9.609 -31.062 -22.656 1 96.38 153 VAL A O 1
ATOM 1265 N N . SER A 1 154 ? 8.398 -31.734 -20.906 1 96.81 154 SER A N 1
ATOM 1266 C CA . SER A 1 154 ? 7.133 -31.688 -21.641 1 96.81 154 SER A CA 1
ATOM 1267 C C . SER A 1 154 ? 6.102 -30.844 -20.891 1 96.81 154 SER A C 1
ATOM 1269 O O . SER A 1 154 ? 6.363 -30.375 -19.781 1 96.81 154 SER A O 1
ATOM 1271 N N . THR A 1 155 ? 4.957 -30.578 -21.578 1 97.38 155 THR A N 1
ATOM 1272 C CA . THR A 1 155 ? 3.881 -29.781 -20.984 1 97.38 155 THR A CA 1
ATOM 1273 C C . THR A 1 155 ? 2.652 -30.656 -20.734 1 97.38 155 THR A C 1
ATOM 1275 O O . THR A 1 155 ? 2.236 -31.422 -21.609 1 97.38 155 THR A O 1
ATOM 1278 N N . LEU A 1 156 ? 2.125 -30.547 -19.547 1 97.81 156 LEU A N 1
ATOM 1279 C CA . LEU A 1 156 ? 0.947 -31.328 -19.156 1 97.81 156 LEU A CA 1
ATOM 1280 C C . LEU A 1 156 ? -0.331 -30.562 -19.516 1 97.81 156 LEU A C 1
ATOM 1282 O O . LEU A 1 156 ? -0.315 -29.344 -19.641 1 97.81 156 LEU A O 1
ATOM 1286 N N . GLN A 1 157 ? -1.379 -31.359 -19.656 1 97.06 157 GLN A N 1
ATOM 1287 C CA . GLN A 1 157 ? -2.699 -30.766 -19.828 1 97.06 157 GLN A CA 1
ATOM 1288 C C . GLN A 1 157 ? -3.336 -30.422 -18.484 1 97.06 157 GLN A C 1
ATOM 1290 O O . GLN A 1 157 ? -3.064 -31.078 -17.484 1 97.06 157 GLN A O 1
ATOM 1295 N N . GLY A 1 158 ? -4.168 -29.406 -18.547 1 97.19 158 GLY A N 1
ATOM 1296 C CA . GLY A 1 158 ? -4.785 -28.953 -17.312 1 97.19 158 GLY A CA 1
ATOM 1297 C C . GLY A 1 158 ? -4.055 -27.781 -16.672 1 97.19 158 GLY A C 1
ATOM 1298 O O . GLY A 1 158 ? -3.025 -27.344 -17.188 1 97.19 158 GLY A O 1
ATOM 1299 N N . ASN A 1 159 ? -4.711 -27.281 -15.594 1 97.44 159 ASN A N 1
ATOM 1300 C CA . ASN A 1 159 ? -4.176 -26.047 -15.016 1 97.44 159 ASN A CA 1
ATOM 1301 C C . ASN A 1 159 ? -3.969 -26.172 -13.516 1 97.44 159 ASN A C 1
ATOM 1303 O O . ASN A 1 159 ? -4.633 -26.984 -12.859 1 97.44 159 ASN A O 1
ATOM 1307 N N . LEU A 1 160 ? -2.977 -25.5 -13.039 1 97.75 160 LEU A N 1
ATOM 1308 C CA . LEU A 1 160 ? -2.863 -25.188 -11.617 1 97.75 160 LEU A CA 1
ATOM 1309 C C . LEU A 1 160 ? -3.674 -23.938 -11.273 1 97.75 160 LEU A C 1
ATOM 1311 O O . LEU A 1 160 ? -3.395 -22.859 -11.781 1 97.75 160 LEU A O 1
ATOM 1315 N N . ILE A 1 161 ? -4.711 -24.109 -10.461 1 97.94 161 ILE A N 1
ATOM 1316 C CA . ILE A 1 161 ? -5.535 -22.969 -10.055 1 97.94 161 ILE A CA 1
ATOM 1317 C C . ILE A 1 161 ? -4.785 -22.141 -9.031 1 97.94 161 ILE A C 1
ATOM 1319 O O . ILE A 1 161 ? -4.465 -22.609 -7.938 1 97.94 161 ILE A O 1
ATOM 1323 N N . HIS A 1 162 ? -4.453 -20.969 -9.414 1 97.5 162 HIS A N 1
ATOM 1324 C CA . HIS A 1 162 ? -3.629 -20.109 -8.57 1 97.5 162 HIS A CA 1
ATOM 1325 C C . HIS A 1 162 ? -4.391 -18.859 -8.141 1 97.5 162 HIS A C 1
ATOM 1327 O O . HIS A 1 162 ? -4.758 -18.031 -8.984 1 97.5 162 HIS A O 1
ATOM 1333 N N . PHE A 1 163 ? -4.617 -18.75 -6.891 1 95.56 163 PHE A N 1
ATOM 1334 C CA . PHE A 1 163 ? -5.2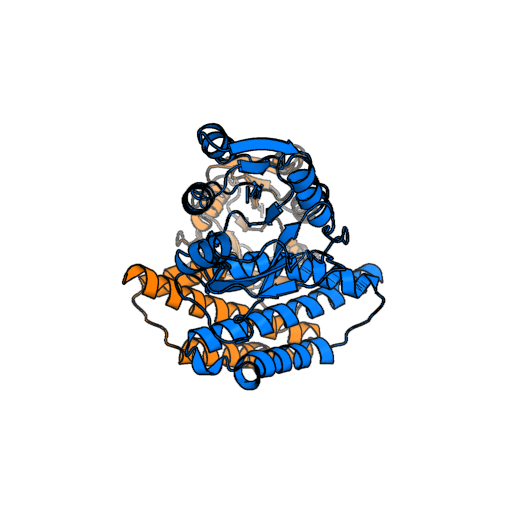7 -17.562 -6.352 1 95.56 163 PHE A CA 1
ATOM 1335 C C . PHE A 1 163 ? -4.25 -16.453 -6.066 1 95.56 163 PHE A C 1
ATOM 1337 O O . PHE A 1 163 ? -3.873 -16.25 -4.914 1 95.56 163 PHE A O 1
ATOM 1344 N N . THR A 1 164 ? -3.986 -15.742 -7.078 1 94 164 THR A N 1
ATOM 1345 C CA . THR A 1 164 ? -2.861 -14.82 -7.137 1 94 164 THR A CA 1
ATOM 1346 C C . THR A 1 164 ? -3.094 -13.625 -6.211 1 94 164 THR A C 1
ATOM 1348 O O . THR A 1 164 ? -2.26 -13.328 -5.355 1 94 164 THR A O 1
ATOM 1351 N N . TYR A 1 165 ? -4.285 -12.906 -6.453 1 94.62 165 TYR A N 1
ATOM 1352 C CA . TYR A 1 165 ? -4.641 -11.766 -5.617 1 94.62 165 TYR A CA 1
ATOM 1353 C C . TYR A 1 165 ? -6.074 -11.883 -5.117 1 94.62 165 TYR A C 1
ATOM 1355 O O . TYR A 1 165 ? -6.984 -12.211 -5.887 1 94.62 165 TYR A O 1
ATOM 1363 N N . GLU A 1 166 ? -6.238 -11.617 -3.902 1 92.94 166 GLU A N 1
ATOM 1364 C CA . GLU A 1 166 ? -7.578 -11.672 -3.318 1 92.94 166 GLU A CA 1
ATOM 1365 C C . GLU A 1 166 ? -8.43 -10.5 -3.795 1 92.94 166 GLU A C 1
ATOM 1367 O O . GLU A 1 166 ? -9.656 -10.594 -3.832 1 92.94 166 GLU A O 1
ATOM 1372 N N . GLY A 1 167 ? -7.801 -9.422 -4.113 1 93.56 167 GLY A N 1
ATOM 1373 C CA . GLY A 1 167 ? -8.445 -8.195 -4.566 1 93.56 167 GLY A CA 1
ATOM 1374 C C . GLY A 1 167 ? -7.488 -7.035 -4.723 1 93.56 167 GLY A C 1
ATOM 1375 O O . GLY A 1 167 ? -6.27 -7.227 -4.758 1 93.56 167 GLY A O 1
ATOM 1376 N N . ILE A 1 168 ? -8.07 -5.887 -4.836 1 93.94 168 ILE A N 1
ATOM 1377 C CA . ILE A 1 168 ? -7.273 -4.695 -5.105 1 93.94 168 ILE A CA 1
ATOM 1378 C C . ILE A 1 168 ? -6.398 -4.379 -3.896 1 93.94 168 ILE A C 1
ATOM 1380 O O . ILE A 1 168 ? -5.219 -4.047 -4.047 1 93.94 168 ILE A O 1
ATOM 1384 N N . GLY A 1 169 ? -7.02 -4.453 -2.738 1 93 169 GLY A N 1
ATOM 1385 C CA . GLY A 1 169 ? -6.258 -4.191 -1.528 1 93 169 GLY A CA 1
ATOM 1386 C C . GLY A 1 169 ? -5.039 -5.086 -1.382 1 93 169 GLY A C 1
ATOM 1387 O O . GLY A 1 169 ? -3.951 -4.609 -1.05 1 93 169 GLY A O 1
ATOM 1388 N N . ASP A 1 170 ? -5.242 -6.293 -1.585 1 93.38 170 ASP A N 1
ATOM 1389 C CA . ASP A 1 170 ? -4.145 -7.258 -1.547 1 93.38 170 ASP A CA 1
ATOM 1390 C C . ASP A 1 170 ? -3.074 -6.906 -2.576 1 93.38 170 ASP A C 1
ATOM 1392 O O . ASP A 1 170 ? -1.881 -6.922 -2.266 1 93.38 170 ASP A O 1
ATOM 1396 N N . TYR A 1 171 ? -3.455 -6.609 -3.756 1 95.25 171 TYR A N 1
ATOM 1397 C CA . TYR A 1 171 ? -2.521 -6.23 -4.812 1 95.25 171 TYR A CA 1
ATOM 1398 C C . TYR A 1 171 ? -1.695 -5.016 -4.398 1 95.25 171 TYR A C 1
ATOM 1400 O O . TYR A 1 171 ? -0.472 -5.008 -4.555 1 95.25 171 TYR A O 1
ATOM 1408 N N . VAL A 1 172 ? -2.33 -4.062 -3.896 1 94.5 172 VAL A N 1
ATOM 1409 C CA . VAL A 1 172 ? -1.673 -2.807 -3.551 1 94.5 172 VAL A CA 1
ATOM 1410 C C . VAL A 1 172 ? -0.652 -3.047 -2.441 1 94.5 172 VAL A C 1
ATOM 1412 O O . VAL A 1 172 ? 0.457 -2.508 -2.482 1 94.5 172 VAL A O 1
ATOM 1415 N N . ALA A 1 173 ? -1.05 -3.764 -1.446 1 92.75 173 ALA A N 1
ATOM 1416 C CA . ALA A 1 173 ? -0.129 -4.082 -0.357 1 92.75 173 ALA A CA 1
ATOM 1417 C C . ALA A 1 173 ? 1.133 -4.758 -0.885 1 92.75 173 ALA A C 1
ATOM 1419 O O . ALA A 1 173 ? 2.246 -4.398 -0.497 1 92.75 173 ALA A O 1
ATOM 1420 N N . ARG A 1 174 ? 0.967 -5.684 -1.747 1 93.25 174 ARG A N 1
ATOM 1421 C CA . ARG A 1 174 ? 2.1 -6.395 -2.334 1 93.25 174 ARG A CA 1
ATOM 1422 C C . ARG A 1 174 ? 2.908 -5.477 -3.244 1 93.25 174 ARG A C 1
ATOM 1424 O O . ARG A 1 174 ? 4.137 -5.547 -3.27 1 93.25 174 ARG A O 1
ATOM 1431 N N . MET A 1 175 ? 2.18 -4.723 -3.969 1 93.69 175 MET A N 1
ATOM 1432 C CA . MET A 1 175 ? 2.807 -3.773 -4.883 1 93.69 175 MET A CA 1
ATOM 1433 C C . MET A 1 175 ? 3.762 -2.848 -4.141 1 93.69 175 MET A C 1
ATOM 1435 O O . MET A 1 175 ? 4.852 -2.549 -4.629 1 93.69 175 MET A O 1
ATOM 1439 N N . ASP A 1 176 ? 3.352 -2.34 -3.029 1 92.94 176 ASP A N 1
ATOM 1440 C CA . ASP A 1 176 ? 4.199 -1.458 -2.234 1 92.94 176 ASP A CA 1
ATOM 1441 C C . ASP A 1 176 ? 5.492 -2.16 -1.827 1 92.94 176 ASP A C 1
ATOM 1443 O O . ASP A 1 176 ? 6.582 -1.608 -1.992 1 92.94 176 ASP A O 1
ATOM 1447 N N . ARG A 1 177 ? 5.359 -3.365 -1.34 1 91.62 177 ARG A N 1
ATOM 1448 C CA . ARG A 1 177 ? 6.516 -4.148 -0.913 1 91.62 177 ARG A CA 1
ATOM 1449 C C . ARG A 1 177 ? 7.43 -4.461 -2.09 1 91.62 177 ARG A C 1
ATOM 1451 O O . ARG A 1 177 ? 8.641 -4.254 -2.012 1 91.62 177 ARG A O 1
ATOM 1458 N N . TYR A 1 178 ? 6.879 -4.926 -3.207 1 91.5 178 TYR A N 1
ATOM 1459 C CA . TYR A 1 178 ? 7.66 -5.363 -4.359 1 91.5 178 TYR A CA 1
ATOM 1460 C C . TYR A 1 178 ? 8.297 -4.176 -5.066 1 91.5 178 TYR A C 1
ATOM 1462 O O . TYR A 1 178 ? 9.398 -4.289 -5.609 1 91.5 178 TYR A O 1
ATOM 1470 N N . SER A 1 179 ? 7.594 -3.068 -5.078 1 94.06 179 SER A N 1
ATOM 1471 C CA . SER A 1 179 ? 8.18 -1.891 -5.707 1 94.06 179 SER A CA 1
ATOM 1472 C C . SER A 1 179 ? 9.383 -1.386 -4.914 1 94.06 179 SER A C 1
ATOM 1474 O O . SER A 1 179 ? 10.344 -0.875 -5.492 1 94.06 179 SER A O 1
ATOM 1476 N N . THR A 1 180 ? 9.336 -1.498 -3.602 1 93.31 180 THR A N 1
ATOM 1477 C CA . THR A 1 180 ? 10.461 -1.103 -2.766 1 93.31 180 THR A CA 1
ATOM 1478 C C . THR A 1 180 ? 11.68 -1.983 -3.045 1 93.31 180 THR A C 1
ATOM 1480 O O . THR A 1 180 ? 12.797 -1.48 -3.207 1 93.31 180 THR A O 1
ATOM 1483 N N . LEU A 1 181 ? 11.422 -3.268 -3.107 1 90.94 181 LEU A N 1
ATOM 1484 C CA . LEU A 1 181 ? 12.492 -4.207 -3.406 1 90.94 181 LEU A CA 1
ATOM 1485 C C . LEU A 1 181 ? 13.078 -3.941 -4.789 1 90.94 181 LEU A C 1
ATOM 1487 O O . LEU A 1 181 ? 14.305 -3.938 -4.961 1 90.94 181 LEU A O 1
ATOM 1491 N N . ALA A 1 182 ? 12.242 -3.742 -5.723 1 92.56 182 ALA A N 1
ATOM 1492 C CA . ALA A 1 182 ? 12.68 -3.451 -7.086 1 92.56 182 ALA A CA 1
ATOM 1493 C C . ALA A 1 182 ? 13.484 -2.156 -7.145 1 92.56 182 ALA A C 1
ATOM 1495 O O . ALA A 1 182 ? 14.484 -2.07 -7.852 1 92.56 182 ALA A O 1
ATOM 1496 N N . ALA A 1 183 ? 13.016 -1.177 -6.445 1 93.5 183 ALA A N 1
ATOM 1497 C CA . ALA A 1 183 ? 13.711 0.108 -6.387 1 93.5 183 ALA A CA 1
ATOM 1498 C C . ALA A 1 183 ? 15.117 -0.056 -5.828 1 93.5 183 ALA A C 1
ATOM 1500 O O . ALA A 1 183 ? 16.062 0.569 -6.312 1 93.5 183 ALA A O 1
ATOM 1501 N N . GLU A 1 184 ? 15.203 -0.867 -4.793 1 92.25 184 GLU A N 1
ATOM 1502 C CA . GLU A 1 184 ? 16.5 -1.136 -4.195 1 92.25 184 GLU A CA 1
ATOM 1503 C C . GLU A 1 184 ? 17.453 -1.798 -5.195 1 92.25 184 GLU A C 1
ATOM 1505 O O . GLU A 1 184 ? 18.641 -1.478 -5.242 1 92.25 184 GLU A O 1
ATOM 1510 N N . GLU A 1 185 ? 16.953 -2.691 -5.922 1 90.94 185 GLU A N 1
ATOM 1511 C CA . GLU A 1 185 ? 17.75 -3.359 -6.945 1 90.94 185 GLU A CA 1
ATOM 1512 C C . GLU A 1 185 ? 18.234 -2.367 -7.996 1 90.94 185 GLU A C 1
ATOM 1514 O O . GLU A 1 185 ? 19.391 -2.428 -8.422 1 90.94 185 GLU A O 1
ATOM 1519 N N . ILE A 1 186 ? 17.422 -1.495 -8.398 1 91.81 186 ILE A N 1
ATOM 1520 C CA . ILE A 1 186 ? 17.766 -0.479 -9.391 1 91.81 186 ILE A CA 1
ATOM 1521 C C . ILE A 1 186 ? 18.844 0.438 -8.82 1 91.81 186 ILE A C 1
ATOM 1523 O O . ILE A 1 186 ? 19.844 0.726 -9.492 1 91.81 186 ILE A O 1
ATOM 1527 N N . ALA A 1 187 ? 18.656 0.862 -7.621 1 90.62 187 ALA A N 1
ATOM 1528 C CA . ALA A 1 187 ? 19.625 1.742 -6.969 1 90.62 187 ALA A CA 1
ATOM 1529 C C . ALA A 1 187 ? 20.984 1.063 -6.84 1 90.62 187 ALA A C 1
ATOM 1531 O O . ALA A 1 187 ? 22.031 1.705 -7.004 1 90.62 187 ALA A O 1
ATOM 1532 N N . ARG A 1 188 ? 20.984 -0.22 -6.598 1 89.12 188 ARG A N 1
ATOM 1533 C CA . ARG A 1 188 ? 22.219 -0.98 -6.422 1 89.12 188 ARG A CA 1
ATOM 1534 C C . ARG A 1 188 ? 22.922 -1.195 -7.758 1 89.12 188 ARG A C 1
ATOM 1536 O O . ARG A 1 188 ? 24.156 -1.317 -7.805 1 89.12 188 ARG A O 1
ATOM 1543 N N . SER A 1 189 ? 22.172 -1.277 -8.758 1 90.44 189 SER A N 1
ATOM 1544 C CA . SER A 1 189 ? 22.75 -1.523 -10.078 1 90.44 189 SER A CA 1
ATOM 1545 C C . SER A 1 189 ? 23.484 -0.293 -10.602 1 90.44 189 SER A C 1
ATOM 1547 O O . SER A 1 189 ? 24.234 -0.38 -11.578 1 90.44 189 SER A O 1
ATOM 1549 N N . GLY A 1 190 ? 23.219 0.885 -9.93 1 86.62 190 GLY A N 1
ATOM 1550 C CA . GLY A 1 190 ? 23.875 2.111 -10.328 1 86.62 190 GLY A CA 1
ATOM 1551 C C . GLY A 1 190 ? 23.109 2.895 -11.375 1 86.62 190 GLY A C 1
ATOM 1552 O O . GLY A 1 190 ? 23.516 3.998 -11.758 1 86.62 190 GLY A O 1
ATOM 1553 N N . ARG A 1 191 ? 22.031 2.324 -11.844 1 87.94 191 ARG A N 1
ATOM 1554 C CA . ARG A 1 191 ? 21.188 3.051 -12.781 1 87.94 191 ARG A CA 1
ATOM 1555 C C . ARG A 1 191 ? 20.547 4.266 -12.125 1 87.94 191 ARG A C 1
ATOM 1557 O O . ARG A 1 191 ? 20.234 4.234 -10.93 1 87.94 191 ARG A O 1
ATOM 1564 N N . ARG A 1 192 ? 20.359 5.359 -12.891 1 87.94 192 ARG A N 1
ATOM 1565 C CA . ARG A 1 192 ? 19.734 6.59 -12.406 1 87.94 192 ARG A CA 1
ATOM 1566 C C . ARG A 1 192 ? 18.547 6.984 -13.266 1 87.94 192 ARG A C 1
ATOM 1568 O O . ARG A 1 192 ? 18.672 7.789 -14.188 1 87.94 192 ARG A O 1
ATOM 1575 N N . PRO A 1 193 ? 17.516 6.363 -12.891 1 88.69 193 PRO A N 1
ATOM 1576 C CA . PRO A 1 193 ? 16.328 6.734 -13.672 1 88.69 193 PRO A CA 1
ATOM 1577 C C . PRO A 1 193 ? 15.969 8.211 -13.531 1 88.69 193 PRO A C 1
ATOM 1579 O O . PRO A 1 193 ? 16.156 8.805 -12.469 1 88.69 193 PRO A O 1
ATOM 1582 N N . GLY A 1 194 ? 15.57 8.867 -14.641 1 82.94 194 GLY A N 1
ATOM 1583 C CA . GLY A 1 194 ? 15.125 10.25 -14.648 1 82.94 194 GLY A CA 1
ATOM 1584 C C . GLY A 1 194 ? 13.617 10.398 -14.68 1 82.94 194 GLY A C 1
ATOM 1585 O O . GLY A 1 194 ? 12.891 9.406 -14.586 1 82.94 194 GLY A O 1
ATOM 1586 N N . VAL A 1 195 ? 13.164 11.594 -14.75 1 79.19 195 VAL A N 1
ATOM 1587 C CA . VAL A 1 195 ? 11.742 11.93 -14.766 1 79.19 195 VAL A CA 1
ATOM 1588 C C . VAL A 1 195 ? 11.062 11.258 -15.953 1 79.19 195 VAL A C 1
ATOM 1590 O O . VAL A 1 195 ? 9.914 10.828 -15.859 1 79.19 195 VAL A O 1
ATOM 1593 N N . PHE A 1 196 ? 11.797 11.148 -16.953 1 84.06 196 PHE A N 1
ATOM 1594 C CA . PHE A 1 196 ? 11.266 10.516 -18.156 1 84.06 196 PHE A CA 1
ATOM 1595 C C . PHE A 1 196 ? 10.906 9.062 -17.891 1 84.06 196 PHE A C 1
ATOM 1597 O O . PHE A 1 196 ? 9.852 8.586 -18.328 1 84.06 196 PHE A O 1
ATOM 1604 N N . SER A 1 197 ? 11.695 8.367 -17.188 1 87.62 197 SER A N 1
ATOM 1605 C CA . SER A 1 197 ? 11.414 6.973 -16.844 1 87.62 197 SER A CA 1
ATOM 1606 C C . SER A 1 197 ? 10.195 6.852 -15.953 1 87.62 197 SER A C 1
ATOM 1608 O O . SER A 1 197 ? 9.383 5.934 -16.109 1 87.62 197 SER A O 1
ATOM 1610 N N . ILE A 1 198 ? 10 7.816 -15.156 1 89.38 198 ILE A N 1
ATOM 1611 C CA . ILE A 1 198 ? 8.93 7.785 -14.164 1 89.38 198 ILE A CA 1
ATOM 1612 C C . ILE A 1 198 ? 7.582 7.973 -14.859 1 89.38 198 ILE A C 1
ATOM 1614 O O . ILE A 1 198 ? 6.574 7.398 -14.438 1 89.38 198 ILE A O 1
ATOM 1618 N N . VAL A 1 199 ? 7.574 8.688 -15.992 1 89.19 199 VAL A N 1
ATOM 1619 C CA . VAL A 1 199 ? 6.312 9.016 -16.656 1 89.19 199 VAL A CA 1
ATOM 1620 C C . VAL A 1 199 ? 6.078 8.062 -17.828 1 89.19 199 VAL A C 1
ATOM 1622 O O . VAL A 1 199 ? 5.008 7.461 -17.938 1 89.19 199 VAL A O 1
ATOM 1625 N N . PHE A 1 200 ? 7.066 7.809 -18.578 1 93.44 200 PHE A N 1
ATOM 1626 C CA . PHE A 1 200 ? 6.871 7.125 -19.844 1 93.44 200 PHE A CA 1
ATOM 1627 C C . PHE A 1 200 ? 6.836 5.613 -19.656 1 93.44 200 PHE A C 1
ATOM 1629 O O . PHE A 1 200 ? 6.074 4.914 -20.328 1 93.44 200 PHE A O 1
ATOM 1636 N N . ARG A 1 201 ? 7.625 5.078 -18.797 1 94.81 201 ARG A N 1
ATOM 1637 C CA . ARG A 1 201 ? 7.676 3.633 -18.609 1 94.81 201 ARG A CA 1
ATOM 1638 C C . ARG A 1 201 ? 6.336 3.1 -18.109 1 94.81 201 ARG A C 1
ATOM 1640 O O . ARG A 1 201 ? 5.84 2.084 -18.609 1 94.81 201 ARG A O 1
ATOM 1647 N N . PRO A 1 202 ? 5.734 3.832 -17.156 1 95 202 PRO A N 1
ATOM 1648 C CA . PRO A 1 202 ? 4.41 3.377 -16.719 1 95 202 PRO A CA 1
ATOM 1649 C C . PRO A 1 202 ? 3.373 3.447 -17.844 1 95 202 PRO A C 1
ATOM 1651 O O . PRO A 1 202 ? 2.539 2.549 -17.969 1 95 202 PRO A O 1
ATOM 1654 N N . CYS A 1 203 ? 3.393 4.48 -18.641 1 94.44 203 CYS A N 1
ATOM 1655 C CA . CYS A 1 203 ? 2.48 4.59 -19.766 1 94.44 203 CYS A CA 1
ATOM 1656 C C . CYS A 1 203 ? 2.688 3.441 -20.75 1 94.44 203 CYS A C 1
ATOM 1658 O O . CYS A 1 203 ? 1.721 2.871 -21.266 1 94.44 203 CYS A O 1
ATOM 1660 N N . PHE A 1 204 ? 3.889 3.121 -20.953 1 95.94 204 PHE A N 1
ATOM 1661 C CA . PHE A 1 204 ? 4.191 2.006 -21.844 1 95.94 204 PHE A CA 1
ATOM 1662 C C . PHE A 1 204 ? 3.734 0.687 -21.234 1 95.94 204 PHE A C 1
ATOM 1664 O O . PHE A 1 204 ? 3.248 -0.197 -21.938 1 95.94 204 PHE A O 1
ATOM 1671 N N . THR A 1 205 ? 3.982 0.55 -20 1 96.56 205 THR A N 1
ATOM 1672 C CA . THR A 1 205 ? 3.521 -0.652 -19.312 1 96.56 205 THR A CA 1
ATOM 1673 C C . THR A 1 205 ? 2.014 -0.821 -19.469 1 96.56 205 THR A C 1
ATOM 1675 O O . THR A 1 205 ? 1.532 -1.926 -19.719 1 96.56 205 THR A O 1
ATOM 1678 N N . PHE A 1 206 ? 1.312 0.279 -19.328 1 96.12 206 PHE A N 1
ATOM 1679 C CA . PHE A 1 206 ? -0.129 0.222 -19.547 1 96.12 206 PHE A CA 1
ATOM 1680 C C . PHE A 1 206 ? -0.444 -0.226 -20.969 1 96.12 206 PHE A C 1
ATOM 1682 O O . PHE A 1 206 ? -1.258 -1.128 -21.172 1 96.12 206 PHE A O 1
ATOM 1689 N N . PHE A 1 207 ? 0.196 0.443 -21.844 1 96.25 207 PHE A N 1
ATOM 1690 C CA . PHE A 1 207 ? -0.03 0.124 -23.25 1 96.25 207 PHE A CA 1
ATOM 1691 C C . PHE A 1 207 ? 0.3 -1.337 -23.531 1 96.25 207 PHE A C 1
ATOM 1693 O O . PHE A 1 207 ? -0.469 -2.033 -24.203 1 96.25 207 PHE A O 1
ATOM 1700 N N . LYS A 1 208 ? 1.347 -1.81 -23.062 1 97.44 208 LYS A N 1
ATOM 1701 C CA . LYS A 1 208 ? 1.785 -3.191 -23.25 1 97.44 208 LYS A CA 1
ATOM 1702 C C . LYS A 1 208 ? 0.769 -4.168 -22.672 1 97.44 208 LYS A C 1
ATOM 1704 O O . LYS A 1 208 ? 0.346 -5.109 -23.344 1 97.44 208 LYS A O 1
ATOM 1709 N N . MET A 1 209 ? 0.335 -3.928 -21.484 1 96.38 209 MET A N 1
ATOM 1710 C CA . MET A 1 209 ? -0.569 -4.848 -20.797 1 96.38 209 MET A CA 1
ATOM 1711 C C . MET A 1 209 ? -1.966 -4.793 -21.406 1 96.38 209 MET A C 1
ATOM 1713 O O . MET A 1 209 ? -2.584 -5.832 -21.641 1 96.38 209 MET A O 1
ATOM 1717 N N . TYR A 1 210 ? -2.43 -3.621 -21.719 1 95.38 210 TYR A N 1
ATOM 1718 C CA . TYR A 1 210 ? -3.811 -3.424 -22.141 1 95.38 210 TYR A CA 1
ATOM 1719 C C . TYR A 1 210 ? -3.982 -3.766 -23.609 1 95.38 210 TYR A C 1
ATOM 1721 O O . TYR A 1 210 ? -5.008 -4.324 -24.016 1 95.38 210 TYR A O 1
ATOM 1729 N N . VAL A 1 211 ? -3.01 -3.42 -24.391 1 95.88 211 VAL A N 1
ATOM 1730 C CA . VAL A 1 211 ? -3.166 -3.574 -25.828 1 95.88 211 VAL A CA 1
ATOM 1731 C C . VAL A 1 211 ? -2.357 -4.777 -26.312 1 95.88 211 VAL A C 1
ATOM 1733 O O . VAL A 1 211 ? -2.918 -5.734 -26.859 1 95.88 211 VAL A O 1
ATOM 1736 N N . LEU A 1 212 ? -1.073 -4.848 -26.016 1 95.88 212 LEU A N 1
ATOM 1737 C CA . LEU A 1 212 ? -0.204 -5.883 -26.578 1 95.88 212 LEU A CA 1
ATOM 1738 C C . LEU A 1 212 ? -0.503 -7.238 -25.938 1 95.88 212 LEU A C 1
ATOM 1740 O O . LEU A 1 212 ? -0.485 -8.266 -26.625 1 95.88 212 LEU A O 1
ATOM 1744 N N . ARG A 1 213 ? -0.838 -7.207 -24.719 1 96.44 213 ARG A N 1
ATOM 1745 C CA . ARG A 1 213 ? -1.124 -8.453 -24.016 1 96.44 213 ARG A CA 1
ATOM 1746 C C . ARG A 1 213 ? -2.627 -8.703 -23.938 1 96.44 213 ARG A C 1
ATOM 1748 O O . ARG A 1 213 ? -3.084 -9.508 -23.125 1 96.44 213 ARG A O 1
ATOM 1755 N N . MET A 1 214 ? -3.33 -7.863 -24.641 1 96 214 MET A N 1
ATOM 1756 C CA . MET A 1 214 ? -4.75 -8.062 -24.922 1 96 214 MET A CA 1
ATOM 1757 C C . MET A 1 214 ? -5.574 -7.957 -23.641 1 96 214 MET A C 1
ATOM 1759 O O . MET A 1 214 ? -6.504 -8.742 -23.422 1 96 214 MET A O 1
ATOM 1763 N N . GLY A 1 215 ? -5.195 -7.078 -22.828 1 94.5 215 GLY A N 1
ATOM 1764 C CA . GLY A 1 215 ? -5.984 -6.82 -21.625 1 94.5 215 GLY A CA 1
ATOM 1765 C C . GLY A 1 215 ? -7.375 -6.293 -21.938 1 94.5 215 GLY A C 1
ATOM 1766 O O . GLY A 1 215 ? -8.297 -6.453 -21.141 1 94.5 215 GLY A O 1
ATOM 1767 N N . VAL A 1 216 ? -7.496 -5.754 -23.141 1 94.25 216 VAL A N 1
ATOM 1768 C CA . VAL A 1 216 ? -8.773 -5.191 -23.562 1 94.25 216 VAL A CA 1
ATOM 1769 C C . VAL A 1 216 ? -9.844 -6.277 -23.547 1 94.25 216 VAL A C 1
ATOM 1771 O O . VAL A 1 216 ? -11.008 -6 -23.25 1 94.25 216 VAL A O 1
ATOM 1774 N N . LEU A 1 217 ? -9.523 -7.504 -23.719 1 95.31 217 LEU A N 1
ATOM 1775 C CA . LEU A 1 217 ? -10.469 -8.609 -23.828 1 95.31 217 LEU A CA 1
ATOM 1776 C C . LEU A 1 217 ? -10.992 -9.023 -22.453 1 95.31 217 LEU A C 1
ATOM 1778 O O . LEU A 1 217 ? -11.961 -9.773 -22.359 1 95.31 217 LEU A O 1
ATOM 1782 N N . GLU A 1 218 ? -10.367 -8.492 -21.422 1 94.25 218 GLU A N 1
ATOM 1783 C CA . GLU A 1 218 ? -10.797 -8.797 -20.062 1 94.25 218 GLU A CA 1
ATOM 1784 C C . GLU A 1 218 ? -11.805 -7.77 -19.562 1 94.25 218 GLU A C 1
ATOM 1786 O O . GLU A 1 218 ? -12.141 -7.762 -18.375 1 94.25 218 GLU A O 1
ATOM 1791 N N . GLY A 1 219 ? -12.203 -6.816 -20.422 1 91.06 219 GLY A N 1
ATOM 1792 C CA . GLY A 1 219 ? -13.172 -5.805 -20.031 1 91.06 219 GLY A CA 1
ATOM 1793 C C . GLY A 1 219 ? -12.648 -4.855 -18.969 1 91.06 219 GLY A C 1
ATOM 1794 O O . GLY A 1 219 ? -11.539 -4.332 -19.094 1 91.06 219 GLY A O 1
ATOM 1795 N N . SER A 1 220 ? -13.484 -4.668 -17.984 1 89.81 220 SER A N 1
ATOM 1796 C CA . SER A 1 220 ? -13.141 -3.717 -16.922 1 89.81 220 SER A CA 1
ATOM 1797 C C . SER A 1 220 ? -11.992 -4.238 -16.062 1 89.81 220 SER A C 1
ATOM 1799 O O . SER A 1 220 ? -11.172 -3.457 -15.57 1 89.81 220 SER A O 1
ATOM 1801 N N . THR A 1 221 ? -11.969 -5.492 -15.977 1 91.75 221 THR A N 1
ATOM 1802 C CA . THR A 1 221 ? -10.906 -6.078 -15.164 1 91.75 221 THR A CA 1
ATOM 1803 C C . THR A 1 221 ? -9.555 -5.902 -15.836 1 91.75 221 THR A C 1
ATOM 1805 O O . THR A 1 221 ? -8.547 -5.656 -15.172 1 91.75 221 THR A O 1
ATOM 1808 N N . GLY A 1 222 ? -9.547 -6.055 -17.172 1 93.69 222 GLY A N 1
ATOM 1809 C CA . GLY A 1 222 ? -8.32 -5.824 -17.906 1 93.69 222 GLY A CA 1
ATOM 1810 C C . GLY A 1 222 ? -7.805 -4.402 -17.797 1 93.69 222 GLY A C 1
ATOM 1811 O O . GLY A 1 222 ? -6.602 -4.176 -17.672 1 93.69 222 GLY A O 1
ATOM 1812 N N . LEU A 1 223 ? -8.75 -3.469 -17.859 1 92.75 223 LEU A N 1
ATOM 1813 C CA . LEU A 1 223 ? -8.398 -2.066 -17.688 1 92.75 223 LEU A CA 1
ATOM 1814 C C . LEU A 1 223 ? -7.816 -1.823 -16.297 1 92.75 223 LEU A C 1
ATOM 1816 O O . LEU A 1 223 ? -6.77 -1.188 -16.156 1 92.75 223 LEU A O 1
ATOM 1820 N N . LEU A 1 224 ? -8.477 -2.371 -15.328 1 92.81 224 LEU A N 1
ATOM 1821 C CA . LEU A 1 224 ? -8.047 -2.242 -13.945 1 92.81 224 LEU A CA 1
ATOM 1822 C C . LEU A 1 224 ? -6.637 -2.803 -13.758 1 92.81 224 LEU A C 1
ATOM 1824 O O . LEU A 1 224 ? -5.758 -2.123 -13.219 1 92.81 224 LEU A O 1
ATOM 1828 N N . LEU A 1 225 ? -6.465 -3.953 -14.195 1 94.94 225 LEU A N 1
ATOM 1829 C CA . LEU A 1 225 ? -5.184 -4.625 -14.008 1 94.94 225 LEU A CA 1
ATOM 1830 C C . LEU A 1 225 ? -4.07 -3.881 -14.734 1 94.94 225 LEU A C 1
ATOM 1832 O O . LEU A 1 225 ? -2.965 -3.736 -14.211 1 94.94 225 LEU A O 1
ATOM 1836 N N . SER A 1 226 ? -4.344 -3.439 -15.922 1 96.06 226 SER A N 1
ATOM 1837 C CA . SER A 1 226 ? -3.34 -2.711 -16.703 1 96.06 226 SER A CA 1
ATOM 1838 C C . SER A 1 226 ? -2.938 -1.418 -16 1 96.06 226 SER A C 1
ATOM 1840 O O . SER A 1 226 ? -1.758 -1.058 -15.977 1 96.06 226 SER A O 1
ATOM 1842 N N . LEU A 1 227 ? -3.902 -0.754 -15.492 1 94.31 227 LEU A N 1
ATOM 1843 C CA . LEU A 1 227 ? -3.621 0.47 -14.75 1 94.31 227 LEU A CA 1
ATOM 1844 C C . LEU A 1 227 ? -2.82 0.168 -13.484 1 94.31 227 LEU A C 1
ATOM 1846 O O . LEU A 1 227 ? -1.877 0.892 -13.156 1 94.31 227 LEU A O 1
ATOM 1850 N N . LEU A 1 228 ? -3.162 -0.858 -12.789 1 95.44 228 LEU A N 1
ATOM 1851 C CA . LEU A 1 228 ? -2.436 -1.256 -11.586 1 95.44 228 LEU A CA 1
ATOM 1852 C C . LEU A 1 228 ? -0.98 -1.572 -11.914 1 95.44 228 LEU A C 1
ATOM 1854 O O . LEU A 1 228 ? -0.077 -1.199 -11.156 1 95.44 228 LEU A O 1
ATOM 1858 N N . TYR A 1 229 ? -0.771 -2.219 -13.016 1 96.06 229 TYR A N 1
ATOM 1859 C CA . TYR A 1 229 ? 0.593 -2.527 -13.43 1 96.06 229 TYR A CA 1
ATOM 1860 C C . TYR A 1 229 ? 1.369 -1.255 -13.75 1 96.06 229 TYR A C 1
ATOM 1862 O O . TYR A 1 229 ? 2.568 -1.168 -13.477 1 96.06 229 TYR A O 1
ATOM 1870 N N . ALA A 1 230 ? 0.672 -0.35 -14.359 1 96 230 ALA A N 1
ATOM 1871 C CA . ALA A 1 230 ? 1.295 0.94 -14.648 1 96 230 ALA A CA 1
ATOM 1872 C C . ALA A 1 230 ? 1.688 1.654 -13.352 1 96 230 ALA A C 1
ATOM 1874 O O . ALA A 1 230 ? 2.773 2.232 -13.266 1 96 230 ALA A O 1
ATOM 1875 N N . VAL A 1 231 ? 0.832 1.579 -12.398 1 95.81 231 VAL A N 1
ATOM 1876 C CA . VAL A 1 231 ? 1.099 2.199 -11.102 1 95.81 231 VAL A CA 1
ATOM 1877 C C . VAL A 1 231 ? 2.307 1.533 -10.445 1 95.81 231 VAL A C 1
ATOM 1879 O O . VAL A 1 231 ? 3.166 2.211 -9.883 1 95.81 231 VAL A O 1
ATOM 1882 N N . TYR A 1 232 ? 2.369 0.23 -10.508 1 96.06 232 TYR A N 1
ATOM 1883 C CA . TYR A 1 232 ? 3.523 -0.489 -9.984 1 96.06 232 TYR A CA 1
ATOM 1884 C C . TYR A 1 232 ? 4.816 0.033 -10.594 1 96.06 232 TYR A C 1
ATOM 1886 O O . TYR A 1 232 ? 5.789 0.292 -9.883 1 96.06 232 TYR A O 1
ATOM 1894 N N . THR A 1 233 ? 4.824 0.143 -11.891 1 96 233 THR A N 1
ATOM 1895 C CA . THR A 1 233 ? 6.004 0.613 -12.609 1 96 233 THR A CA 1
ATOM 1896 C C . THR A 1 233 ? 6.367 2.033 -12.188 1 96 233 THR A C 1
ATOM 1898 O O . THR A 1 233 ? 7.539 2.344 -11.977 1 96 233 THR A O 1
ATOM 1901 N N . PHE A 1 234 ? 5.348 2.828 -12.109 1 94.94 234 PHE A N 1
ATOM 1902 C CA . PHE A 1 234 ? 5.547 4.199 -11.648 1 94.94 234 PHE A CA 1
ATOM 1903 C C . PHE A 1 234 ? 6.207 4.215 -10.273 1 94.94 234 PHE A C 1
ATOM 1905 O O . PHE A 1 234 ? 7.207 4.906 -10.07 1 94.94 234 PHE A O 1
ATOM 1912 N N . LEU A 1 235 ? 5.719 3.477 -9.336 1 95.25 235 LEU A N 1
ATOM 1913 C CA . LEU A 1 235 ? 6.227 3.449 -7.965 1 95.25 235 LEU A CA 1
ATOM 1914 C C . LEU A 1 235 ? 7.648 2.896 -7.922 1 95.25 235 LEU A C 1
ATOM 1916 O O . LEU A 1 235 ? 8.492 3.396 -7.172 1 95.25 235 LEU A O 1
ATOM 1920 N N . LYS A 1 236 ? 7.852 1.871 -8.68 1 95.06 236 LYS A N 1
ATOM 1921 C CA . LYS A 1 236 ? 9.18 1.263 -8.773 1 95.06 236 LYS A CA 1
ATOM 1922 C C . LYS A 1 236 ? 10.234 2.303 -9.109 1 95.06 236 LYS A C 1
ATOM 1924 O O . LYS A 1 236 ? 11.25 2.42 -8.414 1 95.06 236 LYS A O 1
ATOM 1929 N N . TYR A 1 237 ? 9.977 3.066 -10.055 1 94.38 237 TYR A N 1
ATOM 1930 C CA . TYR A 1 237 ? 10.945 4.051 -10.516 1 94.38 237 TYR A CA 1
ATOM 1931 C C . TYR A 1 237 ? 10.961 5.27 -9.602 1 94.38 237 TYR A C 1
ATOM 1933 O O . TYR A 1 237 ? 12.023 5.836 -9.336 1 94.38 237 TYR A O 1
ATOM 1941 N N . ALA A 1 238 ? 9.828 5.691 -9.18 1 93.56 238 ALA A N 1
ATOM 1942 C CA . ALA A 1 238 ? 9.758 6.828 -8.258 1 93.56 238 ALA A CA 1
ATOM 1943 C C . ALA A 1 238 ? 10.531 6.547 -6.977 1 93.56 238 ALA A C 1
ATOM 1945 O O . ALA A 1 238 ? 11.32 7.383 -6.523 1 93.56 238 ALA A O 1
ATOM 1946 N N . LYS A 1 239 ? 10.352 5.402 -6.391 1 94.06 239 LYS A N 1
ATOM 1947 C CA . LYS A 1 239 ? 11.055 5.004 -5.168 1 94.06 239 LYS A CA 1
ATOM 1948 C C . LYS A 1 239 ? 12.555 4.891 -5.41 1 94.06 239 LYS A C 1
ATOM 1950 O O . LYS A 1 239 ? 13.352 5.176 -4.516 1 94.06 239 LYS A O 1
ATOM 1955 N N . SER A 1 240 ? 12.906 4.414 -6.574 1 93.81 240 SER A N 1
ATOM 1956 C CA . SER A 1 240 ? 14.328 4.293 -6.879 1 93.81 240 SER A CA 1
ATOM 1957 C C . SER A 1 240 ? 15.008 5.656 -6.891 1 93.81 240 SER A C 1
ATOM 1959 O O . SER A 1 240 ? 16.125 5.809 -6.379 1 93.81 240 SER A O 1
ATOM 1961 N N . VAL A 1 241 ? 14.344 6.668 -7.512 1 90.69 241 VAL A N 1
ATOM 1962 C CA . VAL A 1 241 ? 14.883 8.023 -7.543 1 90.69 241 VAL A CA 1
ATOM 1963 C C . VAL A 1 241 ? 15.016 8.555 -6.121 1 90.69 241 VAL A C 1
ATOM 1965 O O . VAL A 1 241 ? 16.031 9.156 -5.77 1 90.69 241 VAL A O 1
ATOM 1968 N N . GLU A 1 242 ? 14.047 8.344 -5.328 1 90.38 242 GLU A N 1
ATOM 1969 C CA . GLU A 1 242 ? 14.07 8.773 -3.932 1 90.38 242 GLU A CA 1
ATOM 1970 C C . GLU A 1 242 ? 15.242 8.141 -3.182 1 90.38 242 GLU A C 1
ATOM 1972 O O . GLU A 1 242 ? 15.953 8.828 -2.445 1 90.38 242 GLU A O 1
ATOM 1977 N N . LEU A 1 243 ? 15.422 6.91 -3.357 1 90.62 243 LEU A N 1
ATOM 1978 C CA . LEU A 1 243 ? 16.484 6.18 -2.682 1 90.62 243 LEU A CA 1
ATOM 1979 C C . LEU A 1 243 ? 17.859 6.703 -3.102 1 90.62 243 LEU A C 1
ATOM 1981 O O . LEU A 1 243 ? 18.75 6.859 -2.266 1 90.62 243 LEU A O 1
ATOM 1985 N N . ILE A 1 244 ? 17.953 6.914 -4.355 1 90.75 244 ILE A N 1
ATOM 1986 C CA . ILE A 1 244 ? 19.219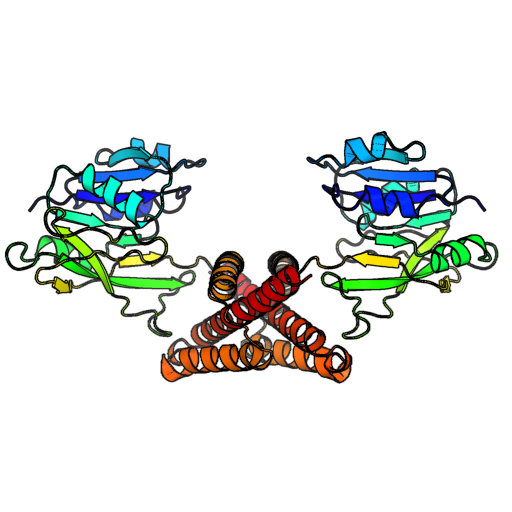 7.387 -4.895 1 90.75 244 ILE A CA 1
ATOM 1987 C C . ILE A 1 244 ? 19.531 8.781 -4.355 1 90.75 244 ILE A C 1
ATOM 1989 O O . ILE A 1 244 ? 20.672 9.07 -3.984 1 90.75 244 ILE A O 1
ATOM 1993 N N . GLU A 1 245 ? 18.562 9.641 -4.32 1 87 245 GLU A N 1
ATOM 1994 C CA . GLU A 1 245 ? 18.734 10.992 -3.791 1 87 245 GLU A CA 1
ATOM 1995 C C . GLU A 1 245 ? 19.094 10.961 -2.311 1 87 245 GLU A C 1
ATOM 1997 O O . GLU A 1 245 ? 19.875 11.789 -1.842 1 87 245 GLU A O 1
ATOM 2002 N N . GLU A 1 246 ? 18.547 10.094 -1.523 1 84.75 246 GLU A N 1
ATOM 2003 C CA . GLU A 1 246 ? 18.828 9.961 -0.097 1 84.75 246 GLU A CA 1
ATOM 2004 C C . GLU A 1 246 ? 20.266 9.5 0.142 1 84.75 246 GLU A C 1
ATOM 2006 O O . GLU A 1 246 ? 20.891 9.914 1.116 1 84.75 246 GLU A O 1
ATOM 2011 N N . ARG A 1 247 ? 20.688 8.664 -0.699 1 82.19 247 ARG A N 1
ATOM 2012 C CA . ARG A 1 247 ? 22.047 8.164 -0.569 1 82.19 247 ARG A CA 1
ATOM 2013 C C . ARG A 1 247 ? 23.078 9.25 -0.901 1 82.19 247 ARG A C 1
ATOM 2015 O O . ARG A 1 247 ? 24.219 9.203 -0.431 1 82.19 247 ARG A O 1
ATOM 2022 N N . GLN A 1 248 ? 22.703 10.109 -1.719 1 78.88 248 GLN A N 1
ATOM 2023 C CA . GLN A 1 248 ? 23.609 11.195 -2.1 1 78.88 248 GLN A CA 1
ATOM 2024 C C . GLN A 1 248 ? 23.641 12.289 -1.035 1 78.88 248 GLN A C 1
ATOM 2026 O O . GLN A 1 248 ? 24.547 13.117 -1.01 1 78.88 248 GLN A O 1
ATOM 2031 N N . ARG A 1 249 ? 22.828 12.398 -0.091 1 69.56 249 ARG A N 1
ATOM 2032 C CA . ARG A 1 249 ? 22.812 13.383 0.987 1 69.56 249 ARG A CA 1
ATOM 2033 C C . ARG A 1 249 ? 23.609 12.875 2.195 1 69.56 249 ARG A C 1
ATOM 2035 O O . ARG A 1 249 ? 24.344 13.641 2.824 1 69.56 249 ARG A O 1
ATOM 2042 N N . MET B 1 1 ? -1.017 36.094 28.328 1 85.31 1 MET B N 1
ATOM 2043 C CA . MET B 1 1 ? -2.053 35.094 28.562 1 85.31 1 MET B CA 1
ATOM 2044 C C . MET B 1 1 ? -1.451 33.688 28.641 1 85.31 1 MET B C 1
ATOM 2046 O O . MET B 1 1 ? -0.46 33.406 27.984 1 85.31 1 MET B O 1
ATOM 2050 N N . ASN B 1 2 ? -1.94 32.938 29.578 1 96 2 ASN B N 1
ATOM 2051 C CA . ASN B 1 2 ? -1.447 31.562 29.734 1 96 2 ASN B CA 1
ATOM 2052 C C . ASN B 1 2 ? -2.066 30.625 28.703 1 96 2 ASN B C 1
ATOM 2054 O O . ASN B 1 2 ? -3.264 30.719 28.406 1 96 2 ASN B O 1
ATOM 2058 N N . ILE B 1 3 ? -1.22 29.812 28.125 1 98 3 ILE B N 1
ATOM 2059 C CA . ILE B 1 3 ? -1.666 28.938 27.047 1 98 3 ILE B CA 1
ATOM 2060 C C . ILE B 1 3 ? -1.327 27.484 27.375 1 98 3 ILE B C 1
ATOM 2062 O O . ILE B 1 3 ? -0.24 27.203 27.891 1 98 3 ILE B O 1
ATOM 2066 N N . THR B 1 4 ? -2.324 26.609 27.156 1 98.56 4 THR B N 1
ATOM 2067 C CA . THR B 1 4 ? -2.092 25.172 27.25 1 98.56 4 THR B CA 1
ATOM 2068 C C . THR B 1 4 ? -1.94 24.562 25.859 1 98.56 4 THR B C 1
ATOM 2070 O O . THR B 1 4 ? -2.812 24.719 25 1 98.56 4 THR B O 1
ATOM 2073 N N . ALA B 1 5 ? -0.837 23.891 25.594 1 98.75 5 ALA B N 1
ATOM 2074 C CA . ALA B 1 5 ? -0.685 23.109 24.359 1 98.75 5 ALA B CA 1
ATOM 2075 C C . ALA B 1 5 ? -1.196 21.688 24.531 1 98.75 5 ALA B C 1
ATOM 2077 O O . ALA B 1 5 ? -0.951 21.062 25.562 1 98.75 5 ALA B O 1
ATOM 2078 N N . THR B 1 6 ? -1.964 21.219 23.562 1 98.56 6 THR B N 1
ATOM 2079 C CA . THR B 1 6 ? -2.508 19.875 23.641 1 98.56 6 THR B CA 1
ATOM 2080 C C . THR B 1 6 ? -2.021 19.031 22.453 1 98.56 6 THR B C 1
ATOM 2082 O O . THR B 1 6 ? -1.952 19.516 21.328 1 98.56 6 THR B O 1
ATOM 2085 N N . ILE B 1 7 ? -1.652 17.766 22.75 1 98.38 7 ILE B N 1
ATOM 2086 C CA . ILE B 1 7 ? -1.178 16.812 21.75 1 98.38 7 ILE B CA 1
ATOM 2087 C C . ILE B 1 7 ? -1.883 15.469 21.953 1 98.38 7 ILE B C 1
ATOM 2089 O O . ILE B 1 7 ? -1.976 14.969 23.078 1 98.38 7 ILE B O 1
ATOM 2093 N N . ILE B 1 8 ? -2.398 14.961 20.906 1 97.19 8 ILE B N 1
ATOM 2094 C CA . ILE B 1 8 ? -2.812 13.562 20.938 1 97.19 8 ILE B CA 1
ATOM 2095 C C . ILE B 1 8 ? -1.775 12.703 20.203 1 97.19 8 ILE B C 1
ATOM 2097 O O . ILE B 1 8 ? -1.228 13.117 19.188 1 97.19 8 ILE B O 1
ATOM 2101 N N . ALA B 1 9 ? -1.444 11.562 20.844 1 96.81 9 ALA B N 1
ATOM 2102 C CA . ALA B 1 9 ? -0.318 10.82 20.281 1 96.81 9 ALA B CA 1
ATOM 2103 C C . ALA B 1 9 ? -0.571 9.312 20.344 1 96.81 9 ALA B C 1
ATOM 2105 O O . ALA B 1 9 ? -1.282 8.836 21.234 1 96.81 9 ALA B O 1
ATOM 2106 N N . LYS B 1 10 ? -0.107 8.625 19.406 1 96.75 10 LYS B N 1
ATOM 2107 C CA . LYS B 1 10 ? 0.009 7.172 19.375 1 96.75 10 LYS B CA 1
ATOM 2108 C C . LYS B 1 10 ? 1.266 6.738 18.625 1 96.75 10 LYS B C 1
ATOM 2110 O O . LYS B 1 10 ? 1.375 6.949 17.406 1 96.75 10 LYS B O 1
ATOM 2115 N N . ASN B 1 11 ? 2.201 6.125 19.234 1 96.5 11 ASN B N 1
ATOM 2116 C CA . ASN B 1 11 ? 3.453 5.629 18.672 1 96.5 11 ASN B CA 1
ATOM 2117 C C . ASN B 1 11 ? 4.195 6.723 17.906 1 96.5 11 ASN B C 1
ATOM 2119 O O . ASN B 1 11 ? 4.523 6.547 16.734 1 96.5 11 ASN B O 1
ATOM 2123 N N . GLU B 1 12 ? 4.504 7.805 18.578 1 96.94 12 GLU B N 1
ATOM 2124 C CA . GLU B 1 12 ? 5.137 8.969 17.969 1 96.94 12 GLU B CA 1
ATOM 2125 C C . GLU B 1 12 ? 6.547 9.18 18.516 1 96.94 12 GLU B C 1
ATOM 2127 O O . GLU B 1 12 ? 6.988 10.32 18.672 1 96.94 12 GLU B O 1
ATOM 2132 N N . GLU B 1 13 ? 7.199 8.109 18.812 1 96.69 13 GLU B N 1
ATOM 2133 C CA . GLU B 1 13 ? 8.531 8.188 19.406 1 96.69 13 GLU B CA 1
ATOM 2134 C C . GLU B 1 13 ? 9.477 9.016 18.547 1 96.69 13 GLU B C 1
ATOM 2136 O O . GLU B 1 13 ? 10.32 9.75 19.062 1 96.69 13 GLU B O 1
ATOM 2141 N N . LYS B 1 14 ? 9.305 9.039 17.281 1 94.81 14 LYS B N 1
ATOM 2142 C CA . LYS B 1 14 ? 10.219 9.695 16.359 1 94.81 14 LYS B CA 1
ATOM 2143 C C . LYS B 1 14 ? 9.969 11.203 16.312 1 94.81 14 LYS B C 1
ATOM 2145 O O . LYS B 1 14 ? 10.859 11.969 15.93 1 94.81 14 LYS B O 1
ATOM 2150 N N . ASN B 1 15 ? 8.75 11.602 16.719 1 96.62 15 ASN B N 1
ATOM 2151 C CA . ASN B 1 15 ? 8.375 12.992 16.469 1 96.62 15 ASN B CA 1
ATOM 2152 C C . ASN B 1 15 ? 8.148 13.758 17.766 1 96.62 15 ASN B C 1
ATOM 2154 O O . ASN B 1 15 ? 8.312 14.977 17.812 1 96.62 15 ASN B O 1
ATOM 2158 N N . ILE B 1 16 ? 7.793 13.07 18.797 1 97.81 16 ILE B N 1
ATOM 2159 C CA . ILE B 1 16 ? 7.203 13.695 19.984 1 97.81 16 ILE B CA 1
ATOM 2160 C C . ILE B 1 16 ? 8.227 14.602 20.641 1 97.81 16 ILE B C 1
ATOM 2162 O O . ILE B 1 16 ? 7.883 15.672 21.156 1 97.81 16 ILE B O 1
ATOM 2166 N N . SER B 1 17 ? 9.516 14.203 20.688 1 97.44 17 SER B N 1
ATOM 2167 C CA . SER B 1 17 ? 10.539 14.992 21.344 1 97.44 17 SER B CA 1
ATOM 2168 C C . SER B 1 17 ? 10.695 16.359 20.703 1 97.44 17 SER B C 1
ATOM 2170 O O . SER B 1 17 ? 10.703 17.391 21.391 1 97.44 17 SER B O 1
ATOM 2172 N N . ASP B 1 18 ? 10.805 16.375 19.406 1 97.38 18 ASP B N 1
ATOM 2173 C CA . ASP B 1 18 ? 10.969 17.625 18.672 1 97.38 18 ASP B CA 1
ATOM 2174 C C . ASP B 1 18 ? 9.711 18.484 18.781 1 97.38 18 ASP B C 1
ATOM 2176 O O . ASP B 1 18 ? 9.797 19.719 18.828 1 97.38 18 ASP B O 1
ATOM 2180 N N . CYS B 1 19 ? 8.562 17.844 18.766 1 98.31 19 CYS B N 1
ATOM 2181 C CA . CYS B 1 19 ? 7.312 18.578 18.938 1 98.31 19 CYS B CA 1
ATOM 2182 C C . CYS B 1 19 ? 7.277 19.281 20.297 1 98.31 19 CYS B C 1
ATOM 2184 O O . CYS B 1 19 ? 7.027 20.484 20.359 1 98.31 19 CYS B O 1
ATOM 2186 N N . LEU B 1 20 ? 7.66 18.562 21.312 1 98.19 20 LEU B N 1
ATOM 2187 C CA . LEU B 1 20 ? 7.664 19.125 22.672 1 98.19 20 LEU B CA 1
ATOM 2188 C C . LEU B 1 20 ? 8.672 20.266 22.781 1 98.19 20 LEU B C 1
ATOM 2190 O O . LEU B 1 20 ? 8.398 21.266 23.438 1 98.19 20 LEU B O 1
ATOM 2194 N N . ALA B 1 21 ? 9.773 20.078 22.141 1 97.69 21 ALA B N 1
ATOM 2195 C CA . ALA B 1 21 ? 10.805 21.109 22.188 1 97.69 21 ALA B CA 1
ATOM 2196 C C . ALA B 1 21 ? 10.305 22.422 21.578 1 97.69 21 ALA B C 1
ATOM 2198 O O . ALA B 1 21 ? 10.703 23.5 22.016 1 97.69 21 ALA B O 1
ATOM 2199 N N . SER B 1 22 ? 9.43 22.328 20.609 1 98.12 22 SER B N 1
ATOM 2200 C CA . SER B 1 22 ? 8.914 23.516 19.938 1 98.12 22 SER B CA 1
ATOM 2201 C C . SER B 1 22 ? 7.836 24.203 20.766 1 98.12 22 SER B C 1
ATOM 2203 O O . SER B 1 22 ? 7.336 25.266 20.391 1 98.12 22 SER B O 1
ATOM 2205 N N . LEU B 1 23 ? 7.465 23.625 21.922 1 98.19 23 LEU B N 1
ATOM 2206 C CA . LEU B 1 23 ? 6.367 24.125 22.734 1 98.19 23 LEU B CA 1
ATOM 2207 C C . LEU B 1 23 ? 6.887 24.703 24.047 1 98.19 23 LEU B C 1
ATOM 2209 O O . LEU B 1 23 ? 6.137 24.828 25.016 1 98.19 23 LEU B O 1
ATOM 2213 N N . ASP B 1 24 ? 8.125 25.016 24.047 1 94.81 24 ASP B N 1
ATOM 2214 C CA . ASP B 1 24 ? 8.766 25.5 25.266 1 94.81 24 ASP B CA 1
ATOM 2215 C C . ASP B 1 24 ? 8.078 26.781 25.766 1 94.81 24 ASP B C 1
ATOM 2217 O O . ASP B 1 24 ? 8.117 27.078 26.953 1 94.81 24 ASP B O 1
ATOM 2221 N N . TRP B 1 25 ? 7.418 27.484 24.938 1 96.44 25 TRP B N 1
ATOM 2222 C CA . TRP B 1 25 ? 6.785 28.766 25.25 1 96.44 25 TRP B CA 1
ATOM 2223 C C . TRP B 1 25 ? 5.438 28.547 25.922 1 96.44 25 TRP B C 1
ATOM 2225 O O . TRP B 1 25 ? 4.875 29.484 26.516 1 96.44 25 TRP B O 1
ATOM 2235 N N . ALA B 1 26 ? 4.832 27.406 25.844 1 97.75 26 ALA B N 1
ATOM 2236 C CA . ALA B 1 26 ? 3.529 27.125 26.438 1 97.75 26 ALA B CA 1
ATOM 2237 C C . ALA B 1 26 ? 3.629 27.031 27.969 1 97.75 26 ALA B C 1
ATOM 2239 O O . ALA B 1 26 ? 4.637 26.562 28.5 1 97.75 26 ALA B O 1
ATOM 2240 N N . ASP B 1 27 ? 2.58 27.391 28.641 1 97.69 27 ASP B N 1
ATOM 2241 C CA . ASP B 1 27 ? 2.555 27.375 30.109 1 97.69 27 ASP B CA 1
ATOM 2242 C C . ASP B 1 27 ? 2.273 25.969 30.641 1 97.69 27 ASP B C 1
ATOM 2244 O O . ASP B 1 27 ? 2.652 25.641 31.766 1 97.69 27 ASP B O 1
ATOM 2248 N N . GLU B 1 28 ? 1.559 25.266 29.828 1 97.56 28 GLU B N 1
ATOM 2249 C CA . GLU B 1 28 ? 1.177 23.875 30.109 1 97.56 28 GLU B CA 1
ATOM 2250 C C . GLU B 1 28 ? 1.123 23.047 28.828 1 97.56 28 GLU B C 1
ATOM 2252 O O . GLU B 1 28 ? 0.755 23.547 27.766 1 97.56 28 GLU B O 1
ATOM 2257 N N . ILE B 1 29 ? 1.588 21.766 28.969 1 98.69 29 ILE B N 1
ATOM 2258 C CA . ILE B 1 29 ? 1.492 20.859 27.844 1 98.69 29 ILE B CA 1
ATOM 2259 C C . ILE B 1 29 ? 0.733 19.594 28.25 1 98.69 29 ILE B C 1
ATOM 2261 O O . ILE B 1 29 ? 1.08 18.953 29.25 1 98.69 29 ILE B O 1
ATOM 2265 N N . ILE B 1 30 ? -0.302 19.297 27.531 1 98.69 30 ILE B N 1
ATOM 2266 C CA . ILE B 1 30 ? -1.083 18.094 27.766 1 98.69 30 ILE B CA 1
ATOM 2267 C C . ILE B 1 30 ? -0.887 17.109 26.609 1 98.69 30 ILE B C 1
ATOM 2269 O O . ILE B 1 30 ? -1.072 17.469 25.453 1 98.69 30 ILE B O 1
ATOM 2273 N N . VAL B 1 31 ? -0.485 15.93 26.938 1 98.69 31 VAL B N 1
ATOM 2274 C CA . VAL B 1 31 ? -0.374 14.859 25.953 1 98.69 31 VAL B CA 1
ATOM 2275 C C . VAL B 1 31 ? -1.366 13.75 26.281 1 98.69 31 VAL B C 1
ATOM 2277 O O . VAL B 1 31 ? -1.378 13.227 27.391 1 98.69 31 VAL B O 1
ATOM 2280 N N . VAL B 1 32 ? -2.219 13.492 25.375 1 98.38 32 VAL B N 1
ATOM 2281 C CA . VAL B 1 32 ? -3.154 12.383 25.5 1 98.38 32 VAL B CA 1
ATOM 2282 C C . VAL B 1 32 ? -2.73 11.234 24.594 1 98.38 32 VAL B C 1
ATOM 2284 O O . VAL B 1 32 ? -2.738 11.375 23.359 1 98.38 32 VAL B O 1
ATOM 2287 N N . ASP B 1 33 ? -2.418 10.125 25.203 1 98.06 33 ASP B N 1
ATOM 2288 C CA . ASP B 1 33 ? -1.936 8.953 24.5 1 98.06 33 ASP B CA 1
ATOM 2289 C C . ASP B 1 33 ? -3.002 7.863 24.438 1 98.06 33 ASP B C 1
ATOM 2291 O O . ASP B 1 33 ? -3.697 7.621 25.438 1 98.06 33 ASP B O 1
ATOM 2295 N N . SER B 1 34 ? -3.125 7.293 23.297 1 96.25 34 SER B N 1
ATOM 2296 C CA . SER B 1 34 ? -4.148 6.27 23.125 1 96.25 34 SER B CA 1
ATOM 2297 C C . SER B 1 34 ? -3.527 4.883 23.016 1 96.25 34 SER B C 1
ATOM 2299 O O . SER B 1 34 ? -3.859 4.113 22.109 1 96.25 34 SER B O 1
ATOM 2301 N N . GLY B 1 35 ? -2.617 4.617 23.828 1 95.88 35 GLY B N 1
ATOM 2302 C CA . GLY B 1 35 ? -2.062 3.279 23.922 1 95.88 35 GLY B CA 1
ATOM 2303 C C . GLY B 1 35 ? -0.82 3.086 23.078 1 95.88 35 GLY B C 1
ATOM 2304 O O . GLY B 1 35 ? -0.742 2.141 22.281 1 95.88 35 GLY B O 1
ATOM 2305 N N . SER B 1 36 ? 0.153 3.914 23.203 1 96.44 36 SER B N 1
ATOM 2306 C CA . SER B 1 36 ? 1.429 3.762 22.516 1 96.44 36 SER B CA 1
ATOM 2307 C C . SER B 1 36 ? 2.199 2.553 23.031 1 96.44 36 SER B C 1
ATOM 2309 O O . SER B 1 36 ? 2.188 2.273 24.234 1 96.44 36 SER B O 1
ATOM 2311 N N . SER B 1 37 ? 2.797 1.853 22.078 1 96.5 37 SER B N 1
ATOM 2312 C CA . SER B 1 37 ? 3.611 0.698 22.438 1 96.5 37 SER B CA 1
ATOM 2313 C C . SER B 1 37 ? 5.098 1.018 22.344 1 96.5 37 SER B C 1
ATOM 2315 O O . SER B 1 37 ? 5.941 0.177 22.656 1 96.5 37 SER B O 1
ATOM 2317 N N . ASP B 1 38 ? 5.441 2.146 21.906 1 96.75 38 ASP B N 1
ATOM 2318 C CA . ASP B 1 38 ? 6.836 2.561 21.766 1 96.75 38 ASP B CA 1
ATOM 2319 C C . ASP B 1 38 ? 7.258 3.469 22.922 1 96.75 38 ASP B C 1
ATOM 2321 O O . ASP B 1 38 ? 6.684 3.406 24 1 96.75 38 ASP B O 1
ATOM 2325 N N . ARG B 1 39 ? 8.328 4.219 22.75 1 96.88 39 ARG B N 1
ATOM 2326 C CA . ARG B 1 39 ? 8.898 5.008 23.844 1 96.88 39 ARG B CA 1
ATOM 2327 C C . ARG B 1 39 ? 8.148 6.324 24.016 1 96.88 39 ARG B C 1
ATOM 2329 O O . ARG B 1 39 ? 8.547 7.164 24.828 1 96.88 39 ARG B O 1
ATOM 2336 N N . THR B 1 40 ? 6.98 6.566 23.344 1 98.12 40 THR B N 1
ATOM 2337 C CA . THR B 1 40 ? 6.23 7.816 23.391 1 98.12 40 THR B CA 1
ATOM 2338 C C . THR B 1 40 ? 5.852 8.164 24.828 1 98.12 40 THR B C 1
ATOM 2340 O O . THR B 1 40 ? 6.133 9.273 25.297 1 98.12 40 THR B O 1
ATOM 2343 N N . PRO B 1 41 ? 5.352 7.254 25.609 1 97.88 41 PRO B N 1
ATOM 2344 C CA . PRO B 1 41 ? 4.988 7.594 26.984 1 97.88 41 PRO B CA 1
ATOM 2345 C C . PRO B 1 41 ? 6.195 8 27.828 1 97.88 41 PRO B C 1
ATOM 2347 O O . PRO B 1 41 ? 6.121 8.961 28.594 1 97.88 41 PRO B O 1
ATOM 2350 N N . GLU B 1 42 ? 7.219 7.277 27.672 1 97.81 42 GLU B N 1
ATOM 2351 C CA . GLU B 1 42 ? 8.43 7.547 28.453 1 97.81 42 GLU B CA 1
ATOM 2352 C C . GLU B 1 42 ? 8.945 8.961 28.188 1 97.81 42 GLU B C 1
ATOM 2354 O O . GLU B 1 42 ? 9.289 9.688 29.125 1 97.81 42 GLU B O 1
ATOM 2359 N N . ILE B 1 43 ? 9.008 9.305 26.922 1 97.69 43 ILE B N 1
ATOM 2360 C CA . ILE B 1 43 ? 9.516 10.609 26.531 1 97.69 43 ILE B CA 1
ATOM 2361 C C . ILE B 1 43 ? 8.617 11.703 27.109 1 97.69 43 ILE B C 1
ATOM 2363 O O . ILE B 1 43 ? 9.117 12.695 27.656 1 97.69 43 ILE B O 1
ATOM 2367 N N . CYS B 1 44 ? 7.355 11.508 27.031 1 97.88 44 CYS B N 1
ATOM 2368 C CA . CYS B 1 44 ? 6.395 12.492 27.516 1 97.88 44 CYS B CA 1
ATOM 2369 C C . CYS B 1 44 ? 6.477 12.641 29.031 1 97.88 44 CYS B C 1
ATOM 2371 O O . CYS B 1 44 ? 6.496 13.758 29.547 1 97.88 44 CYS B O 1
ATOM 2373 N N . ARG B 1 45 ? 6.547 11.602 29.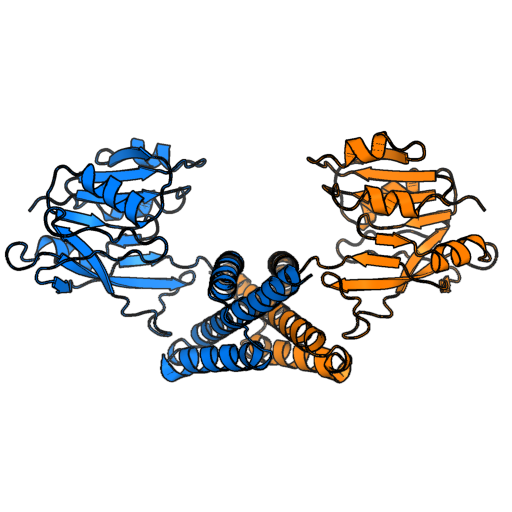766 1 97.06 45 ARG B N 1
ATOM 2374 C CA . ARG B 1 45 ? 6.539 11.617 31.219 1 97.06 45 ARG B CA 1
ATOM 2375 C C . ARG B 1 45 ? 7.805 12.258 31.766 1 97.06 45 ARG B C 1
ATOM 2377 O O . ARG B 1 45 ? 7.793 12.828 32.844 1 97.06 45 ARG B O 1
ATOM 2384 N N . LYS B 1 46 ? 8.836 12.203 31.031 1 96.25 46 LYS B N 1
ATOM 2385 C CA . LYS B 1 46 ? 10.117 12.75 31.469 1 96.25 46 LYS B CA 1
ATOM 2386 C C . LYS B 1 46 ? 10.156 14.266 31.281 1 96.25 46 LYS B C 1
ATOM 2388 O O . LYS B 1 46 ? 11.008 14.945 31.859 1 96.25 46 LYS B O 1
ATOM 2393 N N . HIS B 1 47 ? 9.344 14.727 30.484 1 95.56 47 HIS B N 1
ATOM 2394 C CA . HIS B 1 47 ? 9.328 16.156 30.219 1 95.56 47 HIS B CA 1
ATOM 2395 C C . HIS B 1 47 ? 8.703 16.922 31.391 1 95.56 47 HIS B C 1
ATOM 2397 O O . HIS B 1 47 ? 7.59 16.609 31.812 1 95.56 47 HIS B O 1
ATOM 2403 N N . PRO B 1 48 ? 9.273 17.938 31.859 1 93.5 48 PRO B N 1
ATOM 2404 C CA . PRO B 1 48 ? 8.844 18.594 33.094 1 93.5 48 PRO B CA 1
ATOM 2405 C C . PRO B 1 48 ? 7.52 19.344 32.938 1 93.5 48 PRO B C 1
ATOM 2407 O O . PRO B 1 48 ? 6.781 19.516 33.906 1 93.5 48 PRO B O 1
ATOM 2410 N N . LYS B 1 49 ? 7.18 19.781 31.812 1 94.5 49 LYS B N 1
ATOM 2411 C CA . LYS B 1 49 ? 5.977 20.578 31.609 1 94.5 49 LYS B CA 1
ATOM 2412 C C . LYS B 1 49 ? 4.809 19.719 31.141 1 94.5 49 LYS B C 1
ATOM 2414 O O . LYS B 1 49 ? 3.684 20.203 31.016 1 94.5 49 LYS B O 1
ATOM 2419 N N . VAL B 1 50 ? 5.035 18.484 30.922 1 97.81 50 VAL B N 1
ATOM 2420 C CA . VAL B 1 50 ? 4.027 17.672 30.266 1 97.81 50 VAL B CA 1
ATOM 2421 C C . VAL B 1 50 ? 3.162 16.984 31.328 1 97.81 50 VAL B C 1
ATOM 2423 O O . VAL B 1 50 ? 3.684 16.344 32.25 1 97.81 50 VAL B O 1
ATOM 2426 N N . ARG B 1 51 ? 1.921 17.172 31.297 1 98.19 51 ARG B N 1
ATOM 2427 C CA . ARG B 1 51 ? 0.949 16.297 31.953 1 98.19 51 ARG B CA 1
ATOM 2428 C C . ARG B 1 51 ? 0.467 15.211 31 1 98.19 51 ARG B C 1
ATOM 2430 O O . ARG B 1 51 ? -0.179 15.5 29.984 1 98.19 51 ARG B O 1
ATOM 2437 N N . TYR B 1 52 ? 0.781 14.016 31.328 1 98.19 52 TYR B N 1
ATOM 2438 C CA . TYR B 1 52 ? 0.557 12.875 30.453 1 98.19 52 TYR B CA 1
ATOM 2439 C C . TYR B 1 52 ? -0.702 12.117 30.859 1 98.19 52 TYR B C 1
ATOM 2441 O O . TYR B 1 52 ? -0.882 11.781 32.031 1 98.19 52 TYR B O 1
ATOM 2449 N N . PHE B 1 53 ? -1.624 11.891 29.906 1 98.06 53 PHE B N 1
ATOM 2450 C CA . PHE B 1 53 ? -2.859 11.148 30.141 1 98.06 53 PHE B CA 1
ATOM 2451 C C . PHE B 1 53 ? -2.961 9.969 29.172 1 98.06 53 PHE B C 1
ATOM 2453 O O . PHE B 1 53 ? -2.584 10.078 28 1 98.06 53 PHE B O 1
ATOM 2460 N N . GLU B 1 54 ? -3.434 8.867 29.656 1 97.31 54 GLU B N 1
ATOM 2461 C CA . GLU B 1 54 ? -3.836 7.742 28.812 1 97.31 54 GLU B CA 1
ATOM 2462 C C . GLU B 1 54 ? -5.355 7.68 28.672 1 97.31 54 GLU B C 1
ATOM 2464 O O . GLU B 1 54 ? -6.086 7.781 29.656 1 97.31 54 GLU B O 1
ATOM 2469 N N . HIS B 1 55 ? -5.746 7.664 27.469 1 96.81 55 HIS B N 1
ATOM 2470 C CA . HIS B 1 55 ? -7.176 7.637 27.188 1 96.81 55 HIS B CA 1
ATOM 2471 C C . HIS B 1 55 ? -7.477 6.777 25.969 1 96.81 55 HIS B C 1
ATOM 2473 O O . HIS B 1 55 ? -6.723 6.797 24.984 1 96.81 55 HIS B O 1
ATOM 2479 N N . GLU B 1 56 ? -8.562 6.031 26.047 1 95 56 GLU B N 1
ATOM 2480 C CA . GLU B 1 56 ? -8.969 5.191 24.922 1 95 56 GLU B CA 1
ATOM 2481 C C . GLU B 1 56 ? -9.297 6.031 23.688 1 95 56 GLU B C 1
ATOM 2483 O O . GLU B 1 56 ? -9.828 7.141 23.812 1 95 56 GLU B O 1
ATOM 2488 N N . TRP B 1 57 ? -9.07 5.41 22.609 1 92.31 57 TRP B N 1
ATOM 2489 C CA . TRP B 1 57 ? -9.312 6.121 21.359 1 92.31 57 TRP B CA 1
ATOM 2490 C C . TRP B 1 57 ? -10.805 6.184 21.047 1 92.31 57 TRP B C 1
ATOM 2492 O O . TRP B 1 57 ? -11.453 5.152 20.891 1 92.31 57 TRP B O 1
ATOM 2502 N N . GLU B 1 58 ? -11.305 7.324 20.906 1 87.56 58 GLU B N 1
ATOM 2503 C CA . GLU B 1 58 ? -12.727 7.488 20.625 1 87.56 58 GLU B CA 1
ATOM 2504 C C . GLU B 1 58 ? -12.945 8.312 19.375 1 87.56 58 GLU B C 1
ATOM 2506 O O . GLU B 1 58 ? -14.07 8.758 19.094 1 87.56 58 GLU B O 1
ATOM 2511 N N . GLY B 1 59 ? -11.906 8.547 18.625 1 87.38 59 GLY B N 1
ATOM 2512 C CA . GLY B 1 59 ? -11.969 9.414 17.453 1 87.38 59 GLY B CA 1
ATOM 2513 C C . GLY B 1 59 ? -11.234 10.727 17.641 1 87.38 59 GLY B C 1
ATOM 2514 O O . GLY B 1 59 ? -10.969 11.141 18.781 1 87.38 59 GLY B O 1
ATOM 2515 N N . PHE B 1 60 ? -11.016 11.391 16.562 1 88.19 60 PHE B N 1
ATOM 2516 C CA . PHE B 1 60 ? -10.18 12.586 16.609 1 88.19 60 PHE B CA 1
ATOM 2517 C C . PHE B 1 60 ? -10.859 13.695 17.406 1 88.19 60 PHE B C 1
ATOM 2519 O O . PHE B 1 60 ? -10.289 14.211 18.359 1 88.19 60 PHE B O 1
ATOM 2526 N N . GLY B 1 61 ? -12.031 13.984 17.016 1 89.12 61 GLY B N 1
ATOM 2527 C CA . GLY B 1 61 ? -12.734 15.078 17.672 1 89.12 61 GLY B CA 1
ATOM 2528 C C . GLY B 1 61 ? -12.875 14.875 19.172 1 89.12 61 GLY B C 1
ATOM 2529 O O . GLY B 1 61 ? -12.523 15.75 19.953 1 89.12 61 GLY B O 1
ATOM 2530 N N . LYS B 1 62 ? -13.25 13.711 19.547 1 91.75 62 LYS B N 1
ATOM 2531 C CA . LYS B 1 62 ? -13.461 13.398 20.953 1 91.75 62 LYS B CA 1
ATOM 2532 C C . LYS B 1 62 ? -12.141 13.398 21.719 1 91.75 62 LYS B C 1
ATOM 2534 O O . LYS B 1 62 ? -12.07 13.875 22.859 1 91.75 62 LYS B O 1
ATOM 2539 N N . GLN B 1 63 ? -11.133 12.898 21.078 1 93.56 63 GLN B N 1
ATOM 2540 C CA . GLN B 1 63 ? -9.828 12.836 21.719 1 93.56 63 GLN B CA 1
ATOM 2541 C C . GLN B 1 63 ? -9.266 14.234 21.953 1 93.56 63 GLN B C 1
ATOM 2543 O O . GLN B 1 63 ? -8.695 14.508 23.016 1 93.56 63 GLN B O 1
ATOM 2548 N N . LYS B 1 64 ? -9.414 15.102 20.953 1 95.25 64 LYS B N 1
ATOM 2549 C CA . LYS B 1 64 ? -8.898 16.469 21.062 1 95.25 64 LYS B CA 1
ATOM 2550 C C . LYS B 1 64 ? -9.68 17.266 22.094 1 95.25 64 LYS B C 1
ATOM 2552 O O . LYS B 1 64 ? -9.102 18.078 22.812 1 95.25 64 LYS B O 1
ATOM 2557 N N . ASN B 1 65 ? -10.969 17 22.172 1 95.19 65 ASN B N 1
ATOM 2558 C CA . ASN B 1 65 ? -11.773 17.641 23.188 1 95.19 65 ASN B CA 1
ATOM 2559 C C . ASN B 1 65 ? -11.406 17.156 24.594 1 95.19 65 ASN B C 1
ATOM 2561 O O . ASN B 1 65 ? -11.352 17.938 25.531 1 95.19 65 ASN B O 1
ATOM 2565 N N . PHE B 1 66 ? -11.188 15.883 24.672 1 96.31 66 PHE B N 1
ATOM 2566 C CA . PHE B 1 66 ? -10.734 15.344 25.938 1 96.31 66 PHE B CA 1
ATOM 2567 C C . PHE B 1 66 ? -9.461 16.047 26.406 1 96.31 66 PHE B C 1
ATOM 2569 O O . PHE B 1 66 ? -9.336 16.422 27.578 1 96.31 66 PHE B O 1
ATOM 2576 N N . ALA B 1 67 ? -8.539 16.172 25.516 1 97.56 67 ALA B N 1
ATOM 2577 C CA . ALA B 1 67 ? -7.285 16.859 25.828 1 97.56 67 ALA B CA 1
ATOM 2578 C C . ALA B 1 67 ? -7.547 18.297 26.281 1 97.56 67 ALA B C 1
ATOM 2580 O O . ALA B 1 67 ? -7.008 18.734 27.297 1 97.56 67 ALA B O 1
ATOM 2581 N N . ALA B 1 68 ? -8.344 19 25.578 1 97.19 68 ALA B N 1
ATOM 2582 C CA . ALA B 1 68 ? -8.68 20.391 25.906 1 97.19 68 ALA B CA 1
ATOM 2583 C C . ALA B 1 68 ? -9.344 20.484 27.281 1 97.19 68 ALA B C 1
ATOM 2585 O O . ALA B 1 68 ? -9.133 21.453 28.016 1 97.19 68 ALA B O 1
ATOM 2586 N N . ASP B 1 69 ? -10.102 19.5 27.594 1 97.38 69 ASP B N 1
ATOM 2587 C CA . ASP B 1 69 ? -10.852 19.484 28.844 1 97.38 69 ASP B CA 1
ATOM 2588 C C . ASP B 1 69 ? -9.914 19.328 30.031 1 97.38 69 ASP B C 1
ATOM 2590 O O . ASP B 1 69 ? -10.281 19.656 31.172 1 97.38 69 ASP B O 1
ATOM 2594 N N . GLN B 1 70 ? -8.75 18.797 29.828 1 98 70 GLN B N 1
ATOM 2595 C CA . GLN B 1 70 ? -7.797 18.609 30.906 1 98 70 GLN B CA 1
ATOM 2596 C C . GLN B 1 70 ? -7.02 19.891 31.172 1 98 70 GLN B C 1
ATOM 2598 O O . GLN B 1 70 ? -6.348 20.016 32.219 1 98 70 GLN B O 1
ATOM 2603 N N . ALA B 1 71 ? -7.121 20.859 30.312 1 97.94 71 ALA B N 1
ATOM 2604 C CA . ALA B 1 71 ? -6.328 22.094 30.391 1 97.94 71 ALA B CA 1
ATOM 2605 C C . ALA B 1 71 ? -6.758 22.938 31.594 1 97.94 71 ALA B C 1
ATOM 2607 O O . ALA B 1 71 ? -7.941 22.984 31.938 1 97.94 71 ALA B O 1
ATOM 2608 N N . VAL B 1 72 ? -5.832 23.609 32.188 1 97.25 72 VAL B N 1
ATOM 2609 C CA . VAL B 1 72 ? -6.141 24.516 33.281 1 97.25 72 VAL B CA 1
ATOM 2610 C C . VAL B 1 72 ? -6.379 25.922 32.75 1 97.25 72 VAL B C 1
ATOM 2612 O O . VAL B 1 72 ? -7.055 26.734 33.375 1 97.25 72 VAL B O 1
ATOM 2615 N N . ASN B 1 73 ? -5.77 26.203 31.578 1 97.69 73 ASN B N 1
ATOM 2616 C CA . ASN B 1 73 ? -5.918 27.516 30.938 1 97.69 73 ASN B CA 1
ATOM 2617 C C . ASN B 1 73 ? -7.059 27.531 29.922 1 97.69 73 ASN B C 1
ATOM 2619 O O . ASN B 1 73 ? -7.371 26.5 29.328 1 97.69 73 ASN B O 1
ATOM 2623 N N . ASP B 1 74 ? -7.613 28.672 29.734 1 97.06 74 ASP B N 1
ATOM 2624 C CA . ASP B 1 74 ? -8.727 28.797 28.812 1 97.06 74 ASP B CA 1
ATOM 2625 C C . ASP B 1 74 ? -8.25 28.734 27.359 1 97.06 74 ASP B C 1
ATOM 2627 O O . ASP B 1 74 ? -8.953 28.234 26.484 1 97.06 74 ASP B O 1
ATOM 2631 N N . TRP B 1 75 ? -7.07 29.25 27.062 1 98.06 75 TRP B N 1
ATOM 2632 C CA . TRP B 1 75 ? -6.531 29.219 25.703 1 98.06 75 TRP B CA 1
ATOM 2633 C C . TRP B 1 75 ? -5.754 27.922 25.453 1 98.06 75 TRP B C 1
ATOM 2635 O O . TRP B 1 75 ? -4.867 27.578 26.234 1 98.06 75 TRP B O 1
ATOM 2645 N N . VAL B 1 76 ? -6.199 27.297 24.359 1 98.31 76 VAL B N 1
ATOM 2646 C CA . VAL B 1 76 ? -5.613 26 24.016 1 98.31 76 VAL B CA 1
ATOM 2647 C C . VAL B 1 76 ? -4.996 26.062 22.625 1 98.31 76 VAL B C 1
ATOM 2649 O O . VAL B 1 76 ? -5.598 26.609 21.703 1 98.31 76 VAL B O 1
ATOM 2652 N N . PHE B 1 77 ? -3.787 25.625 22.5 1 98.5 77 PHE B N 1
ATOM 2653 C CA . PHE B 1 77 ? -3.129 25.422 21.219 1 98.5 77 PHE B CA 1
ATOM 2654 C C . PHE B 1 77 ? -3.031 23.953 20.875 1 98.5 77 PHE B C 1
ATOM 2656 O O . PHE B 1 77 ? -2.236 23.219 21.469 1 98.5 77 PHE B O 1
ATOM 2663 N N . ASN B 1 78 ? -3.814 23.531 19.922 1 97.81 78 ASN B N 1
ATOM 2664 C CA . ASN B 1 78 ? -3.803 22.125 19.5 1 97.81 78 ASN B CA 1
ATOM 2665 C C . ASN B 1 78 ? -2.736 21.875 18.438 1 97.81 78 ASN B C 1
ATOM 2667 O O . ASN B 1 78 ? -2.68 22.562 17.422 1 97.81 78 ASN B O 1
ATOM 2671 N N . ILE B 1 79 ? -1.89 20.906 18.688 1 98.06 79 ILE B N 1
ATOM 2672 C CA . ILE B 1 79 ? -0.81 20.594 17.766 1 98.06 79 ILE B CA 1
ATOM 2673 C C . ILE B 1 79 ? -0.654 19.078 17.656 1 98.06 79 ILE B C 1
ATOM 2675 O O . ILE B 1 79 ? -0.816 18.359 18.641 1 98.06 79 ILE B O 1
ATOM 2679 N N . ASP B 1 80 ? -0.365 18.625 16.469 1 96.56 80 ASP B N 1
ATOM 2680 C CA . ASP B 1 80 ? -0.098 17.203 16.266 1 96.56 80 ASP B CA 1
ATOM 2681 C C . ASP B 1 80 ? 1.359 16.875 16.578 1 96.56 80 ASP B C 1
ATOM 2683 O O . ASP B 1 80 ? 2.238 17.719 16.438 1 96.56 80 ASP B O 1
ATOM 2687 N N . ALA B 1 81 ? 1.569 15.633 16.922 1 97.06 81 ALA B N 1
ATOM 2688 C CA . ALA B 1 81 ? 2.895 15.211 17.359 1 97.06 81 ALA B CA 1
ATOM 2689 C C . ALA B 1 81 ? 3.92 15.352 16.234 1 97.06 81 ALA B C 1
ATOM 2691 O O . ALA B 1 81 ? 5.117 15.477 16.5 1 97.06 81 ALA B O 1
ATOM 2692 N N . ASP B 1 82 ? 3.41 15.336 15.008 1 96.44 82 ASP B N 1
ATOM 2693 C CA . ASP B 1 82 ? 4.324 15.43 13.875 1 96.44 82 ASP B CA 1
ATOM 2694 C C . ASP B 1 82 ? 4.441 16.875 13.383 1 96.44 82 ASP B C 1
ATOM 2696 O O . ASP B 1 82 ? 4.836 17.109 12.242 1 96.44 82 ASP B O 1
ATOM 2700 N N . GLU B 1 83 ? 4.105 17.797 14.227 1 97.88 83 GLU B N 1
ATOM 2701 C CA . GLU B 1 83 ? 4.188 19.219 13.898 1 97.88 83 GLU B CA 1
ATOM 2702 C C . GLU B 1 83 ? 5.141 19.953 14.844 1 97.88 83 GLU B C 1
ATOM 2704 O O . GLU B 1 83 ? 5.445 19.453 15.93 1 97.88 83 GLU B O 1
ATOM 2709 N N . ARG B 1 84 ? 5.68 21.078 14.344 1 98.19 84 ARG B N 1
ATOM 2710 C CA . ARG B 1 84 ? 6.543 21.969 15.125 1 98.19 84 ARG B CA 1
ATOM 2711 C C . ARG B 1 84 ? 6.141 23.422 14.945 1 98.19 84 ARG B C 1
ATOM 2713 O O . ARG B 1 84 ? 5.781 23.844 13.844 1 98.19 84 ARG B O 1
ATOM 2720 N N . VAL B 1 85 ? 6.281 24.109 16.047 1 98.62 85 VAL B N 1
ATOM 2721 C CA . VAL B 1 85 ? 5.996 25.547 15.992 1 98.62 85 VAL B CA 1
ATOM 2722 C C . VAL B 1 85 ? 7.238 26.297 15.523 1 98.62 85 VAL B C 1
ATOM 2724 O O . VAL B 1 85 ? 8.305 26.188 16.125 1 98.62 85 VAL B O 1
ATOM 2727 N N . SER B 1 86 ? 7.113 27.047 14.43 1 98.06 86 SER B N 1
ATOM 2728 C CA . SER B 1 86 ? 8.227 27.891 13.977 1 98.06 86 SER B CA 1
ATOM 2729 C C . SER B 1 86 ? 8.453 29.062 14.93 1 98.06 86 SER B C 1
ATOM 2731 O O . SER B 1 86 ? 7.543 29.453 15.656 1 98.06 86 SER B O 1
ATOM 2733 N N . PRO B 1 87 ? 9.664 29.547 14.898 1 97.69 87 PRO B N 1
ATOM 2734 C CA . PRO B 1 87 ? 9.93 30.734 15.727 1 97.69 87 PRO B CA 1
ATOM 2735 C C . PRO B 1 87 ? 8.992 31.891 15.406 1 97.69 87 PRO B C 1
ATOM 2737 O O . PRO B 1 87 ? 8.523 32.594 16.312 1 97.69 87 PRO B O 1
ATOM 2740 N N . GLU B 1 88 ? 8.742 32.094 14.125 1 98.06 88 GLU B N 1
ATOM 2741 C CA . GLU B 1 88 ? 7.848 33.156 13.711 1 98.06 88 GLU B CA 1
ATOM 2742 C C . GLU B 1 88 ? 6.441 32.938 14.266 1 98.06 88 GLU B C 1
ATOM 2744 O O . GLU B 1 88 ? 5.801 33.906 14.719 1 98.06 88 GLU B O 1
ATOM 2749 N N . LEU B 1 89 ? 5.988 31.766 14.195 1 98.25 89 LEU B N 1
ATOM 2750 C CA . LEU B 1 89 ? 4.66 31.469 14.719 1 98.25 89 LEU B CA 1
ATOM 2751 C C . LEU B 1 89 ? 4.613 31.672 16.234 1 98.25 89 LEU B C 1
ATOM 2753 O O . LEU B 1 89 ? 3.643 32.219 16.75 1 98.25 89 LEU B O 1
ATOM 2757 N N . ARG B 1 90 ? 5.617 31.172 16.938 1 98 90 ARG B N 1
ATOM 2758 C CA . ARG B 1 90 ? 5.715 31.375 18.375 1 98 90 ARG B CA 1
ATOM 2759 C C . ARG B 1 90 ? 5.57 32.844 18.719 1 98 90 ARG B C 1
ATOM 2761 O O . ARG B 1 90 ? 4.758 33.219 19.578 1 98 90 ARG B O 1
ATOM 2768 N N . ASP B 1 91 ? 6.336 33.688 18.031 1 97.88 91 ASP B N 1
ATOM 2769 C CA . ASP B 1 91 ? 6.309 35.125 18.297 1 97.88 91 ASP B CA 1
ATOM 2770 C C . ASP B 1 91 ? 4.926 35.688 18.016 1 97.88 91 ASP B C 1
ATOM 2772 O O . ASP B 1 91 ? 4.449 36.562 18.766 1 97.88 91 ASP B O 1
ATOM 2776 N N . SER B 1 92 ? 4.324 35.219 16.969 1 97.88 92 SER B N 1
ATOM 2777 C CA . SER B 1 92 ? 2.99 35.688 16.609 1 97.88 92 SER B CA 1
ATOM 2778 C C . SER B 1 92 ? 1.963 35.312 17.656 1 97.88 92 SER B C 1
ATOM 2780 O O . SER B 1 92 ? 1.068 36.094 17.984 1 97.88 92 SER B O 1
ATOM 2782 N N . ILE B 1 93 ? 2.088 34.094 18.156 1 97.69 93 ILE B N 1
ATOM 2783 C CA . ILE B 1 93 ? 1.188 33.594 19.188 1 97.69 93 ILE B CA 1
ATOM 2784 C C . ILE B 1 93 ? 1.318 34.469 20.438 1 97.69 93 ILE B C 1
ATOM 2786 O O . ILE B 1 93 ? 0.314 34.906 21 1 97.69 93 ILE B O 1
ATOM 2790 N N . LEU B 1 94 ? 2.51 34.75 20.844 1 96.06 94 LEU B N 1
ATOM 2791 C CA . LEU B 1 94 ? 2.785 35.438 22.094 1 96.06 94 LEU B CA 1
ATOM 2792 C C . LEU B 1 94 ? 2.406 36.906 22 1 96.06 94 LEU B C 1
ATOM 2794 O O . LEU B 1 94 ? 2.199 37.562 23.016 1 96.06 94 LEU B O 1
ATOM 2798 N N . SER B 1 95 ? 2.299 37.375 20.75 1 95.25 95 SER B N 1
ATOM 2799 C CA . SER B 1 95 ? 2.041 38.812 20.578 1 95.25 95 SER B CA 1
ATOM 2800 C C . SER B 1 95 ? 0.599 39.062 20.156 1 95.25 95 SER B C 1
ATOM 2802 O O . SER B 1 95 ? 0.197 40.219 19.953 1 95.25 95 SER B O 1
ATOM 2804 N N . THR B 1 96 ? -0.136 38.031 20.016 1 93.25 96 THR B N 1
ATOM 2805 C CA . THR B 1 96 ? -1.469 38.219 19.438 1 93.25 96 THR B CA 1
ATOM 2806 C C . THR B 1 96 ? -2.424 38.812 20.484 1 93.25 96 THR B C 1
ATOM 2808 O O . THR B 1 96 ? -2.127 38.812 21.672 1 93.25 96 THR B O 1
ATOM 2811 N N . ASP B 1 97 ? -3.553 39.406 19.984 1 90.88 97 ASP B N 1
ATOM 2812 C CA . ASP B 1 97 ? -4.559 40.031 20.844 1 90.88 97 ASP B CA 1
ATOM 2813 C C . ASP B 1 97 ? -5.637 39.031 21.234 1 90.88 97 ASP B C 1
ATOM 2815 O O . ASP B 1 97 ? -6.578 38.781 20.484 1 90.88 97 ASP B O 1
ATOM 2819 N N . PHE B 1 98 ? -5.641 38.562 22.422 1 93.81 98 PHE B N 1
ATOM 2820 C CA . PHE B 1 98 ? -6.531 37.531 22.922 1 93.81 98 PHE B CA 1
ATOM 2821 C C . PHE B 1 98 ? -7.898 38.094 23.266 1 93.81 98 PHE B C 1
ATOM 2823 O O . PHE B 1 98 ? -8.867 37.375 23.453 1 93.81 98 PHE B O 1
ATOM 2830 N N . ALA B 1 99 ? -7.973 39.375 23.359 1 93.12 99 ALA B N 1
ATOM 2831 C CA . ALA B 1 99 ? -9.227 40.031 23.75 1 93.12 99 ALA B CA 1
ATOM 2832 C C . ALA B 1 99 ? -10.156 40.219 22.562 1 93.12 99 ALA B C 1
ATOM 2834 O O . ALA B 1 99 ? -11.375 40.281 22.719 1 93.12 99 ALA B O 1
ATOM 2835 N N . ARG B 1 100 ? -9.648 40.219 21.375 1 94.25 100 ARG B N 1
ATOM 2836 C CA . ARG B 1 100 ? -10.414 40.594 20.203 1 94.25 100 ARG B CA 1
ATOM 2837 C C . ARG B 1 100 ? -10.938 39.375 19.469 1 94.25 100 ARG B C 1
ATOM 2839 O O . ARG B 1 100 ? -11.914 39.438 18.719 1 94.25 100 ARG B O 1
ATOM 2846 N N . TYR B 1 101 ? -10.32 38.25 19.672 1 95.75 101 TYR B N 1
ATOM 2847 C CA . TYR B 1 101 ? -10.633 37.062 18.891 1 95.75 101 TYR B CA 1
ATOM 2848 C C . TYR B 1 101 ? -10.875 35.875 19.797 1 95.75 101 TYR B C 1
ATOM 2850 O O . TYR B 1 101 ? -10.383 35.812 20.938 1 95.75 101 TYR B O 1
ATOM 2858 N N . ASP B 1 102 ? -11.68 34.906 19.266 1 96.12 102 ASP B N 1
ATOM 2859 C CA . ASP B 1 102 ? -11.945 33.688 20.016 1 96.12 102 ASP B CA 1
ATOM 2860 C C . ASP B 1 102 ? -11.047 32.562 19.547 1 96.12 102 ASP B C 1
ATOM 2862 O O . ASP B 1 102 ? -10.93 31.516 20.219 1 96.12 102 ASP B O 1
ATOM 2866 N N . GLY B 1 103 ? -10.461 32.719 18.359 1 96.94 103 GLY B N 1
ATOM 2867 C CA . GLY B 1 103 ? -9.578 31.719 17.812 1 96.94 103 GLY B CA 1
ATOM 2868 C C . GLY B 1 103 ? -8.633 32.25 16.766 1 96.94 103 GLY B C 1
ATOM 2869 O O . GLY B 1 103 ? -8.852 33.344 16.234 1 96.94 103 GLY B O 1
ATOM 2870 N N . PHE B 1 104 ? -7.605 31.516 16.516 1 97.81 104 PHE B N 1
ATOM 2871 C CA . PHE B 1 104 ? -6.59 31.906 15.547 1 97.81 104 PHE B CA 1
ATOM 2872 C C . PHE B 1 104 ? -6.215 30.734 14.648 1 97.81 104 PHE B C 1
ATOM 2874 O O . PHE B 1 104 ? -6.023 29.609 15.125 1 97.81 104 PHE B O 1
ATOM 2881 N N . ARG B 1 105 ? -6.105 31.047 13.352 1 97.19 105 ARG B N 1
ATOM 2882 C CA . ARG B 1 105 ? -5.684 30.078 12.352 1 97.19 105 ARG B CA 1
ATOM 2883 C C . ARG B 1 105 ? -4.18 30.172 12.109 1 97.19 105 ARG B C 1
ATOM 2885 O O . ARG B 1 105 ? -3.588 31.234 12.234 1 97.19 105 ARG B O 1
ATOM 2892 N N . VAL B 1 106 ? -3.699 29.016 11.812 1 97.25 106 VAL B N 1
ATOM 2893 C CA . VAL B 1 106 ? -2.277 28.922 11.5 1 97.25 106 VAL B CA 1
ATOM 2894 C C . VAL B 1 106 ? -2.09 28.141 10.195 1 97.25 106 VAL B C 1
ATOM 2896 O O . VAL B 1 106 ? -2.844 27.219 9.906 1 97.25 106 VAL B O 1
ATOM 2899 N N . ALA B 1 107 ? -1.1 28.594 9.398 1 97.12 107 ALA B N 1
ATOM 2900 C CA . ALA B 1 107 ? -0.778 27.859 8.18 1 97.12 107 ALA B CA 1
ATOM 2901 C C . ALA B 1 107 ? 0.196 26.734 8.461 1 97.12 107 ALA B C 1
ATOM 2903 O O . ALA B 1 107 ? 1.075 26.844 9.312 1 97.12 107 ALA B O 1
ATOM 2904 N N . ARG B 1 108 ? 0.039 25.719 7.68 1 97.06 108 ARG B N 1
ATOM 2905 C CA . ARG B 1 108 ? 0.946 24.578 7.82 1 97.06 108 ARG B CA 1
ATOM 2906 C C . ARG B 1 108 ? 1.958 24.547 6.68 1 97.06 108 ARG B C 1
ATOM 2908 O O . ARG B 1 108 ? 1.599 24.75 5.516 1 97.06 108 ARG B O 1
ATOM 2915 N N . GLU B 1 109 ? 3.172 24.438 7.082 1 96.88 109 GLU B N 1
ATOM 2916 C CA . GLU B 1 109 ? 4.254 24.094 6.168 1 96.88 109 GLU B CA 1
ATOM 2917 C C . GLU B 1 109 ? 4.379 22.578 6.016 1 96.88 109 GLU B C 1
ATOM 2919 O O . GLU B 1 109 ? 5.078 21.922 6.793 1 96.88 109 GLU B O 1
ATOM 2924 N N . ASN B 1 110 ? 3.785 22.078 4.91 1 97.06 110 ASN B N 1
ATOM 2925 C CA . ASN B 1 110 ? 3.729 20.641 4.734 1 97.06 110 ASN B CA 1
ATOM 2926 C C . ASN B 1 110 ? 4.949 20.109 3.979 1 97.06 110 ASN B C 1
ATOM 2928 O O . ASN B 1 110 ? 5.344 20.688 2.959 1 97.06 110 ASN B O 1
ATOM 2932 N N . TYR B 1 111 ? 5.492 19.047 4.562 1 96.31 111 TYR B N 1
ATOM 2933 C CA . TYR B 1 111 ? 6.711 18.5 3.975 1 96.31 111 TYR B CA 1
ATOM 2934 C C . TYR B 1 111 ? 6.453 17.109 3.383 1 96.31 111 TYR B C 1
ATOM 2936 O O . TYR B 1 111 ? 5.727 16.312 3.969 1 96.31 111 TYR B O 1
ATOM 2944 N N . PHE B 1 112 ? 7.008 16.828 2.254 1 95.31 112 PHE B N 1
ATOM 2945 C CA . PHE B 1 112 ? 7.184 15.508 1.677 1 95.31 112 PHE B CA 1
ATOM 2946 C C . PHE B 1 112 ? 8.648 15.078 1.724 1 95.31 112 PHE B C 1
ATOM 2948 O O . PHE B 1 112 ? 9.469 15.602 0.972 1 95.31 112 PHE B O 1
ATOM 2955 N N . GLY B 1 113 ? 8.859 14.156 2.596 1 90.81 113 GLY B N 1
ATOM 2956 C CA . GLY B 1 113 ? 10.266 13.969 2.92 1 90.81 113 GLY B CA 1
ATOM 2957 C C . GLY B 1 113 ? 10.906 15.195 3.537 1 90.81 113 GLY B C 1
ATOM 2958 O O . GLY B 1 113 ? 10.422 15.711 4.551 1 90.81 113 GLY B O 1
ATOM 2959 N N . ARG B 1 114 ? 11.875 15.711 2.906 1 89.25 114 ARG B N 1
ATOM 2960 C CA . ARG B 1 114 ? 12.57 16.875 3.432 1 89.25 114 ARG B CA 1
ATOM 2961 C C . ARG B 1 114 ? 12.211 18.125 2.639 1 89.25 114 ARG B C 1
ATOM 2963 O O . ARG B 1 114 ? 12.766 19.203 2.883 1 89.25 114 ARG B O 1
ATOM 2970 N N . ARG B 1 115 ? 11.273 17.953 1.833 1 93.06 115 ARG B N 1
ATOM 2971 C CA . ARG B 1 115 ? 10.961 19.062 0.936 1 93.06 115 ARG B CA 1
ATOM 2972 C C . ARG B 1 115 ? 9.656 19.734 1.345 1 93.06 115 ARG B C 1
ATOM 2974 O O . ARG B 1 115 ? 8.617 19.094 1.475 1 93.06 115 ARG B O 1
ATOM 2981 N N . TRP B 1 116 ? 9.711 21.031 1.552 1 96.12 116 TRP B N 1
ATOM 2982 C CA . TRP B 1 116 ? 8.508 21.844 1.768 1 96.12 116 TRP B CA 1
ATOM 2983 C C . TRP B 1 116 ? 7.734 22.016 0.469 1 96.12 116 TRP B C 1
ATOM 2985 O O . TRP B 1 116 ? 8.258 22.547 -0.51 1 96.12 116 TRP B O 1
ATOM 2995 N N . ILE B 1 117 ? 6.5 21.641 0.427 1 96.44 117 ILE B N 1
ATOM 2996 C CA . ILE B 1 117 ? 5.66 21.75 -0.761 1 96.44 117 ILE B CA 1
ATOM 2997 C C . ILE B 1 117 ? 4.797 23 -0.672 1 96.44 117 ILE B C 1
ATOM 2999 O O . ILE B 1 117 ? 3.947 23.109 0.215 1 96.44 117 ILE B O 1
ATOM 3003 N N . LYS B 1 118 ? 4.914 23.828 -1.548 1 96.31 118 LYS B N 1
ATOM 3004 C CA . LYS B 1 118 ? 4.234 25.125 -1.497 1 96.31 118 LYS B CA 1
ATOM 3005 C C . LYS B 1 118 ? 3.037 25.156 -2.441 1 96.31 118 LYS B C 1
ATOM 3007 O O . LYS B 1 118 ? 2.182 26.047 -2.342 1 96.31 118 LYS B O 1
ATOM 3012 N N . HIS B 1 119 ? 3.023 24.266 -3.322 1 96 119 HIS B N 1
ATOM 3013 C CA . HIS B 1 119 ? 1.952 24.172 -4.309 1 96 119 HIS B CA 1
ATOM 3014 C C . HIS B 1 119 ? 1.21 22.844 -4.191 1 96 119 HIS B C 1
ATOM 3016 O O . HIS B 1 119 ? 1.133 22.266 -3.109 1 96 119 HIS B O 1
ATOM 3022 N N . CYS B 1 120 ? 0.33 22.484 -5.191 1 94.12 120 CYS B N 1
ATOM 3023 C CA . CYS B 1 120 ? -0.466 21.266 -5.16 1 94.12 120 CYS B CA 1
ATOM 3024 C C . CYS B 1 120 ? -1.536 21.328 -4.078 1 94.12 120 CYS B C 1
ATOM 3026 O O . CYS B 1 120 ? -1.95 20.312 -3.541 1 94.12 120 CYS B O 1
ATOM 3028 N N . GLY B 1 121 ? -1.822 22.531 -3.648 1 91.38 121 GLY B N 1
ATOM 3029 C CA . GLY B 1 121 ? -2.857 22.719 -2.641 1 91.38 121 GLY B CA 1
ATOM 3030 C C . GLY B 1 121 ? -2.35 22.516 -1.225 1 91.38 121 GLY B C 1
ATOM 3031 O O . GLY B 1 121 ? -3.139 22.484 -0.277 1 91.38 121 GLY B O 1
ATOM 3032 N N . TRP B 1 122 ? -1.062 22.469 -1.083 1 95 122 TRP B N 1
ATOM 3033 C CA . TRP B 1 122 ? -0.494 22.141 0.221 1 95 122 TRP B CA 1
ATOM 3034 C C . TRP B 1 122 ? -0.251 23.406 1.042 1 95 122 TRP B C 1
ATOM 3036 O O . TRP B 1 122 ? -0.041 23.328 2.254 1 95 122 TRP B O 1
ATOM 3046 N N . TYR B 1 123 ? -0.282 24.562 0.353 1 94.25 123 TYR B N 1
ATOM 3047 C CA . TYR B 1 123 ? -0.025 25.812 1.067 1 94.25 123 TYR B CA 1
ATOM 3048 C C . TYR B 1 123 ? -0.733 26.984 0.395 1 94.25 123 TYR B C 1
ATOM 3050 O O . TYR B 1 123 ? -0.721 27.094 -0.833 1 94.25 123 TYR B O 1
ATOM 3058 N N . PRO B 1 124 ? -1.406 27.859 1.094 1 92.88 124 PRO B N 1
ATOM 3059 C CA . PRO B 1 124 ? -1.557 27.812 2.549 1 92.88 124 PRO B CA 1
ATOM 3060 C C . PRO B 1 124 ? -2.668 26.859 2.99 1 92.88 124 PRO B C 1
ATOM 3062 O O . PRO B 1 124 ? -3.709 26.766 2.332 1 92.88 124 PRO B O 1
ATOM 3065 N N . ASP B 1 125 ? -2.354 26.078 3.895 1 93 125 ASP B N 1
ATOM 3066 C CA . ASP B 1 125 ? -3.289 25.172 4.555 1 93 125 ASP B CA 1
ATOM 3067 C C . ASP B 1 125 ? -3.596 25.641 5.977 1 93 125 ASP B C 1
ATOM 3069 O O . ASP B 1 125 ? -2.98 25.172 6.934 1 93 125 ASP B O 1
ATOM 3073 N N . HIS B 1 126 ? -4.613 26.484 6.082 1 94.75 126 HIS B N 1
ATOM 3074 C CA . HIS B 1 126 ? -4.918 27.094 7.375 1 94.75 126 HIS B CA 1
ATOM 3075 C C . HIS B 1 126 ? -5.812 26.188 8.219 1 94.75 126 HIS B C 1
ATOM 3077 O O . HIS B 1 126 ? -6.754 25.578 7.699 1 94.75 126 HIS B O 1
ATOM 3083 N N . ASN B 1 127 ? -5.496 26.109 9.422 1 94.25 127 ASN B N 1
ATOM 3084 C CA . ASN B 1 127 ? -6.297 25.406 10.406 1 94.25 127 ASN B CA 1
ATOM 3085 C C . ASN B 1 127 ? -6.418 26.188 11.711 1 94.25 127 ASN B C 1
ATOM 3087 O O . ASN B 1 127 ? -5.465 26.844 12.133 1 94.25 127 ASN B O 1
ATOM 3091 N N . LEU B 1 128 ? -7.574 26.078 12.258 1 96 128 LEU B N 1
ATOM 3092 C CA . LEU B 1 128 ? -7.758 26.703 13.57 1 96 128 LEU B CA 1
ATOM 3093 C C . LEU B 1 128 ? -7.098 25.875 14.664 1 96 128 LEU B C 1
ATOM 3095 O O . LEU B 1 128 ? -7.527 24.75 14.945 1 96 128 LEU B O 1
ATOM 3099 N N . ARG B 1 129 ? -6.035 26.484 15.266 1 97 129 ARG B N 1
ATOM 3100 C CA . ARG B 1 129 ? -5.238 25.672 16.188 1 97 129 ARG B CA 1
ATOM 3101 C C . ARG B 1 129 ? -5.184 26.328 17.562 1 97 129 ARG B C 1
ATOM 3103 O O . ARG B 1 129 ? -4.918 25.656 18.562 1 97 129 ARG B O 1
ATOM 3110 N N . LEU B 1 130 ? -5.281 27.625 17.625 1 98.06 130 LEU B N 1
ATOM 3111 C CA . LEU B 1 130 ? -5.332 28.359 18.891 1 98.06 130 LEU B CA 1
ATOM 3112 C C . LEU B 1 130 ? -6.734 28.891 19.156 1 98.06 130 LEU B C 1
ATOM 3114 O O . LEU B 1 130 ? -7.262 29.672 18.359 1 98.06 130 LEU B O 1
ATOM 3118 N N . TYR B 1 131 ? -7.301 28.484 20.281 1 97.69 131 TYR B N 1
ATOM 3119 C CA . TYR B 1 131 ? -8.688 28.875 20.516 1 97.69 131 TYR B CA 1
ATOM 3120 C C . TYR B 1 131 ? -9.008 28.922 22 1 97.69 131 TYR B C 1
ATOM 3122 O O . TYR B 1 131 ? -8.305 28.312 22.812 1 97.69 131 TYR B O 1
ATOM 3130 N N . ASN B 1 132 ? -10 29.688 22.344 1 97.38 132 ASN B N 1
ATOM 3131 C CA . ASN B 1 132 ? -10.555 29.688 23.703 1 97.38 132 ASN B CA 1
ATOM 3132 C C . ASN B 1 132 ? -11.508 28.516 23.906 1 97.38 132 ASN B C 1
ATOM 3134 O O . ASN B 1 132 ? -12.594 28.484 23.328 1 97.38 132 ASN B O 1
ATOM 3138 N N . ARG B 1 133 ? -11.148 27.625 24.75 1 96.12 133 ARG B N 1
ATOM 3139 C CA . ARG B 1 133 ? -11.867 26.359 24.875 1 96.12 133 ARG B CA 1
ATOM 3140 C C . ARG B 1 133 ? -13.242 26.578 25.484 1 96.12 133 ARG B C 1
ATOM 3142 O O . ARG B 1 133 ? -14.086 25.672 25.484 1 96.12 133 ARG B O 1
ATOM 3149 N N . SER B 1 134 ? -13.5 27.703 26.141 1 95 134 SER B N 1
ATOM 3150 C CA . SER B 1 134 ? -14.82 28 26.688 1 95 134 SER B CA 1
ATOM 3151 C C . SER B 1 134 ? -15.789 28.438 25.594 1 95 134 SER B C 1
ATOM 3153 O O . SER B 1 134 ? -17 28.391 25.797 1 95 134 SER B O 1
ATOM 3155 N N . ARG B 1 135 ? -15.258 28.797 24.5 1 95 135 ARG B N 1
ATOM 3156 C CA . ARG B 1 135 ? -16.094 29.344 23.438 1 95 135 ARG B CA 1
ATOM 3157 C C . ARG B 1 135 ? -16.031 28.469 22.188 1 95 135 ARG B C 1
ATOM 3159 O O . ARG B 1 135 ? -16.922 28.531 21.344 1 95 135 ARG B O 1
ATOM 3166 N N . CYS B 1 136 ? -15 27.766 22.016 1 95.19 136 CYS B N 1
ATOM 3167 C CA . CYS B 1 136 ? -14.766 26.953 20.828 1 95.19 136 CYS B CA 1
ATOM 3168 C C . CYS B 1 136 ? -14.562 25.484 21.203 1 95.19 136 CYS B C 1
ATOM 3170 O O . CYS B 1 136 ? -14.07 25.188 22.281 1 95.19 136 CYS B O 1
ATOM 3172 N N . ARG B 1 137 ? -14.992 24.609 20.234 1 92.06 137 ARG B N 1
ATOM 3173 C CA . ARG B 1 137 ? -14.805 23.188 20.469 1 92.06 137 ARG B CA 1
ATOM 3174 C C . ARG B 1 137 ? -14.648 22.422 19.141 1 92.06 137 ARG B C 1
ATOM 3176 O O . ARG B 1 137 ? -15.109 22.891 18.094 1 92.06 137 ARG B O 1
ATOM 3183 N N . PHE B 1 138 ? -13.977 21.25 19.234 1 91.94 138 PHE B N 1
ATOM 3184 C CA . PHE B 1 138 ? -13.883 20.406 18.062 1 91.94 138 PHE B CA 1
ATOM 3185 C C . PHE B 1 138 ? -15.234 19.75 17.766 1 91.94 138 PHE B C 1
ATOM 3187 O O . PHE B 1 138 ? -15.953 19.344 18.672 1 91.94 138 PHE B O 1
ATOM 3194 N N . ALA B 1 139 ? -15.391 19.719 16.375 1 83.88 139 ALA B N 1
ATOM 3195 C CA . ALA B 1 139 ? -16.578 18.969 15.961 1 83.88 139 ALA B CA 1
ATOM 3196 C C . ALA B 1 139 ? -16.391 17.469 16.188 1 83.88 139 ALA B C 1
ATOM 3198 O O . ALA B 1 139 ? -15.281 16.938 16.016 1 83.88 139 ALA B O 1
ATOM 3199 N N . GLU B 1 140 ? -17.328 16.906 16.812 1 71.31 140 GLU B N 1
ATOM 3200 C CA . GLU B 1 140 ? -17.188 15.492 17.125 1 71.31 140 GLU B CA 1
ATOM 3201 C C . GLU B 1 140 ? -17.594 14.617 15.953 1 71.31 140 GLU B C 1
ATOM 3203 O O . GLU B 1 140 ? -17.828 13.414 16.125 1 71.31 140 GLU B O 1
ATOM 3208 N N . ARG B 1 141 ? -17.484 15.211 14.789 1 61.34 141 ARG B N 1
ATOM 3209 C CA . ARG B 1 141 ? -17.766 14.375 13.625 1 61.34 141 ARG B CA 1
ATOM 3210 C C . ARG B 1 141 ? -16.562 13.508 13.273 1 61.34 141 ARG B C 1
ATOM 3212 O O . ARG B 1 141 ? -15.422 13.852 13.594 1 61.34 141 ARG B O 1
ATOM 3219 N N . LEU B 1 142 ? -16.625 12.234 12.883 1 52.44 142 LEU B N 1
ATOM 3220 C CA . LEU B 1 142 ? -15.656 11.148 12.711 1 52.44 142 LEU B CA 1
ATOM 3221 C C . LEU B 1 142 ? -14.492 11.586 11.828 1 52.44 142 LEU B C 1
ATOM 3223 O O . LEU B 1 142 ? -13.352 11.188 12.047 1 52.44 142 LEU B O 1
ATOM 3227 N N . VAL B 1 143 ? -14.758 12.328 10.727 1 53.59 143 VAL B N 1
ATOM 3228 C CA . VAL B 1 143 ? -13.656 12.414 9.773 1 53.59 143 VAL B CA 1
ATOM 3229 C C . VAL B 1 143 ? -13.156 13.852 9.688 1 53.59 143 VAL B C 1
ATOM 3231 O O . VAL B 1 143 ? -12.047 14.102 9.211 1 53.59 143 VAL B O 1
ATOM 3234 N N . HIS B 1 144 ? -13.969 14.852 10.156 1 58.03 144 HIS B N 1
ATOM 3235 C CA . HIS B 1 144 ? -13.508 16.234 10 1 58.03 144 HIS B CA 1
ATOM 3236 C C . HIS B 1 144 ? -13.055 16.812 11.336 1 58.03 144 HIS B C 1
ATOM 3238 O O . HIS B 1 144 ? -13.828 16.844 12.297 1 58.03 144 HIS B O 1
ATOM 3244 N N . GLU B 1 145 ? -11.664 17.016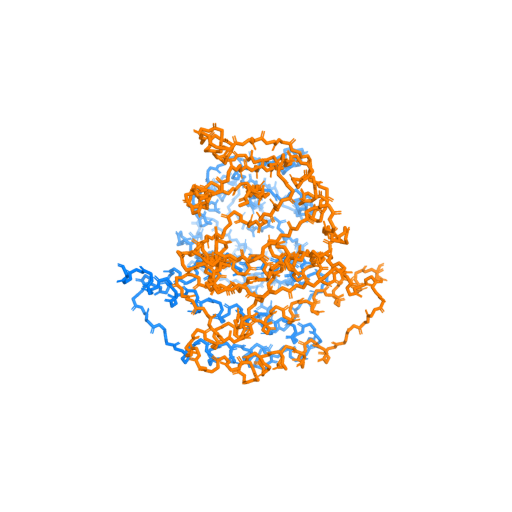 11.422 1 69.81 145 GLU B N 1
ATOM 3245 C CA . GLU B 1 145 ? -11.062 17.578 12.625 1 69.81 145 GLU B CA 1
ATOM 3246 C C . GLU B 1 145 ? -11.008 19.109 12.547 1 69.81 145 GLU B C 1
ATOM 3248 O O . GLU B 1 145 ? -9.961 19.688 12.258 1 69.81 145 GLU B O 1
ATOM 3253 N N . SER B 1 146 ? -12.203 19.734 12.672 1 81.62 146 SER B N 1
ATOM 3254 C CA . SER B 1 146 ? -12.172 21.203 12.648 1 81.62 146 SER B CA 1
ATOM 3255 C C . SER B 1 146 ? -12.75 21.781 13.938 1 81.62 146 SER B C 1
ATOM 3257 O O . SER B 1 146 ? -13.711 21.25 14.492 1 81.62 146 SER B O 1
ATOM 3259 N N . VAL B 1 147 ? -12.125 22.812 14.414 1 90.19 147 VAL B N 1
ATOM 3260 C CA . VAL B 1 147 ? -12.602 23.547 15.578 1 90.19 147 VAL B CA 1
ATOM 3261 C C . VAL B 1 147 ? -13.758 24.453 15.172 1 90.19 147 VAL B C 1
ATOM 3263 O O . VAL B 1 147 ? -13.641 25.234 14.227 1 90.19 147 VAL B O 1
ATOM 3266 N N . GLU B 1 148 ? -14.836 24.297 15.828 1 90.94 148 GLU B N 1
ATOM 3267 C CA . GLU B 1 148 ? -15.969 25.219 15.641 1 90.94 148 GLU B CA 1
ATOM 3268 C C . GLU B 1 148 ? -15.883 26.406 16.594 1 90.94 148 GLU B C 1
ATOM 3270 O O . GLU B 1 148 ? -15.922 26.234 17.812 1 90.94 148 GLU B O 1
ATOM 3275 N N . CYS B 1 149 ? -15.742 27.578 16.062 1 93 149 CYS B N 1
ATOM 3276 C CA . CYS B 1 149 ? -15.625 28.812 16.828 1 93 149 CYS B CA 1
ATOM 3277 C C . CYS B 1 149 ? -16.672 29.828 16.391 1 93 149 CYS B C 1
ATOM 3279 O O . CYS B 1 149 ? -16.594 30.391 15.289 1 93 149 CYS B O 1
ATOM 3281 N N . PRO B 1 150 ? -17.688 30.141 17.25 1 90.38 150 PRO B N 1
ATOM 3282 C CA . PRO B 1 150 ? -18.75 31.094 16.891 1 90.38 150 PRO B CA 1
ATOM 3283 C C . PRO B 1 150 ? -18.25 32.531 16.797 1 90.38 150 PRO B C 1
ATOM 3285 O O . PRO B 1 150 ? -18.781 33.312 16.031 1 90.38 150 PRO B O 1
ATOM 3288 N N . GLY B 1 151 ? -17.266 32.906 17.578 1 92.81 151 GLY B N 1
ATOM 3289 C CA . GLY B 1 151 ? -16.75 34.25 17.594 1 92.81 151 GLY B CA 1
ATOM 3290 C C . GLY B 1 151 ? -15.758 34.531 16.484 1 92.81 151 GLY B C 1
ATOM 3291 O O . GLY B 1 151 ? -15.594 33.719 15.578 1 92.81 151 GLY B O 1
ATOM 3292 N N . PRO B 1 152 ? -15.195 35.75 16.5 1 95.94 152 PRO B N 1
ATOM 3293 C CA . PRO B 1 152 ? -14.258 36.156 15.461 1 95.94 152 PRO B CA 1
ATOM 3294 C C . PRO B 1 152 ? -12.953 35.344 15.5 1 95.94 152 PRO B C 1
ATOM 3296 O O . PRO B 1 152 ? -12.461 35.031 16.578 1 95.94 152 PRO B O 1
ATOM 3299 N N . VAL B 1 153 ? -12.453 35.062 14.328 1 96.38 153 VAL B N 1
ATOM 3300 C CA . VAL B 1 153 ? -11.203 34.312 14.18 1 96.38 153 VAL B CA 1
ATOM 3301 C C . VAL B 1 153 ? -10.211 35.125 13.352 1 96.38 153 VAL B C 1
ATOM 3303 O O . VAL B 1 153 ? -10.609 35.844 12.445 1 96.38 153 VAL B O 1
ATOM 3306 N N . SER B 1 154 ? -8.969 35.062 13.727 1 96.81 154 SER B N 1
ATOM 3307 C CA . SER B 1 154 ? -7.914 35.719 12.969 1 96.81 154 SER B CA 1
ATOM 3308 C C . SER B 1 154 ? -6.836 34.75 12.531 1 96.81 154 SER B C 1
ATOM 3310 O O . SER B 1 154 ? -6.879 33.562 12.898 1 96.81 154 SER B O 1
ATOM 3312 N N . THR B 1 155 ? -5.914 35.219 11.656 1 97.38 155 THR B N 1
ATOM 3313 C CA . THR B 1 155 ? -4.82 34.406 11.156 1 97.38 155 THR B CA 1
ATOM 3314 C C . THR B 1 155 ? -3.48 34.875 11.703 1 97.38 155 THR B C 1
ATOM 3316 O O . THR B 1 155 ? -3.195 36.094 11.672 1 97.38 155 THR B O 1
ATOM 3319 N N . LEU B 1 156 ? -2.715 33.969 12.219 1 97.81 156 LEU B N 1
ATOM 3320 C CA . LEU B 1 156 ? -1.405 34.281 12.773 1 97.81 156 LEU B CA 1
ATOM 3321 C C . LEU B 1 156 ? -0.328 34.219 11.695 1 97.81 156 LEU B C 1
ATOM 3323 O O . LEU B 1 156 ? -0.505 33.562 10.68 1 97.81 156 LEU B O 1
ATOM 3327 N N . GLN B 1 157 ? 0.736 34.969 11.992 1 97.12 157 GLN B N 1
ATOM 3328 C CA . GLN B 1 157 ? 1.91 34.875 11.133 1 97.12 157 GLN B CA 1
ATOM 3329 C C . GLN B 1 157 ? 2.795 33.688 11.523 1 97.12 157 GLN B C 1
ATOM 3331 O O . GLN B 1 157 ? 2.836 33.312 12.695 1 97.12 157 GLN B O 1
ATOM 3336 N N . GLY B 1 158 ? 3.471 33.188 10.516 1 97.19 158 GLY B N 1
ATOM 3337 C CA . GLY B 1 158 ? 4.301 32.031 10.758 1 97.19 158 GLY B CA 1
ATOM 3338 C C . GLY B 1 158 ? 3.613 30.719 10.406 1 97.19 158 GLY B C 1
ATOM 3339 O O . GLY B 1 158 ? 2.451 30.703 9.992 1 97.19 158 GLY B O 1
ATOM 3340 N N . ASN B 1 159 ? 4.438 29.625 10.5 1 97.44 159 ASN B N 1
ATOM 3341 C CA . ASN B 1 159 ? 3.918 28.359 10.023 1 97.44 159 ASN B CA 1
ATOM 3342 C C . ASN B 1 159 ? 4.07 27.25 11.07 1 97.44 159 ASN B C 1
ATOM 3344 O O . ASN B 1 159 ? 4.945 27.328 11.938 1 97.44 159 ASN B O 1
ATOM 3348 N N . LEU B 1 160 ? 3.137 26.375 11.062 1 97.75 160 LEU B N 1
ATOM 3349 C CA . LEU B 1 160 ? 3.311 25.062 11.695 1 97.75 160 LEU B CA 1
ATOM 3350 C C . LEU B 1 160 ? 4.035 24.094 10.766 1 97.75 160 LEU B C 1
ATOM 3352 O O . LEU B 1 160 ? 3.521 23.766 9.695 1 97.75 160 LEU B O 1
ATOM 3356 N N . ILE B 1 161 ? 5.25 23.703 11.148 1 97.94 161 ILE B N 1
ATOM 3357 C CA . ILE B 1 161 ? 6.016 22.766 10.328 1 97.94 161 ILE B CA 1
ATOM 3358 C C . ILE B 1 161 ? 5.434 21.359 10.461 1 97.94 161 ILE B C 1
ATOM 3360 O O . ILE B 1 161 ? 5.422 20.797 11.555 1 97.94 161 ILE B O 1
ATOM 3364 N N . HIS B 1 162 ? 4.902 20.875 9.398 1 97.5 162 HIS B N 1
ATOM 3365 C CA . HIS B 1 162 ? 4.207 19.594 9.43 1 97.5 162 HIS B CA 1
ATOM 3366 C C . HIS B 1 162 ? 4.906 18.562 8.555 1 97.5 162 HIS B C 1
ATOM 3368 O O . HIS B 1 162 ? 4.98 18.734 7.332 1 97.5 162 HIS B O 1
ATOM 3374 N N . PHE B 1 163 ? 5.402 17.547 9.172 1 95.56 163 PHE B N 1
ATOM 3375 C CA . PHE B 1 163 ? 6.027 16.469 8.422 1 95.56 163 PHE B CA 1
ATOM 3376 C C . PHE B 1 163 ? 4.988 15.445 7.984 1 95.56 163 PHE B C 1
ATOM 3378 O O . PHE B 1 163 ? 4.863 14.375 8.594 1 95.56 163 PHE B O 1
ATOM 3385 N N . THR B 1 164 ? 4.422 15.742 6.883 1 93.94 164 THR B N 1
ATOM 3386 C CA . THR B 1 164 ? 3.219 15.078 6.391 1 93.94 164 THR B CA 1
ATOM 3387 C C . THR B 1 164 ? 3.523 13.648 5.969 1 93.94 164 THR B C 1
ATOM 3389 O O . THR B 1 164 ? 2.879 12.703 6.438 1 93.94 164 THR B O 1
ATOM 3392 N N . TYR B 1 165 ? 4.539 13.5 5.004 1 94.62 165 TYR B N 1
ATOM 3393 C CA . TYR B 1 165 ? 4.949 12.18 4.539 1 94.62 165 TYR B CA 1
ATOM 3394 C C . TYR B 1 165 ? 6.465 12.023 4.602 1 94.62 165 TYR B C 1
ATOM 3396 O O . TYR B 1 165 ? 7.203 12.922 4.184 1 94.62 165 TYR B O 1
ATOM 3404 N N . GLU B 1 166 ? 6.875 10.945 5.086 1 92.94 166 GLU B N 1
ATOM 3405 C CA . GLU B 1 166 ? 8.305 10.68 5.176 1 92.94 166 GLU B CA 1
ATOM 3406 C C . GLU B 1 166 ? 8.898 10.398 3.797 1 92.94 166 GLU B C 1
ATOM 3408 O O . GLU B 1 166 ? 10.094 10.609 3.572 1 92.94 166 GLU B O 1
ATOM 3413 N N . GLY B 1 167 ? 8.086 9.891 2.916 1 93.69 167 GLY B N 1
ATOM 3414 C CA . GLY B 1 167 ? 8.477 9.531 1.562 1 93.69 167 GLY B CA 1
ATOM 3415 C C . GLY B 1 167 ? 7.387 8.812 0.791 1 93.69 167 GLY B C 1
ATOM 3416 O O . GLY B 1 167 ? 6.223 8.828 1.193 1 93.69 167 GLY B O 1
ATOM 3417 N N . ILE B 1 168 ? 7.801 8.258 -0.291 1 94 168 ILE B N 1
ATOM 3418 C CA . ILE B 1 168 ? 6.836 7.629 -1.188 1 94 168 ILE B CA 1
ATOM 3419 C C . ILE B 1 168 ? 6.227 6.402 -0.512 1 94 168 ILE B C 1
ATOM 3421 O O . ILE B 1 168 ? 5.016 6.184 -0.586 1 94 168 ILE B O 1
ATOM 3425 N N . GLY B 1 169 ? 7.09 5.617 0.096 1 93.12 169 GLY B N 1
ATOM 3426 C CA . GLY B 1 169 ? 6.594 4.438 0.789 1 93.12 169 GLY B CA 1
ATOM 3427 C C . GLY B 1 169 ? 5.551 4.754 1.84 1 93.12 169 GLY B C 1
ATOM 3428 O O . GLY B 1 169 ? 4.52 4.086 1.921 1 93.12 169 GLY B O 1
ATOM 3429 N N . ASP B 1 170 ? 5.836 5.695 2.609 1 93.38 170 ASP B N 1
ATOM 3430 C CA . ASP B 1 170 ? 4.891 6.152 3.621 1 93.38 170 ASP B CA 1
ATOM 3431 C C . ASP B 1 170 ? 3.58 6.609 2.984 1 93.38 170 ASP B C 1
ATOM 3433 O O . ASP B 1 170 ? 2.498 6.254 3.453 1 93.38 170 ASP B O 1
ATOM 3437 N N . TYR B 1 171 ? 3.652 7.363 1.954 1 95.19 171 TYR B N 1
ATOM 3438 C CA . TYR B 1 171 ? 2.469 7.836 1.246 1 95.19 171 TYR B CA 1
ATOM 3439 C C . TYR B 1 171 ? 1.627 6.668 0.748 1 95.19 171 TYR B C 1
ATOM 3441 O O . TYR B 1 171 ? 0.408 6.648 0.93 1 95.19 171 TYR B O 1
ATOM 3449 N N . VAL B 1 172 ? 2.258 5.754 0.172 1 94.5 172 VAL B N 1
ATOM 3450 C CA . VAL B 1 172 ? 1.561 4.625 -0.437 1 94.5 172 VAL B CA 1
ATOM 3451 C C . VAL B 1 172 ? 0.85 3.812 0.644 1 94.5 172 VAL B C 1
ATOM 3453 O O . VAL B 1 172 ? -0.291 3.383 0.456 1 94.5 172 VAL B O 1
ATOM 3456 N N . ALA B 1 173 ? 1.533 3.541 1.697 1 92.75 173 ALA B N 1
ATOM 3457 C CA . ALA B 1 173 ? 0.923 2.803 2.801 1 92.75 173 ALA B CA 1
ATOM 3458 C C . ALA B 1 173 ? -0.341 3.5 3.295 1 92.75 173 ALA B C 1
ATOM 3460 O O . ALA B 1 173 ? -1.37 2.854 3.506 1 92.75 173 ALA B O 1
ATOM 3461 N N . ARG B 1 174 ? -0.276 4.77 3.451 1 92.94 174 ARG B N 1
ATOM 3462 C CA . ARG B 1 174 ? -1.425 5.547 3.904 1 92.94 174 ARG B CA 1
ATOM 3463 C C . ARG B 1 174 ? -2.518 5.578 2.842 1 92.94 174 ARG B C 1
ATOM 3465 O O . ARG B 1 174 ? -3.705 5.508 3.162 1 92.94 174 ARG B O 1
ATOM 3472 N N . MET B 1 175 ? -2.064 5.738 1.665 1 93.44 175 MET B N 1
ATOM 3473 C CA . MET B 1 175 ? -2.984 5.773 0.531 1 93.44 175 MET B CA 1
ATOM 3474 C C . MET B 1 175 ? -3.84 4.512 0.485 1 93.44 175 MET B C 1
ATOM 3476 O O . MET B 1 175 ? -5.039 4.582 0.211 1 93.44 175 MET B O 1
ATOM 3480 N N . ASP B 1 176 ? -3.234 3.395 0.659 1 92.81 176 ASP B N 1
ATOM 3481 C CA . ASP B 1 176 ? -3.973 2.133 0.652 1 92.81 176 ASP B CA 1
ATOM 3482 C C . ASP B 1 176 ? -5.055 2.125 1.729 1 92.81 176 ASP B C 1
ATOM 3484 O O . ASP B 1 176 ? -6.207 1.785 1.455 1 92.81 176 ASP B O 1
ATOM 3488 N N . ARG B 1 177 ? -4.684 2.512 2.912 1 91.5 177 ARG B N 1
ATOM 3489 C CA . ARG B 1 177 ? -5.621 2.553 4.031 1 91.5 177 ARG B CA 1
ATOM 3490 C C . ARG B 1 177 ? -6.742 3.551 3.773 1 91.5 177 ARG B C 1
ATOM 3492 O O . ARG B 1 177 ? -7.922 3.225 3.934 1 91.5 177 ARG B O 1
ATOM 3499 N N . TYR B 1 178 ? -6.41 4.766 3.338 1 91.44 178 TYR B N 1
ATOM 3500 C CA . TYR B 1 178 ? -7.379 5.844 3.162 1 91.44 178 TYR B CA 1
ATOM 3501 C C . TYR B 1 178 ? -8.289 5.566 1.972 1 91.44 178 TYR B C 1
ATOM 3503 O O . TYR B 1 178 ? -9.469 5.934 1.983 1 91.44 178 TYR B O 1
ATOM 3511 N N . SER B 1 179 ? -7.723 4.965 0.956 1 94 179 SER B N 1
ATOM 3512 C CA . SER B 1 179 ? -8.562 4.641 -0.191 1 94 179 SER B CA 1
ATOM 3513 C C . SER B 1 179 ? -9.602 3.578 0.167 1 94 179 SER B C 1
ATOM 3515 O O . SER B 1 179 ? -10.719 3.594 -0.353 1 94 179 SER B O 1
ATOM 3517 N N . THR B 1 180 ? -9.25 2.645 1.022 1 93.44 180 THR B N 1
ATOM 3518 C CA . THR B 1 180 ? -10.195 1.629 1.474 1 93.44 180 THR B CA 1
ATOM 3519 C C . THR B 1 180 ? -11.344 2.266 2.256 1 93.44 180 THR B C 1
ATOM 3521 O O . THR B 1 180 ? -12.508 1.95 2.023 1 93.44 180 THR B O 1
ATOM 3524 N N . LEU B 1 181 ? -10.961 3.158 3.145 1 91 181 LEU B N 1
ATOM 3525 C CA . LEU B 1 181 ? -11.969 3.863 3.93 1 91 181 LEU B CA 1
ATOM 3526 C C . LEU B 1 181 ? -12.883 4.691 3.025 1 91 181 LEU B C 1
ATOM 3528 O O . LEU B 1 181 ? -14.102 4.684 3.193 1 91 181 LEU B O 1
ATOM 3532 N N . ALA B 1 182 ? -12.312 5.379 2.121 1 92.56 182 ALA B N 1
ATOM 3533 C CA . ALA B 1 182 ? -13.078 6.195 1.179 1 92.56 182 ALA B CA 1
ATOM 3534 C C . ALA B 1 182 ? -14.008 5.332 0.332 1 92.56 182 ALA B C 1
ATOM 3536 O O . ALA B 1 182 ? -15.148 5.715 0.068 1 92.56 182 ALA B O 1
ATOM 3537 N N . ALA B 1 183 ? -13.5 4.23 -0.098 1 93.5 183 ALA B N 1
ATOM 3538 C CA . ALA B 1 183 ? -14.297 3.297 -0.891 1 93.5 183 ALA B CA 1
ATOM 3539 C C . ALA B 1 183 ? -15.516 2.816 -0.11 1 93.5 183 ALA B C 1
ATOM 3541 O O . ALA B 1 183 ? -16.609 2.691 -0.668 1 93.5 183 ALA B O 1
ATOM 3542 N N . GLU B 1 184 ? -15.273 2.529 1.142 1 92.25 184 GLU B N 1
ATOM 3543 C CA . GLU B 1 184 ? -16.375 2.096 2.002 1 92.25 184 GLU B CA 1
ATOM 3544 C C . GLU B 1 184 ? -17.438 3.18 2.125 1 92.25 184 GLU B C 1
ATOM 3546 O O . GLU B 1 184 ? -18.641 2.883 2.121 1 92.25 184 GLU B O 1
ATOM 3551 N N . GLU B 1 185 ? -17.031 4.359 2.266 1 90.94 185 GLU B N 1
ATOM 3552 C CA . GLU B 1 185 ? -17.969 5.48 2.348 1 90.94 185 GLU B CA 1
ATOM 3553 C C . GLU B 1 185 ? -18.781 5.613 1.067 1 90.94 185 GLU B C 1
ATOM 3555 O O . GLU B 1 185 ? -19.984 5.855 1.119 1 90.94 185 GLU B O 1
ATOM 3560 N N . ILE B 1 186 ? -18.156 5.461 -0.024 1 91.75 186 ILE B N 1
ATOM 3561 C CA . ILE B 1 186 ? -18.828 5.539 -1.315 1 91.75 186 ILE B CA 1
ATOM 3562 C C . ILE B 1 186 ? -19.844 4.41 -1.438 1 91.75 186 ILE B C 1
ATOM 3564 O O . ILE B 1 186 ? -21 4.633 -1.836 1 91.75 186 ILE B O 1
ATOM 3568 N N . ALA B 1 187 ? -19.438 3.238 -1.089 1 90.62 187 ALA B N 1
ATOM 3569 C CA . ALA B 1 187 ? -20.328 2.078 -1.157 1 90.62 187 ALA B CA 1
ATOM 3570 C C . ALA B 1 187 ? -21.547 2.262 -0.25 1 90.62 187 ALA B C 1
ATOM 3572 O O . ALA B 1 187 ? -22.656 1.875 -0.608 1 90.62 187 ALA B O 1
ATOM 3573 N N . ARG B 1 188 ? -21.344 2.873 0.881 1 88.94 188 ARG B N 1
ATOM 3574 C CA . ARG B 1 188 ? -22.422 3.082 1.85 1 88.94 188 ARG B CA 1
ATOM 3575 C C . ARG B 1 188 ? -23.375 4.168 1.378 1 88.94 188 ARG B C 1
ATOM 3577 O O . ARG B 1 188 ? -24.562 4.148 1.722 1 88.94 188 ARG B O 1
ATOM 3584 N N . SER B 1 189 ? -22.859 5.078 0.683 1 90.31 189 SER B N 1
ATOM 3585 C CA . SER B 1 189 ? -23.688 6.188 0.211 1 90.31 189 SER B CA 1
ATOM 3586 C C . SER B 1 189 ? -24.641 5.738 -0.884 1 90.31 189 SER B C 1
ATOM 3588 O O . SER B 1 189 ? -25.578 6.457 -1.229 1 90.31 189 SER B O 1
ATOM 3590 N N . GLY B 1 190 ? -24.375 4.508 -1.444 1 86.56 190 GLY B N 1
ATOM 3591 C CA . GLY B 1 190 ? -25.25 3.975 -2.479 1 86.56 190 GLY B CA 1
ATOM 3592 C C . GLY B 1 190 ? -24.828 4.367 -3.881 1 86.56 190 GLY B C 1
ATOM 3593 O O . GLY B 1 190 ? -25.422 3.922 -4.863 1 86.56 190 GLY B O 1
ATOM 3594 N N . ARG B 1 191 ? -23.812 5.199 -3.949 1 87.69 191 ARG B N 1
ATOM 3595 C CA . ARG B 1 191 ? -23.297 5.555 -5.262 1 87.69 191 ARG B CA 1
ATOM 3596 C C . ARG B 1 191 ? -22.656 4.348 -5.941 1 87.69 191 ARG B C 1
ATOM 3598 O O . ARG B 1 191 ? -22.062 3.494 -5.273 1 87.69 191 ARG B O 1
ATOM 3605 N N . ARG B 1 192 ? -22.75 4.273 -7.285 1 87.94 192 ARG B N 1
ATOM 3606 C CA . ARG B 1 192 ? -22.172 3.186 -8.07 1 87.94 192 ARG B CA 1
ATOM 3607 C C . ARG B 1 192 ? -21.266 3.723 -9.164 1 87.94 192 ARG B C 1
ATOM 3609 O O . ARG B 1 192 ? -21.688 3.889 -10.312 1 87.94 192 ARG B O 1
ATOM 3616 N N . PRO B 1 193 ? -20.125 3.959 -8.703 1 88.62 193 PRO B N 1
ATOM 3617 C CA . PRO B 1 193 ? -19.188 4.441 -9.727 1 88.62 193 PRO B CA 1
ATOM 3618 C C . PRO B 1 193 ? -18.969 3.432 -10.852 1 88.62 193 PRO B C 1
ATOM 3620 O O . PRO B 1 193 ? -18.984 2.223 -10.609 1 88.62 193 PRO B O 1
ATOM 3623 N N . GLY B 1 194 ? -18.891 3.898 -12.125 1 82.94 194 GLY B N 1
ATOM 3624 C CA . GLY B 1 194 ? -18.625 3.061 -13.273 1 82.94 194 GLY B CA 1
ATOM 3625 C C . GLY B 1 194 ? -17.172 3.152 -13.75 1 82.94 194 GLY B C 1
ATOM 3626 O O . GLY B 1 194 ? -16.344 3.799 -13.102 1 82.94 194 GLY B O 1
ATOM 3627 N N . VAL B 1 195 ? -16.891 2.48 -14.805 1 78.88 195 VAL B N 1
ATOM 3628 C CA . VAL B 1 195 ? -15.547 2.424 -15.391 1 78.88 195 VAL B CA 1
ATOM 3629 C C . VAL B 1 195 ? -15.086 3.83 -15.758 1 78.88 195 VAL B C 1
ATOM 3631 O O . VAL B 1 195 ? -13.906 4.152 -15.641 1 78.88 195 VAL B O 1
ATOM 3634 N N . PHE B 1 196 ? -16.016 4.586 -16.125 1 84 196 PHE B N 1
ATOM 3635 C CA . PHE B 1 196 ? -15.711 5.961 -16.5 1 84 196 PHE B CA 1
ATOM 3636 C C . PHE B 1 196 ? -15.141 6.734 -15.312 1 84 196 PHE B C 1
ATOM 3638 O O . PHE B 1 196 ? -14.18 7.488 -15.461 1 84 196 PHE B O 1
ATOM 3645 N N . SER B 1 197 ? -15.672 6.547 -14.172 1 87.75 197 SER B N 1
ATOM 3646 C CA . SER B 1 197 ? -15.18 7.219 -12.977 1 87.75 197 SER B CA 1
ATOM 3647 C C . SER B 1 197 ? -13.781 6.75 -12.617 1 87.75 197 SER B C 1
ATOM 3649 O O . SER B 1 197 ? -12.938 7.551 -12.195 1 87.75 197 SER B O 1
ATOM 3651 N N . ILE B 1 198 ? -13.508 5.551 -12.898 1 89.44 198 ILE B N 1
ATOM 3652 C CA . ILE B 1 198 ? -12.242 4.941 -12.516 1 89.44 198 ILE B CA 1
ATOM 3653 C C . ILE B 1 198 ? -11.117 5.508 -13.383 1 89.44 198 ILE B C 1
ATOM 3655 O O . ILE B 1 198 ? -9.984 5.664 -12.922 1 89.44 198 ILE B O 1
ATOM 3659 N N . VAL B 1 199 ? -11.438 5.922 -14.617 1 89.25 199 VAL B N 1
ATOM 3660 C CA . VAL B 1 199 ? -10.414 6.363 -15.555 1 89.25 199 VAL B CA 1
ATOM 3661 C C . VAL B 1 199 ? -10.352 7.891 -15.578 1 89.25 199 VAL B C 1
ATOM 3663 O O . VAL B 1 199 ? -9.281 8.477 -15.406 1 89.25 199 VAL B O 1
ATOM 3666 N N . PHE B 1 200 ? -11.445 8.523 -15.602 1 93.56 200 PHE B N 1
ATOM 3667 C CA . PHE B 1 200 ? -11.484 9.953 -15.883 1 93.56 200 PHE B CA 1
ATOM 3668 C C . PHE B 1 200 ? -11.234 10.758 -14.609 1 93.56 200 PHE B C 1
ATOM 3670 O O . PHE B 1 200 ? -10.578 11.797 -14.648 1 93.56 200 PHE B O 1
ATOM 3677 N N . ARG B 1 201 ? -11.758 10.344 -13.516 1 94.81 201 ARG B N 1
ATOM 3678 C CA . ARG B 1 201 ? -11.609 11.109 -12.281 1 94.81 201 ARG B CA 1
ATOM 3679 C C . ARG B 1 201 ? -10.141 11.211 -11.875 1 94.81 201 ARG B C 1
ATOM 3681 O O . ARG B 1 201 ? -9.672 12.289 -11.508 1 94.81 201 ARG B O 1
ATOM 3688 N N . PRO B 1 202 ? -9.422 10.086 -11.992 1 95.06 202 PRO B N 1
ATOM 3689 C CA . PRO B 1 202 ? -7.988 10.195 -11.688 1 95.06 202 PRO B CA 1
ATOM 3690 C C . PRO B 1 202 ? -7.25 11.125 -12.648 1 95.06 202 PRO B C 1
ATOM 3692 O O . PRO B 1 202 ? -6.375 11.883 -12.227 1 95.06 202 PRO B O 1
ATOM 3695 N N . CYS B 1 203 ? -7.559 11.078 -13.914 1 94.44 203 CYS B N 1
ATOM 3696 C CA . CYS B 1 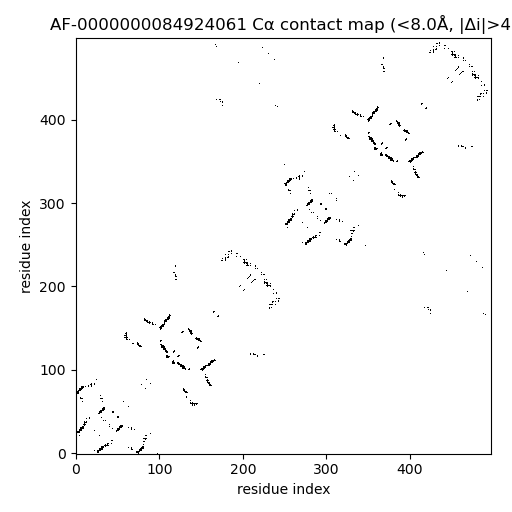203 ? -6.949 11.984 -14.883 1 94.44 203 CYS B CA 1
ATOM 3697 C C . CYS B 1 203 ? -7.25 13.438 -14.539 1 94.44 203 CYS B C 1
ATOM 3699 O O . CYS B 1 203 ? -6.367 14.297 -14.625 1 94.44 203 CYS B O 1
ATOM 3701 N N . PHE B 1 204 ? -8.422 13.664 -14.156 1 96 204 PHE B N 1
ATOM 3702 C CA . PHE B 1 204 ? -8.797 15.016 -13.758 1 96 204 PHE B CA 1
ATOM 3703 C C . PHE B 1 204 ? -8.07 15.43 -12.484 1 96 204 PHE B C 1
ATOM 3705 O O . PHE B 1 204 ? -7.668 16.578 -12.336 1 96 204 PHE B O 1
ATOM 3712 N N . THR B 1 205 ? -8.023 14.523 -11.578 1 96.56 205 THR B N 1
ATOM 3713 C CA . THR B 1 205 ? -7.289 14.805 -10.344 1 96.56 205 THR B CA 1
ATOM 3714 C C . THR B 1 205 ? -5.844 15.203 -10.656 1 96.56 205 THR B C 1
ATOM 3716 O O . THR B 1 205 ? -5.316 16.141 -10.062 1 96.56 205 THR B O 1
ATOM 3719 N N . PHE B 1 206 ? -5.254 14.477 -11.57 1 96.06 206 PHE B N 1
ATOM 3720 C CA . PHE B 1 206 ? -3.902 14.836 -11.984 1 96.06 206 PHE B CA 1
ATOM 3721 C C . PHE B 1 206 ? -3.873 16.25 -12.562 1 96.06 206 PHE B C 1
ATOM 3723 O O . PHE B 1 206 ? -3.031 17.062 -12.172 1 96.06 206 PHE B O 1
ATOM 3730 N N . PHE B 1 207 ? -4.762 16.438 -13.453 1 96.31 207 PHE B N 1
ATOM 3731 C CA . PHE B 1 207 ? -4.828 17.75 -14.094 1 96.31 207 PHE B CA 1
ATOM 3732 C C . PHE B 1 207 ? -5.055 18.844 -13.062 1 96.31 207 PHE B C 1
ATOM 3734 O O . PHE B 1 207 ? -4.387 19.875 -13.102 1 96.31 207 PHE B O 1
ATOM 3741 N N . LYS B 1 208 ? -5.91 18.672 -12.195 1 97.44 208 LYS B N 1
ATOM 3742 C CA . LYS B 1 208 ? -6.227 19.625 -11.133 1 97.44 208 LYS B CA 1
ATOM 3743 C C . LYS B 1 208 ? -5.004 19.906 -10.266 1 97.44 208 LYS B C 1
ATOM 3745 O O . LYS B 1 208 ? -4.648 21.062 -10.039 1 97.44 208 LYS B O 1
ATOM 3750 N N . MET B 1 209 ? -4.336 18.891 -9.844 1 96.38 209 MET B N 1
ATOM 3751 C CA . MET B 1 209 ? -3.205 19.031 -8.93 1 96.38 209 MET B CA 1
ATOM 3752 C C . MET B 1 209 ? -2 19.625 -9.656 1 96.38 209 MET B C 1
ATOM 3754 O O . MET B 1 209 ? -1.342 20.531 -9.133 1 96.38 209 MET B O 1
ATOM 3758 N N . TYR B 1 210 ? -1.753 19.188 -10.844 1 95.38 210 TYR B N 1
ATOM 3759 C CA . TYR B 1 210 ? -0.537 19.547 -11.562 1 95.38 210 TYR B CA 1
ATOM 3760 C C . TYR B 1 210 ? -0.673 20.906 -12.219 1 95.38 210 TYR B C 1
ATOM 3762 O O . TYR B 1 210 ? 0.288 21.688 -12.258 1 95.38 210 TYR B O 1
ATOM 3770 N N . VAL B 1 211 ? -1.831 21.188 -12.719 1 95.94 211 VAL B N 1
ATOM 3771 C CA . VAL B 1 211 ? -1.996 22.422 -13.492 1 95.94 211 VAL B CA 1
ATOM 3772 C C . VAL B 1 211 ? -2.754 23.453 -12.664 1 95.94 211 VAL B C 1
ATOM 3774 O O . VAL B 1 211 ? -2.232 24.531 -12.383 1 95.94 211 VAL B O 1
ATOM 3777 N N . LEU B 1 212 ? -3.914 23.125 -12.148 1 95.94 212 LEU B N 1
ATOM 3778 C CA . LEU B 1 212 ? -4.766 24.109 -11.484 1 95.94 212 LEU B CA 1
ATOM 3779 C C . LEU B 1 212 ? -4.18 24.5 -10.133 1 95.94 212 LEU B C 1
ATOM 3781 O O . LEU B 1 212 ? -4.238 25.672 -9.742 1 95.94 212 LEU B O 1
ATOM 3785 N N . ARG B 1 213 ? -3.592 23.578 -9.5 1 96.44 213 ARG B N 1
ATOM 3786 C CA . ARG B 1 213 ? -3.016 23.844 -8.188 1 96.44 213 ARG B CA 1
ATOM 3787 C C . ARG B 1 213 ? -1.516 24.109 -8.289 1 96.44 213 ARG B C 1
ATOM 3789 O O . ARG B 1 213 ? -0.797 24.031 -7.293 1 96.44 213 ARG B O 1
ATOM 3796 N N . MET B 1 214 ? -1.103 24.203 -9.516 1 96.06 214 MET B N 1
ATOM 3797 C CA . MET B 1 214 ? 0.228 24.688 -9.852 1 96.06 214 MET B CA 1
ATOM 3798 C C . MET B 1 214 ? 1.309 23.734 -9.359 1 96.06 214 MET B C 1
ATOM 3800 O O . MET B 1 214 ? 2.34 24.172 -8.844 1 96.06 214 MET B O 1
ATOM 3804 N N . GLY B 1 215 ? 1.04 22.516 -9.469 1 94.44 215 GLY B N 1
ATOM 3805 C CA . GLY B 1 215 ? 2.053 21.516 -9.141 1 94.44 215 GLY B CA 1
ATOM 3806 C C . GLY B 1 215 ? 3.266 21.578 -10.047 1 94.44 215 GLY B C 1
ATOM 3807 O O . GLY B 1 215 ? 4.359 21.172 -9.656 1 94.44 215 GLY B O 1
ATOM 3808 N N . VAL B 1 216 ? 3.047 22.188 -11.195 1 94.25 216 VAL B N 1
ATOM 3809 C CA . VAL B 1 216 ? 4.121 22.312 -12.18 1 94.25 216 VAL B CA 1
ATOM 3810 C C . VAL B 1 216 ? 5.281 23.094 -11.578 1 94.25 216 VAL B C 1
ATOM 3812 O O . VAL B 1 216 ? 6.445 22.828 -11.875 1 94.25 216 VAL B O 1
ATOM 3815 N N . LEU B 1 217 ? 5.062 23.953 -10.672 1 95.31 217 LEU B N 1
ATOM 3816 C CA . LEU B 1 217 ? 6.066 24.844 -10.102 1 95.31 217 LEU B CA 1
ATOM 3817 C C . LEU B 1 217 ? 6.934 24.109 -9.078 1 95.31 217 LEU B C 1
ATOM 3819 O O . LEU B 1 217 ? 7.977 24.609 -8.664 1 95.31 217 LEU B O 1
ATOM 3823 N N . GLU B 1 218 ? 6.527 22.906 -8.734 1 94.19 218 GLU B N 1
ATOM 3824 C CA . GLU B 1 218 ? 7.289 22.094 -7.785 1 94.19 218 GLU B CA 1
ATOM 3825 C C . GLU B 1 218 ? 8.266 21.172 -8.5 1 94.19 218 GLU B C 1
ATOM 3827 O O . GLU B 1 218 ? 8.844 20.281 -7.883 1 94.19 218 GLU B O 1
ATOM 3832 N N . GLY B 1 219 ? 8.352 21.297 -9.836 1 91.12 219 GLY B N 1
ATOM 3833 C CA . GLY B 1 219 ? 9.266 20.469 -10.609 1 91.12 219 GLY B CA 1
ATOM 3834 C C . GLY B 1 219 ? 8.898 18.984 -10.586 1 91.12 219 GLY B C 1
ATOM 3835 O O . GLY B 1 219 ? 7.742 18.625 -10.812 1 91.12 219 GLY B O 1
ATOM 3836 N N . SER B 1 220 ? 9.906 18.188 -10.328 1 89.88 220 SER B N 1
ATOM 3837 C CA . SER B 1 220 ? 9.703 16.75 -10.359 1 89.88 220 SER B CA 1
ATOM 3838 C C . SER B 1 220 ? 8.859 16.281 -9.18 1 89.88 220 SER B C 1
ATOM 3840 O O . SER B 1 220 ? 8.094 15.328 -9.297 1 89.88 220 SER B O 1
ATOM 3842 N N . THR B 1 221 ? 8.984 17.016 -8.164 1 91.81 221 THR B N 1
ATOM 3843 C CA . THR B 1 221 ? 8.211 16.641 -6.988 1 91.81 221 THR B CA 1
ATOM 3844 C C . THR B 1 221 ? 6.723 16.906 -7.219 1 91.81 221 THR B C 1
ATOM 3846 O O . THR B 1 221 ? 5.875 16.125 -6.777 1 91.81 221 THR B O 1
ATOM 3849 N N . GLY B 1 222 ? 6.438 18.016 -7.887 1 93.81 222 GLY B N 1
ATOM 3850 C CA . GLY B 1 222 ? 5.051 18.312 -8.219 1 93.81 222 GLY B CA 1
ATOM 3851 C C . GLY B 1 222 ? 4.43 17.266 -9.125 1 93.81 222 GLY B C 1
ATOM 3852 O O . GLY B 1 222 ? 3.264 16.891 -8.961 1 93.81 222 GLY B O 1
ATOM 3853 N N . LEU B 1 223 ? 5.219 16.828 -10.102 1 92.88 223 LEU B N 1
ATOM 3854 C CA . LEU B 1 223 ? 4.766 15.773 -10.992 1 92.88 223 LEU B CA 1
ATOM 3855 C C . LEU B 1 223 ? 4.496 14.484 -10.219 1 92.88 223 LEU B C 1
ATOM 3857 O O . LEU B 1 223 ? 3.447 13.859 -10.383 1 92.88 223 LEU B O 1
ATOM 3861 N N . LEU B 1 224 ? 5.418 14.164 -9.375 1 92.94 224 LEU B N 1
ATOM 3862 C CA . LEU B 1 224 ? 5.305 12.969 -8.539 1 92.94 224 LEU B CA 1
ATOM 3863 C C . LEU B 1 224 ? 4.043 13.023 -7.684 1 92.94 224 LEU B C 1
ATOM 3865 O O . LEU B 1 224 ? 3.244 12.086 -7.684 1 92.94 224 LEU B O 1
ATOM 3869 N N . LEU B 1 225 ? 3.9 14.07 -7.023 1 95 225 LEU B N 1
ATOM 3870 C CA . LEU B 1 225 ? 2.775 14.211 -6.105 1 95 225 LEU B CA 1
ATOM 3871 C C . LEU B 1 225 ? 1.451 14.172 -6.859 1 95 225 LEU B C 1
ATOM 3873 O O . LEU B 1 225 ? 0.488 13.555 -6.402 1 95 225 LEU B O 1
ATOM 3877 N N . SER B 1 226 ? 1.401 14.836 -7.965 1 96.12 226 SER B N 1
ATOM 3878 C CA . SER B 1 226 ? 0.177 14.859 -8.758 1 96.12 226 SER B CA 1
ATOM 3879 C C . SER B 1 226 ? -0.195 13.461 -9.242 1 96.12 226 SER B C 1
ATOM 3881 O O . SER B 1 226 ? -1.37 13.094 -9.242 1 96.12 226 SER B O 1
ATOM 3883 N N . LEU B 1 227 ? 0.785 12.766 -9.664 1 94.38 227 LEU B N 1
ATOM 3884 C CA . LEU B 1 227 ? 0.549 11.391 -10.094 1 94.38 227 LEU B CA 1
ATOM 3885 C C . LEU B 1 227 ? 0.092 10.523 -8.922 1 94.38 227 LEU B C 1
ATOM 3887 O O . LEU B 1 227 ? -0.824 9.711 -9.07 1 94.38 227 LEU B O 1
ATOM 3891 N N . LEU B 1 228 ? 0.696 10.672 -7.801 1 95.56 228 LEU B N 1
ATOM 3892 C CA . LEU B 1 228 ? 0.311 9.922 -6.609 1 95.56 228 LEU B CA 1
ATOM 3893 C C . LEU B 1 228 ? -1.138 10.211 -6.23 1 95.56 228 LEU B C 1
ATOM 3895 O O . LEU B 1 228 ? -1.881 9.297 -5.859 1 95.56 228 LEU B O 1
ATOM 3899 N N . TYR B 1 229 ? -1.523 11.445 -6.348 1 96.12 229 TYR B N 1
ATOM 3900 C CA . TYR B 1 229 ? -2.902 11.812 -6.051 1 96.12 229 TYR B CA 1
ATOM 3901 C C . TYR B 1 229 ? -3.865 11.164 -7.035 1 96.12 229 TYR B C 1
ATOM 3903 O O . TYR B 1 229 ? -4.973 10.766 -6.664 1 96.12 229 TYR B O 1
ATOM 3911 N N . ALA B 1 230 ? -3.42 11.141 -8.258 1 96.06 230 ALA B N 1
ATOM 3912 C CA . ALA B 1 230 ? -4.23 10.477 -9.273 1 96.06 230 ALA B CA 1
ATOM 3913 C C . ALA B 1 230 ? -4.395 8.992 -8.961 1 96.06 230 ALA B C 1
ATOM 3915 O O . ALA B 1 230 ? -5.484 8.438 -9.102 1 96.06 230 ALA B O 1
ATOM 3916 N N . VAL B 1 231 ? -3.348 8.383 -8.531 1 95.75 231 VAL B N 1
ATOM 3917 C CA . VAL B 1 231 ? -3.379 6.973 -8.172 1 95.75 231 VAL B CA 1
ATOM 3918 C C . VAL B 1 231 ? -4.328 6.758 -6.992 1 95.75 231 VAL B C 1
ATOM 3920 O O . VAL B 1 231 ? -5.102 5.801 -6.977 1 95.75 231 VAL B O 1
ATOM 3923 N N . TYR B 1 232 ? -4.254 7.629 -6.012 1 96.12 232 TYR B N 1
ATOM 3924 C CA . TYR B 1 232 ? -5.176 7.551 -4.883 1 96.12 232 TYR B CA 1
ATOM 3925 C C . TYR B 1 232 ? -6.621 7.551 -5.359 1 96.12 232 TYR B C 1
ATOM 3927 O O . TYR B 1 232 ? -7.43 6.734 -4.91 1 96.12 232 TYR B O 1
ATOM 3935 N N . THR B 1 233 ? -6.934 8.477 -6.223 1 96 233 THR B N 1
ATOM 3936 C CA . THR B 1 233 ? -8.289 8.602 -6.746 1 96 233 THR B CA 1
ATOM 3937 C C . THR B 1 233 ? -8.695 7.34 -7.5 1 96 233 THR B C 1
ATOM 3939 O O . THR B 1 233 ? -9.82 6.855 -7.348 1 96 233 THR B O 1
ATOM 3942 N N . PHE B 1 234 ? -7.785 6.887 -8.289 1 94.88 234 PHE B N 1
ATOM 3943 C CA . PHE B 1 234 ? -8.023 5.645 -9.023 1 94.88 234 PHE B CA 1
ATOM 3944 C C . PHE B 1 234 ? -8.352 4.508 -8.062 1 94.88 234 PHE B C 1
ATOM 3946 O O . PHE B 1 234 ? -9.352 3.807 -8.242 1 94.88 234 PHE B O 1
ATOM 3953 N N . LEU B 1 235 ? -7.582 4.309 -7.047 1 95.19 235 LEU B N 1
ATOM 3954 C CA . LEU B 1 235 ? -7.758 3.217 -6.098 1 95.19 235 LEU B CA 1
ATOM 3955 C C . LEU B 1 235 ? -9.062 3.375 -5.324 1 95.19 235 LEU B C 1
ATOM 3957 O O . LEU B 1 235 ? -9.766 2.393 -5.07 1 95.19 235 LEU B O 1
ATOM 3961 N N . LYS B 1 236 ? -9.328 4.582 -4.945 1 95.06 236 LYS B N 1
ATOM 3962 C CA . LYS B 1 236 ? -10.562 4.891 -4.23 1 95.06 236 LYS B CA 1
ATOM 3963 C C . LYS B 1 236 ? -11.781 4.379 -4.996 1 95.06 236 LYS B C 1
ATOM 3965 O O . LYS B 1 236 ? -12.617 3.66 -4.441 1 95.06 236 LYS B O 1
ATOM 3970 N N . TYR B 1 237 ? -11.82 4.66 -6.207 1 94.31 237 TYR B N 1
ATOM 3971 C CA . TYR B 1 237 ? -12.977 4.289 -7.023 1 94.31 237 TYR B CA 1
ATOM 3972 C C . TYR B 1 237 ? -12.914 2.816 -7.41 1 94.31 237 TYR B C 1
ATOM 3974 O O . TYR B 1 237 ? -13.945 2.137 -7.445 1 94.31 237 TYR B O 1
ATOM 3982 N N . ALA B 1 238 ? -11.766 2.34 -7.719 1 93.56 238 ALA B N 1
ATOM 3983 C CA . ALA B 1 238 ? -11.617 0.928 -8.062 1 93.56 238 ALA B CA 1
ATOM 3984 C C . ALA B 1 238 ? -12.047 0.036 -6.898 1 93.56 238 ALA B C 1
ATOM 3986 O O . ALA B 1 238 ? -12.797 -0.927 -7.094 1 93.56 238 ALA B O 1
ATOM 3987 N N . LYS B 1 239 ? -11.602 0.325 -5.715 1 94 239 LYS B N 1
ATOM 3988 C CA . LYS B 1 239 ? -11.961 -0.438 -4.523 1 94 239 LYS B CA 1
ATOM 3989 C C . LYS B 1 239 ? -13.461 -0.346 -4.238 1 94 239 LYS B C 1
ATOM 3991 O O . LYS B 1 239 ? -14.062 -1.3 -3.742 1 94 239 LYS B O 1
ATOM 3996 N N . SER B 1 240 ? -14.023 0.808 -4.5 1 93.81 240 SER B N 1
ATOM 3997 C CA . SER B 1 240 ? -15.453 0.965 -4.27 1 93.81 240 SER B CA 1
ATOM 3998 C C . SER B 1 240 ? -16.266 0.039 -5.172 1 93.81 240 SER B C 1
ATOM 4000 O O . SER B 1 240 ? -17.234 -0.57 -4.73 1 93.81 240 SER B O 1
ATOM 4002 N N . VAL B 1 241 ? -15.867 -0.039 -6.465 1 90.62 241 VAL B N 1
ATOM 4003 C CA . VAL B 1 241 ? -16.547 -0.928 -7.402 1 90.62 241 VAL B CA 1
ATOM 4004 C C . VAL B 1 241 ? -16.422 -2.375 -6.93 1 90.62 241 VAL B C 1
ATOM 4006 O O . VAL B 1 241 ? -17.391 -3.131 -6.953 1 90.62 241 VAL B O 1
ATOM 4009 N N . GLU B 1 242 ? -15.273 -2.752 -6.504 1 90.25 242 GLU B N 1
ATOM 4010 C CA . GLU B 1 242 ? -15.023 -4.098 -5.992 1 90.25 242 GLU B CA 1
ATOM 4011 C C . GLU B 1 242 ? -15.914 -4.406 -4.793 1 90.25 242 GLU B C 1
ATOM 4013 O O . GLU B 1 242 ? -16.516 -5.48 -4.719 1 90.25 242 GLU B O 1
ATOM 4018 N N . LEU B 1 243 ? -16 -3.5 -3.916 1 90.5 243 LEU B N 1
ATOM 4019 C CA . LEU B 1 243 ? -16.797 -3.676 -2.709 1 90.5 243 LEU B CA 1
ATOM 4020 C C . LEU B 1 243 ? -18.281 -3.834 -3.055 1 90.5 243 LEU B C 1
ATOM 4022 O O . LEU B 1 243 ? -18.969 -4.676 -2.473 1 90.5 243 LEU B O 1
ATOM 4026 N N . ILE B 1 244 ? -18.672 -3.021 -3.945 1 90.56 244 ILE B N 1
ATOM 4027 C CA . ILE B 1 244 ? -20.078 -3.043 -4.344 1 90.56 244 ILE B CA 1
ATOM 4028 C C . ILE B 1 244 ? -20.406 -4.371 -5.023 1 90.56 244 ILE B C 1
ATOM 4030 O O . ILE B 1 244 ? -21.453 -4.965 -4.77 1 90.56 244 ILE B O 1
ATOM 4034 N N . GLU B 1 245 ? -19.547 -4.824 -5.875 1 86.88 245 GLU B N 1
ATOM 4035 C CA . GLU B 1 245 ? -19.734 -6.098 -6.555 1 86.88 245 GLU B CA 1
ATOM 4036 C C . GLU B 1 245 ? -19.75 -7.258 -5.562 1 86.88 245 GLU B C 1
ATOM 4038 O O . GLU B 1 245 ? -20.5 -8.227 -5.738 1 86.88 245 GLU B O 1
ATOM 4043 N N . GLU B 1 246 ? -18.953 -7.258 -4.551 1 84.75 246 GLU B N 1
ATOM 4044 C CA . GLU B 1 246 ? -18.875 -8.297 -3.529 1 84.75 246 GLU B CA 1
ATOM 4045 C C . GLU B 1 246 ? -20.172 -8.344 -2.709 1 84.75 246 GLU B C 1
ATOM 4047 O O . GLU B 1 246 ? -20.609 -9.422 -2.291 1 84.75 246 GLU B O 1
ATOM 4052 N N . ARG B 1 247 ? -20.688 -7.223 -2.486 1 82 247 ARG B N 1
ATOM 4053 C CA . ARG B 1 247 ? -21.922 -7.152 -1.713 1 82 247 ARG B CA 1
ATOM 4054 C C . ARG B 1 247 ? -23.094 -7.695 -2.514 1 82 247 ARG B C 1
ATOM 4056 O O . ARG B 1 247 ? -24.094 -8.148 -1.938 1 82 247 ARG B O 1
ATOM 4063 N N . GLN B 1 248 ? -23.016 -7.57 -3.736 1 78.88 248 GLN B N 1
ATOM 4064 C CA . GLN B 1 248 ? -24.094 -8.062 -4.594 1 78.88 248 GLN B CA 1
ATOM 4065 C C . GLN B 1 248 ? -24 -9.57 -4.785 1 78.88 248 GLN B C 1
ATOM 4067 O O . GLN B 1 248 ? -24.969 -10.211 -5.191 1 78.88 248 GLN B O 1
ATOM 4072 N N . ARG B 1 249 ? -23 -10.258 -4.5 1 69.81 249 ARG B N 1
ATOM 4073 C CA . ARG B 1 249 ? -22.859 -11.703 -4.613 1 69.81 249 ARG B CA 1
ATOM 4074 C C . ARG B 1 249 ? -23.281 -12.406 -3.326 1 69.81 249 ARG B C 1
ATOM 4076 O O . ARG B 1 249 ? -23.922 -13.453 -3.367 1 69.81 249 ARG B O 1
#

InterPro domains:
  IPR001173 Glycosyltransferase 2-like [PF00535] (7-112)
  IPR029044 Nucleotide-diphospho-sugar transferases [G3DSA:3.90.550.10] (1-148)
  IPR029044 Nucleotide-diphospho-sugar transferases [SSF53448] (2-161)